Protein AF-A0A1F3V7M6-F1 (afdb_monomer)

Structure (mmCIF, N/CA/C/O backbone):
data_AF-A0A1F3V7M6-F1
#
_entry.id   AF-A0A1F3V7M6-F1
#
loop_
_atom_site.group_PDB
_atom_site.id
_atom_site.type_symbol
_atom_site.label_atom_id
_atom_site.label_alt_id
_atom_site.label_comp_id
_atom_site.label_asym_id
_atom_site.label_entity_id
_atom_site.label_seq_id
_atom_site.pdbx_PDB_ins_code
_atom_site.Cartn_x
_atom_site.Cartn_y
_atom_site.Cartn_z
_atom_site.occupancy
_atom_site.B_iso_or_equiv
_atom_site.auth_seq_id
_atom_site.auth_comp_id
_atom_site.auth_asym_id
_atom_site.auth_atom_id
_atom_site.pdbx_PDB_model_num
ATOM 1 N N . MET A 1 1 ? -20.301 -9.165 24.812 1.00 23.92 1 MET A N 1
ATOM 2 C CA . MET A 1 1 ? -19.068 -9.158 25.627 1.00 23.92 1 MET A CA 1
ATOM 3 C C . MET A 1 1 ? -19.157 -7.951 26.539 1.00 23.92 1 MET A C 1
ATOM 5 O O . MET A 1 1 ? -19.075 -6.841 26.032 1.00 23.92 1 MET A O 1
ATOM 9 N N . CYS A 1 2 ? -19.433 -8.149 27.829 1.00 24.89 2 CYS A N 1
ATOM 10 C CA . CYS A 1 2 ? -19.437 -7.060 28.806 1.00 24.89 2 CYS A CA 1
ATOM 11 C C . CYS A 1 2 ? -18.002 -6.554 28.979 1.00 24.89 2 CYS A C 1
ATOM 13 O O . CYS A 1 2 ? -17.091 -7.357 29.171 1.00 24.89 2 CYS A O 1
ATOM 15 N N . TRP A 1 3 ? -17.795 -5.250 28.833 1.00 29.83 3 TRP A N 1
ATOM 16 C CA . TRP A 1 3 ? -16.491 -4.622 29.014 1.00 29.83 3 TRP A CA 1
ATOM 17 C C . TRP A 1 3 ? -16.262 -4.332 30.503 1.00 29.83 3 TRP A C 1
ATOM 19 O O . TRP A 1 3 ? -17.069 -3.619 31.093 1.00 29.83 3 TRP A O 1
ATOM 29 N N . PRO A 1 4 ? -15.174 -4.836 31.114 1.00 28.88 4 PRO A N 1
ATOM 30 C CA . PRO A 1 4 ? -14.846 -4.610 32.523 1.00 28.88 4 PRO A CA 1
ATOM 31 C C . PRO A 1 4 ? -14.056 -3.306 32.762 1.00 28.88 4 PRO A C 1
ATOM 33 O O . PRO A 1 4 ? -13.426 -3.151 33.804 1.00 28.88 4 PRO A O 1
ATOM 36 N N . ILE A 1 5 ? -14.059 -2.360 31.811 1.00 32.72 5 ILE A N 1
ATOM 37 C CA . ILE A 1 5 ? -13.134 -1.207 31.816 1.00 32.72 5 ILE A CA 1
ATOM 38 C C . ILE A 1 5 ? -13.325 -0.292 33.036 1.00 32.72 5 ILE A C 1
ATOM 40 O O . ILE A 1 5 ? -12.364 0.310 33.501 1.00 32.72 5 ILE A O 1
ATOM 44 N N . ILE A 1 6 ? -14.522 -0.231 33.623 1.00 37.91 6 ILE A N 1
ATOM 45 C CA . ILE A 1 6 ? -14.782 0.702 34.731 1.00 37.91 6 ILE A CA 1
ATOM 46 C C . ILE A 1 6 ? -14.280 0.167 36.080 1.00 37.91 6 ILE A C 1
ATOM 48 O O . ILE A 1 6 ? -13.902 0.962 36.930 1.00 37.91 6 ILE A O 1
ATOM 52 N N . ALA A 1 7 ? -14.173 -1.154 36.262 1.00 31.36 7 ALA A N 1
ATOM 53 C CA . ALA A 1 7 ? -13.610 -1.710 37.498 1.00 31.36 7 ALA A CA 1
ATOM 54 C C . ALA A 1 7 ? -12.075 -1.572 37.555 1.00 31.36 7 ALA A C 1
ATOM 56 O O . ALA A 1 7 ? -11.499 -1.431 38.625 1.00 31.36 7 ALA A O 1
ATOM 57 N N . SER A 1 8 ? -11.404 -1.561 36.398 1.00 29.91 8 SER A N 1
ATOM 58 C CA . SER A 1 8 ? -9.937 -1.598 36.318 1.00 29.91 8 SER A CA 1
ATOM 59 C C . SER A 1 8 ? -9.251 -0.237 36.483 1.00 29.91 8 SER A C 1
ATOM 61 O O . SER A 1 8 ? -8.070 -0.207 36.826 1.00 29.91 8 SER A O 1
ATOM 63 N N . ALA A 1 9 ? -9.930 0.880 36.204 1.00 28.17 9 ALA A N 1
ATOM 64 C CA . ALA A 1 9 ? -9.290 2.199 36.209 1.00 28.17 9 ALA A CA 1
ATOM 65 C C . ALA A 1 9 ? -9.123 2.794 37.622 1.00 28.17 9 ALA A C 1
ATOM 67 O O . ALA A 1 9 ? -8.217 3.595 37.834 1.00 28.17 9 ALA A O 1
ATOM 68 N N . GLU A 1 10 ? -9.940 2.382 38.600 1.00 33.69 10 GLU A N 1
ATOM 69 C CA . GLU A 1 10 ? -9.783 2.803 40.006 1.00 33.69 10 GLU A CA 1
ATOM 70 C C . GLU A 1 10 ? -8.783 1.918 40.793 1.00 33.69 10 GLU A C 1
ATOM 72 O O . GLU A 1 10 ? -8.326 2.324 41.859 1.00 33.69 10 GLU A O 1
ATOM 77 N N . GLU A 1 11 ? -8.374 0.748 40.273 1.00 33.41 11 GLU A N 1
ATOM 78 C CA . GLU A 1 11 ? -7.523 -0.225 40.995 1.00 33.41 11 GLU A CA 1
ATOM 79 C C . GLU A 1 11 ? -6.035 -0.239 40.583 1.00 33.41 11 GLU A C 1
ATOM 81 O O . GLU A 1 11 ? -5.213 -0.892 41.232 1.00 33.41 11 GLU A O 1
ATOM 86 N N . ALA A 1 12 ? -5.635 0.507 39.547 1.00 24.70 12 ALA A N 1
ATOM 87 C CA . ALA A 1 12 ? -4.259 0.516 39.034 1.00 24.70 12 ALA A CA 1
ATOM 88 C C . ALA A 1 12 ? -3.304 1.407 39.856 1.00 24.70 12 ALA A C 1
ATOM 90 O O . ALA A 1 12 ? -2.667 2.322 39.346 1.00 24.70 12 ALA A O 1
ATOM 91 N N . SER A 1 13 ? -3.198 1.139 41.154 1.00 28.48 13 SER A N 1
ATOM 92 C CA . SER A 1 13 ? -2.139 1.655 42.021 1.00 28.48 13 SER A CA 1
ATOM 93 C C . SER A 1 13 ? -2.143 0.855 43.323 1.00 28.48 13 SER A C 1
ATOM 95 O O . SER A 1 13 ? -2.719 1.292 44.314 1.00 28.48 13 SER A O 1
ATOM 97 N N . THR A 1 14 ? -1.541 -0.336 43.309 1.00 27.02 14 THR A N 1
ATOM 98 C CA . THR A 1 14 ? -0.605 -0.818 44.347 1.00 27.02 14 THR A CA 1
ATOM 99 C C . THR A 1 14 ? -0.256 -2.281 44.085 1.00 27.02 14 THR A C 1
ATOM 101 O O . THR A 1 14 ? -1.107 -3.162 44.162 1.00 27.02 14 THR A O 1
ATOM 104 N N . THR A 1 15 ? 1.015 -2.528 43.785 1.00 25.67 15 THR A N 1
ATOM 105 C CA . THR A 1 15 ? 1.654 -3.845 43.707 1.00 25.67 15 THR A CA 1
ATOM 106 C C . THR A 1 15 ? 1.495 -4.615 45.020 1.00 25.67 15 THR A C 1
ATOM 108 O O . THR A 1 15 ? 1.863 -4.110 46.080 1.00 25.67 15 THR A O 1
ATOM 111 N N . ALA A 1 16 ? 0.977 -5.841 44.944 1.00 25.69 16 ALA A N 1
ATOM 112 C CA . ALA A 1 16 ? 0.935 -6.778 46.058 1.00 25.69 16 ALA A CA 1
ATOM 113 C C . ALA A 1 16 ? 2.326 -7.390 46.282 1.00 25.69 16 ALA A C 1
ATOM 115 O O . ALA A 1 16 ? 2.833 -8.118 45.429 1.00 25.69 16 ALA A O 1
ATOM 116 N N . THR A 1 17 ? 2.925 -7.120 47.441 1.00 26.12 17 THR A N 1
ATOM 117 C CA . THR A 1 17 ? 4.079 -7.873 47.942 1.00 26.12 17 THR A CA 1
ATOM 118 C C . THR A 1 17 ? 3.566 -8.877 48.964 1.00 26.12 17 THR A C 1
ATOM 120 O O . THR A 1 17 ? 3.040 -8.507 50.010 1.00 26.12 17 THR A O 1
ATOM 123 N N . THR A 1 18 ? 3.691 -10.161 48.643 1.00 27.91 18 THR A N 1
ATOM 124 C CA . THR A 1 18 ? 3.408 -11.281 49.541 1.00 27.91 18 THR A CA 1
ATOM 125 C C . THR A 1 18 ? 4.401 -11.293 50.701 1.00 27.91 18 THR A C 1
ATOM 127 O O . THR A 1 18 ? 5.598 -11.466 50.472 1.00 27.91 18 THR A O 1
ATOM 130 N N . ALA A 1 19 ? 3.912 -11.168 51.935 1.00 27.25 19 ALA A N 1
ATOM 131 C CA . ALA A 1 19 ? 4.664 -11.506 53.139 1.00 27.25 19 ALA A CA 1
ATOM 132 C C . ALA A 1 19 ? 3.955 -12.658 53.864 1.00 27.25 19 ALA A C 1
ATOM 134 O O . ALA A 1 19 ? 2.772 -12.596 54.188 1.00 27.25 19 ALA A O 1
ATOM 135 N N . THR A 1 20 ? 4.707 -13.736 54.040 1.00 26.14 20 THR A N 1
ATOM 136 C CA . THR A 1 20 ? 4.365 -14.988 54.712 1.00 26.14 20 THR A CA 1
ATOM 137 C C . THR A 1 20 ? 4.025 -14.782 56.187 1.00 26.14 20 THR A C 1
ATOM 139 O O . THR A 1 20 ? 4.769 -14.123 56.911 1.00 26.14 20 THR A O 1
ATOM 142 N N . ALA A 1 21 ? 2.938 -15.413 56.633 1.00 27.19 21 ALA A N 1
ATOM 143 C CA . ALA A 1 21 ? 2.538 -15.499 58.030 1.00 27.19 21 ALA A CA 1
ATOM 144 C C . ALA A 1 21 ? 3.471 -16.417 58.839 1.00 27.19 21 ALA A C 1
ATOM 146 O O . ALA A 1 21 ? 3.821 -17.511 58.393 1.00 27.19 21 ALA A O 1
ATOM 147 N N . SER A 1 22 ? 3.803 -15.995 60.060 1.00 24.23 22 SER A N 1
ATOM 148 C CA . SER A 1 22 ? 4.305 -16.861 61.125 1.00 24.23 22 SER A CA 1
ATOM 149 C C . SER A 1 22 ? 3.869 -16.340 62.495 1.00 24.23 22 SER A C 1
ATOM 151 O O . SER A 1 22 ? 3.937 -15.146 62.768 1.00 24.23 22 SER A O 1
ATOM 153 N N . SER A 1 23 ? 3.531 -17.319 63.335 1.00 26.53 23 SER A N 1
ATOM 154 C CA . SER A 1 23 ? 3.417 -17.345 64.797 1.00 26.53 23 SER A CA 1
ATOM 155 C C . SER A 1 23 ? 2.235 -16.657 65.482 1.00 26.53 23 SER A C 1
ATOM 157 O O . SER A 1 23 ? 2.073 -15.443 65.493 1.00 26.53 23 SER A O 1
ATOM 159 N N . ALA A 1 24 ? 1.475 -17.541 66.128 1.00 33.41 24 ALA A N 1
ATOM 160 C CA . ALA A 1 24 ? 0.506 -17.330 67.184 1.00 33.41 24 ALA A CA 1
ATOM 161 C C . ALA A 1 24 ? 1.081 -16.651 68.440 1.00 33.41 24 ALA A C 1
ATOM 163 O O . ALA A 1 24 ? 2.288 -16.690 68.648 1.00 33.41 24 ALA A O 1
ATOM 164 N N . THR A 1 25 ? 0.130 -16.188 69.268 1.00 28.44 25 THR A N 1
ATOM 165 C CA . THR A 1 25 ? 0.127 -15.543 70.607 1.00 28.44 25 THR A CA 1
ATOM 166 C C . THR A 1 25 ? -0.427 -14.126 70.446 1.00 28.44 25 THR A C 1
ATOM 168 O O . THR A 1 25 ? 0.062 -13.387 69.611 1.00 28.44 25 THR A O 1
ATOM 171 N N . ASP A 1 26 ? -1.477 -13.676 71.124 1.00 26.58 26 ASP A N 1
ATOM 172 C CA . ASP A 1 26 ? -1.832 -13.913 72.515 1.00 26.58 26 ASP A CA 1
ATOM 173 C C . ASP A 1 26 ? -3.302 -13.487 72.724 1.00 26.58 26 ASP A C 1
ATOM 175 O O . ASP A 1 26 ? -3.728 -12.440 72.236 1.00 26.58 26 ASP A O 1
ATOM 179 N N . LYS A 1 27 ? -4.100 -14.310 73.414 1.00 37.84 27 LYS A N 1
ATOM 180 C CA . LYS A 1 27 ? -5.454 -13.939 73.853 1.00 37.84 27 LYS A CA 1
ATOM 181 C C . LYS A 1 27 ? -5.319 -13.264 75.211 1.00 37.84 27 LYS A C 1
ATOM 183 O O . LYS A 1 27 ? -5.429 -13.926 76.238 1.00 37.84 27 LYS A O 1
ATOM 188 N N . THR A 1 28 ? -5.131 -11.952 75.222 1.00 29.22 28 THR A N 1
ATOM 189 C CA . THR A 1 28 ? -5.197 -11.155 76.449 1.00 29.22 28 THR A CA 1
ATOM 190 C C . THR A 1 28 ? -6.066 -9.919 76.231 1.00 29.22 28 THR A C 1
ATOM 192 O O . THR A 1 28 ? -5.768 -9.007 75.471 1.00 29.22 28 THR A O 1
ATOM 195 N N . VAL A 1 29 ? -7.214 -9.958 76.906 1.00 42.84 29 VAL A N 1
ATOM 196 C CA . VAL A 1 29 ? -8.176 -8.875 77.108 1.00 42.84 29 VAL A CA 1
ATOM 197 C C . VAL A 1 29 ? -7.460 -7.619 77.602 1.00 42.84 29 VAL A C 1
ATOM 199 O O . VAL A 1 29 ? -6.792 -7.708 78.625 1.00 42.84 29 VAL A O 1
ATOM 202 N N . LEU A 1 30 ? -7.680 -6.463 76.958 1.00 30.84 30 LEU A N 1
ATOM 203 C CA . LEU A 1 30 ? -7.611 -5.134 77.582 1.00 30.84 30 LEU A CA 1
ATOM 204 C C . LEU A 1 30 ? -8.345 -4.068 76.734 1.00 30.84 30 LEU A C 1
ATOM 206 O O . LEU A 1 30 ? -8.168 -3.988 75.525 1.00 30.84 30 LEU A O 1
ATOM 210 N N . ALA A 1 31 ? -9.121 -3.238 77.444 1.00 35.22 31 ALA A N 1
ATOM 211 C CA . ALA A 1 31 ? -9.848 -2.020 77.053 1.00 35.22 31 ALA A CA 1
ATOM 212 C C . ALA A 1 31 ? -11.230 -2.173 76.374 1.00 35.22 31 ALA A C 1
ATOM 214 O O . ALA A 1 31 ? -11.389 -2.221 75.157 1.00 35.22 31 ALA A O 1
ATOM 215 N N . VAL A 1 32 ? -12.277 -2.123 77.209 1.00 41.59 32 VAL A N 1
ATOM 216 C CA . VAL A 1 32 ? -13.634 -1.713 76.817 1.00 41.59 32 VAL A CA 1
ATOM 217 C C . VAL A 1 32 ? -13.573 -0.244 76.387 1.00 41.59 32 VAL A C 1
ATOM 219 O O . VAL A 1 32 ? -13.770 0.655 77.198 1.00 41.59 32 VAL A O 1
ATOM 222 N N . GLY A 1 33 ? -13.245 -0.008 75.119 1.00 55.59 33 GLY A N 1
ATOM 223 C CA . GLY A 1 33 ? -13.520 1.267 74.470 1.00 55.59 33 GLY A CA 1
ATOM 224 C C . GLY A 1 33 ? -15.022 1.423 74.223 1.00 55.59 33 GLY A C 1
ATOM 225 O O . GLY A 1 33 ? -15.730 0.432 74.010 1.00 55.59 33 GLY A O 1
ATOM 226 N N . SER A 1 34 ? -15.517 2.656 74.267 1.00 74.94 34 SER A N 1
ATOM 227 C CA . SER A 1 34 ? -16.895 3.004 73.907 1.00 74.94 34 SER A CA 1
ATOM 228 C C . SER A 1 34 ? -17.239 2.513 72.489 1.00 74.94 34 SER A C 1
ATOM 230 O O . SER A 1 34 ? -16.355 2.331 71.650 1.00 74.94 34 SER A O 1
ATOM 232 N N . ALA A 1 35 ? -18.529 2.320 72.180 1.00 80.62 35 ALA A N 1
ATOM 233 C CA . ALA A 1 35 ? -18.977 1.907 70.839 1.00 80.62 35 ALA A CA 1
ATOM 234 C C . ALA A 1 35 ? -18.392 2.789 69.714 1.00 80.62 35 ALA A C 1
ATOM 236 O O . ALA A 1 35 ? -18.106 2.303 68.622 1.00 80.62 35 ALA A O 1
ATOM 237 N N . LYS A 1 36 ? -18.154 4.070 70.018 1.00 83.75 36 LYS A N 1
ATOM 238 C CA . LYS A 1 36 ? -17.518 5.039 69.129 1.00 83.75 36 LYS A CA 1
ATOM 239 C C . LYS A 1 36 ? -16.042 4.725 68.854 1.00 83.75 36 LYS A C 1
ATOM 241 O O . LYS A 1 36 ? -15.643 4.715 67.699 1.00 83.75 36 LYS A O 1
ATOM 246 N N . GLU A 1 37 ? -15.242 4.423 69.875 1.00 85.12 37 GLU A N 1
ATOM 247 C CA . GLU A 1 37 ? -13.809 4.113 69.705 1.00 85.12 37 GLU A CA 1
ATOM 248 C C . GLU A 1 37 ? -13.596 2.833 68.889 1.00 85.12 37 GLU A C 1
ATOM 250 O O . GLU A 1 37 ? -12.697 2.764 68.052 1.00 85.12 37 GLU A O 1
ATOM 255 N N . ARG A 1 38 ? -14.463 1.830 69.080 1.00 86.38 38 ARG A N 1
ATOM 256 C CA . ARG A 1 38 ? -14.444 0.604 68.267 1.00 86.38 38 ARG A CA 1
ATOM 257 C C . ARG A 1 38 ? -14.795 0.877 66.808 1.00 86.38 38 A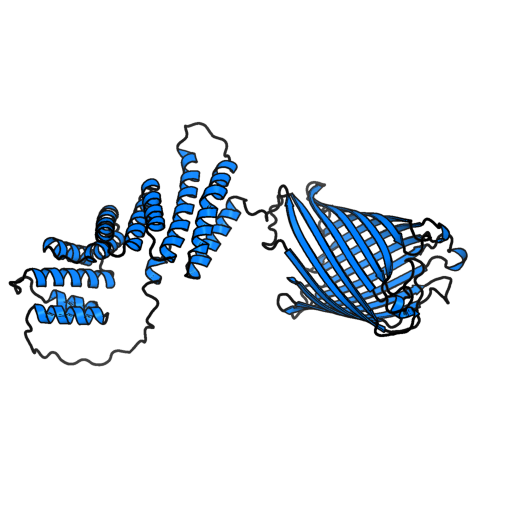RG A C 1
ATOM 259 O O . ARG A 1 38 ? -14.170 0.306 65.919 1.00 86.38 38 ARG A O 1
ATOM 266 N N . LEU A 1 39 ? -15.771 1.752 66.562 1.00 88.94 39 LEU A N 1
ATOM 267 C CA . LEU A 1 39 ? -16.136 2.164 65.210 1.00 88.94 39 LEU A CA 1
ATOM 268 C C . LEU A 1 39 ? -14.990 2.926 64.530 1.00 88.94 39 LEU A C 1
ATOM 270 O O . LEU A 1 39 ? -14.671 2.633 63.382 1.00 88.94 39 LEU A O 1
ATOM 274 N N . GLU A 1 40 ? -14.331 3.841 65.244 1.00 91.19 40 GLU A N 1
ATOM 275 C CA . GLU A 1 40 ? -13.163 4.571 64.734 1.00 91.19 40 GLU A CA 1
ATOM 276 C C . GLU A 1 40 ? -12.001 3.628 64.387 1.00 91.19 40 GLU A C 1
ATOM 278 O O . GLU A 1 40 ? -11.324 3.822 63.376 1.00 91.19 40 GLU A O 1
ATOM 283 N N . GLU A 1 41 ? -11.762 2.583 65.182 1.00 92.00 41 GLU A N 1
ATOM 284 C CA . GLU A 1 41 ? -10.743 1.581 64.856 1.00 92.00 41 GLU A CA 1
ATOM 285 C C . GLU A 1 41 ? -11.159 0.708 63.662 1.00 92.00 41 GLU A C 1
ATOM 287 O O . GLU A 1 41 ? -10.348 0.469 62.768 1.00 92.00 41 GLU A O 1
ATOM 292 N N . ALA A 1 42 ? -12.432 0.314 63.559 1.00 92.81 42 ALA A N 1
ATOM 293 C CA . ALA A 1 42 ? -12.938 -0.406 62.388 1.00 92.81 42 ALA A CA 1
ATOM 294 C C . ALA A 1 42 ? -12.790 0.427 61.098 1.00 92.81 42 ALA A C 1
ATOM 296 O O . ALA A 1 42 ? -12.422 -0.104 60.049 1.00 92.81 42 ALA A O 1
ATOM 297 N N . GLN A 1 43 ? -12.998 1.745 61.172 1.00 93.69 43 GLN A N 1
ATOM 298 C CA . GLN A 1 43 ? -12.742 2.667 60.061 1.00 93.69 43 GLN A CA 1
ATOM 299 C C . GLN A 1 43 ? -11.255 2.728 59.694 1.00 93.69 43 GLN A C 1
ATOM 301 O O . GLN A 1 43 ? -10.916 2.724 58.509 1.00 93.69 43 GLN A O 1
ATOM 306 N N . ARG A 1 44 ? -10.351 2.736 60.684 1.00 95.06 44 ARG A N 1
ATOM 307 C CA . ARG A 1 44 ? -8.899 2.678 60.438 1.00 95.06 44 ARG A CA 1
ATOM 308 C C . ARG A 1 44 ? -8.488 1.372 59.766 1.00 95.06 44 ARG A C 1
ATOM 310 O O . ARG A 1 44 ? -7.683 1.406 58.836 1.00 95.06 44 ARG A O 1
ATOM 317 N N . LEU A 1 45 ? -9.042 0.241 60.198 1.00 94.69 45 LEU A N 1
ATOM 318 C CA . LEU A 1 45 ? -8.816 -1.062 59.565 1.00 94.69 45 LEU A CA 1
ATOM 319 C C . LEU A 1 45 ? -9.320 -1.066 58.118 1.00 94.69 45 LEU A C 1
ATOM 321 O O . LEU A 1 45 ? -8.587 -1.464 57.211 1.00 94.69 45 LEU A O 1
ATOM 325 N N . PHE A 1 46 ? -10.516 -0.526 57.873 1.00 95.19 46 PHE A N 1
ATOM 326 C CA . PHE A 1 46 ? -11.053 -0.367 56.522 1.00 95.19 46 PHE A CA 1
ATOM 327 C C . PHE A 1 46 ? -10.148 0.511 55.643 1.00 95.19 46 PHE A C 1
ATOM 329 O O . PHE A 1 46 ? -9.832 0.134 54.514 1.00 95.19 46 PHE A O 1
ATOM 336 N N . ALA A 1 47 ? -9.660 1.640 56.168 1.00 94.81 47 ALA A N 1
ATOM 337 C CA . ALA A 1 47 ? -8.728 2.524 55.466 1.00 94.81 47 ALA A CA 1
ATOM 338 C C . ALA A 1 47 ? -7.384 1.838 55.146 1.00 94.81 47 ALA A C 1
ATOM 340 O O . ALA A 1 47 ? -6.785 2.105 54.106 1.00 94.81 47 ALA A O 1
ATOM 341 N N . LYS A 1 48 ? -6.938 0.899 55.993 1.00 95.81 48 LYS A N 1
ATOM 342 C CA . LYS A 1 48 ? -5.773 0.026 55.753 1.00 95.81 48 LYS A CA 1
ATOM 343 C C . LYS A 1 48 ? -6.061 -1.148 54.805 1.00 95.81 48 LYS A C 1
ATOM 345 O O . LYS A 1 48 ? -5.176 -1.970 54.586 1.00 95.81 48 LYS A O 1
ATOM 350 N N . LYS A 1 49 ? -7.268 -1.232 54.232 1.00 93.88 49 LYS A N 1
ATOM 351 C CA . LYS A 1 49 ? -7.758 -2.345 53.396 1.00 93.88 49 LYS A CA 1
ATOM 352 C C . LYS A 1 49 ? -7.883 -3.690 54.137 1.00 93.88 49 LYS A C 1
ATOM 354 O O . LYS A 1 49 ? -8.063 -4.726 53.502 1.00 93.88 49 LYS A O 1
ATOM 359 N N . ALA A 1 50 ? -7.845 -3.689 55.471 1.00 95.50 50 ALA A N 1
ATOM 360 C CA . ALA A 1 50 ? -8.078 -4.867 56.308 1.00 95.50 50 ALA A CA 1
ATOM 361 C C . ALA A 1 50 ? -9.591 -5.104 56.482 1.00 95.50 50 ALA A C 1
ATOM 363 O O . ALA A 1 50 ? -10.157 -4.952 57.562 1.00 95.50 50 ALA A O 1
ATOM 364 N N . TYR A 1 51 ? -10.280 -5.414 55.378 1.00 95.81 51 TYR A N 1
ATOM 365 C CA . TYR A 1 51 ? -11.748 -5.415 55.330 1.00 95.81 51 TYR A CA 1
ATOM 366 C C . TYR A 1 51 ? -12.395 -6.474 56.224 1.00 95.81 51 TYR A C 1
ATOM 368 O O . TYR A 1 51 ? -13.439 -6.209 56.808 1.00 95.81 51 TYR A O 1
ATOM 376 N N . VAL A 1 52 ? -11.790 -7.658 56.345 1.00 95.06 52 VAL A N 1
ATOM 377 C CA . VAL A 1 52 ? -12.329 -8.746 57.180 1.00 95.06 52 VAL A CA 1
ATOM 378 C C . VAL A 1 52 ? -12.257 -8.374 58.661 1.00 95.06 52 VAL A C 1
ATOM 380 O O . VAL A 1 52 ? -13.263 -8.461 59.354 1.00 95.06 52 VAL A O 1
ATOM 383 N N . GLU A 1 53 ? -11.114 -7.860 59.116 1.00 92.75 53 GLU A N 1
ATOM 384 C CA . GLU A 1 53 ? -10.924 -7.389 60.495 1.00 92.75 53 GLU A CA 1
ATOM 385 C C . GLU A 1 53 ? -11.858 -6.210 60.814 1.00 92.75 53 GLU A C 1
ATOM 387 O O . GLU A 1 53 ? -12.462 -6.155 61.885 1.00 92.75 53 GLU A O 1
ATOM 392 N N . ALA A 1 54 ? -12.054 -5.296 59.854 1.00 92.75 54 ALA A N 1
ATOM 393 C CA . ALA A 1 54 ? -13.023 -4.210 59.981 1.00 92.75 54 ALA A CA 1
ATOM 394 C C . ALA A 1 54 ? -14.468 -4.729 60.116 1.00 92.75 54 ALA A C 1
ATOM 396 O O . ALA A 1 54 ? -15.235 -4.189 60.912 1.00 92.75 54 ALA A O 1
ATOM 397 N N . ILE A 1 55 ? -14.842 -5.777 59.369 1.00 95.06 55 ILE A N 1
ATOM 398 C CA . ILE A 1 55 ? -16.159 -6.426 59.468 1.00 95.06 55 ILE A CA 1
ATOM 399 C C . ILE A 1 55 ? -16.343 -7.072 60.839 1.00 95.06 55 ILE A C 1
ATOM 401 O O . ILE A 1 55 ? -17.387 -6.870 61.460 1.00 95.06 55 ILE A O 1
ATOM 405 N N . GLU A 1 56 ? -15.360 -7.847 61.301 1.00 92.62 56 GLU A N 1
ATOM 406 C CA . GLU A 1 56 ? -15.406 -8.525 62.601 1.00 92.62 56 GLU A CA 1
ATOM 407 C C . GLU A 1 56 ? -15.610 -7.503 63.721 1.00 92.62 56 GLU A C 1
ATOM 409 O O . GLU A 1 56 ? -16.610 -7.562 64.442 1.00 92.62 56 GLU A O 1
ATOM 414 N N . LEU A 1 57 ? -14.747 -6.485 63.774 1.00 90.12 57 LEU A N 1
ATOM 415 C CA . LEU A 1 57 ? -14.797 -5.453 64.803 1.00 90.12 57 LEU A CA 1
ATOM 416 C C . LEU A 1 57 ? -16.089 -4.622 64.746 1.00 90.12 57 LEU A C 1
ATOM 418 O O . LEU A 1 57 ? -16.687 -4.338 65.784 1.00 90.12 57 LEU A O 1
ATOM 422 N N . ALA A 1 58 ? -16.563 -4.256 63.549 1.00 90.31 58 ALA A N 1
ATOM 423 C CA . ALA A 1 58 ? -17.817 -3.520 63.397 1.00 90.31 58 ALA A CA 1
ATOM 424 C C . ALA A 1 58 ? -19.047 -4.367 63.775 1.00 90.31 58 ALA A C 1
ATOM 426 O O . ALA A 1 58 ? -20.036 -3.823 64.266 1.00 90.31 58 ALA A O 1
ATOM 427 N N . THR A 1 59 ? -18.998 -5.691 63.589 1.00 90.56 59 THR A N 1
ATOM 428 C CA . THR A 1 59 ? -20.092 -6.609 63.956 1.00 90.56 59 THR A CA 1
ATOM 429 C C . THR A 1 59 ? -20.195 -6.800 65.473 1.00 90.56 59 THR A C 1
ATOM 431 O O . THR A 1 59 ? -21.305 -6.931 65.989 1.00 90.56 59 THR A O 1
ATOM 434 N N . GLU A 1 60 ? -19.076 -6.741 66.204 1.00 86.00 60 GLU A N 1
ATOM 435 C CA . GLU A 1 60 ? -19.042 -6.830 67.676 1.00 86.00 60 GLU A CA 1
ATOM 436 C C . GLU A 1 60 ? -19.690 -5.639 68.400 1.00 86.00 60 GLU A C 1
ATOM 438 O O . GLU A 1 60 ? -20.015 -5.724 69.588 1.00 86.00 60 GLU A O 1
ATOM 443 N N . ILE A 1 61 ? -19.878 -4.510 67.714 1.00 83.12 61 ILE A N 1
ATOM 444 C CA . ILE A 1 61 ? -20.552 -3.339 68.278 1.00 83.12 61 ILE A CA 1
ATOM 445 C C . ILE A 1 61 ? -22.040 -3.679 68.432 1.00 83.12 61 ILE A C 1
ATOM 447 O O . ILE A 1 61 ? -22.791 -3.645 67.457 1.00 83.12 61 ILE A O 1
ATOM 451 N N . ALA A 1 62 ? -22.480 -4.028 69.645 1.00 73.56 62 ALA A N 1
ATOM 452 C CA . ALA A 1 62 ? -23.877 -4.383 69.888 1.00 73.56 62 ALA A CA 1
ATOM 453 C C . ALA A 1 62 ? -24.807 -3.187 69.637 1.00 73.56 62 ALA A C 1
ATOM 455 O O . ALA A 1 62 ? -24.565 -2.084 70.132 1.00 73.56 62 ALA A O 1
ATOM 456 N N . ASP A 1 63 ? -25.921 -3.426 68.943 1.00 67.75 63 ASP A N 1
ATOM 457 C CA . ASP A 1 63 ? -26.918 -2.392 68.633 1.00 67.75 63 ASP A CA 1
ATOM 458 C C . ASP A 1 63 ? -27.535 -1.772 69.908 1.00 67.75 63 ASP A C 1
ATOM 460 O O . ASP A 1 63 ? -28.016 -0.643 69.884 1.00 67.75 63 ASP A O 1
ATOM 464 N N . SER A 1 64 ? -27.463 -2.480 71.044 1.00 59.59 64 SER A N 1
ATOM 465 C CA . SER A 1 64 ? -27.931 -2.045 72.368 1.00 59.59 64 SER A CA 1
ATOM 466 C C . SER A 1 64 ? -26.939 -1.174 73.160 1.00 59.59 64 SER A C 1
ATOM 468 O O . SER A 1 64 ? -27.302 -0.683 74.225 1.00 59.59 64 SER A O 1
ATOM 470 N N . LEU A 1 65 ? -25.690 -1.003 72.700 1.00 53.44 65 LEU A N 1
ATOM 471 C CA . LEU A 1 65 ? -24.614 -0.293 73.423 1.00 53.44 65 LEU A CA 1
ATOM 472 C C . LEU A 1 65 ? -24.475 1.196 73.050 1.00 53.44 65 LEU A C 1
ATOM 474 O O . LEU A 1 65 ? -23.569 1.865 73.544 1.00 53.44 65 LEU A O 1
ATOM 478 N N . SER A 1 66 ? -25.359 1.736 72.208 1.00 51.72 66 SER A N 1
ATOM 479 C CA . SER A 1 66 ? -25.308 3.136 71.782 1.00 51.72 66 SER A CA 1
ATOM 480 C C . SER A 1 66 ? -26.626 3.859 72.058 1.00 51.72 66 SER A C 1
ATOM 482 O O . SER A 1 66 ? -27.635 3.587 71.416 1.00 51.72 66 SER A O 1
ATOM 484 N N . ALA A 1 67 ? -26.610 4.833 72.973 1.00 55.28 67 ALA A N 1
ATOM 485 C CA . ALA A 1 67 ? -27.701 5.804 73.132 1.00 55.28 67 ALA A CA 1
ATOM 486 C C . ALA A 1 67 ? -27.777 6.808 71.957 1.00 55.28 67 ALA A C 1
ATOM 488 O O . ALA A 1 67 ? -28.722 7.590 71.871 1.00 55.28 67 ALA A O 1
ATOM 489 N N . ASP A 1 68 ? -26.792 6.783 71.052 1.00 66.25 68 ASP A N 1
ATOM 490 C CA . ASP A 1 68 ? -26.701 7.635 69.871 1.00 66.25 68 ASP A CA 1
ATOM 491 C C . ASP A 1 68 ? -26.981 6.818 68.597 1.00 66.25 68 ASP A C 1
ATOM 493 O O . ASP A 1 68 ? -26.176 5.985 68.164 1.00 66.25 68 ASP A O 1
ATOM 497 N N . GLY A 1 69 ? -28.137 7.061 67.973 1.00 74.94 69 GLY A N 1
ATOM 498 C CA . GLY A 1 69 ? -28.533 6.401 66.725 1.00 74.94 69 GLY A CA 1
ATOM 499 C C . GLY A 1 69 ? -27.562 6.649 65.565 1.00 74.94 69 GLY A C 1
ATOM 500 O O . GLY A 1 69 ? -27.520 5.847 64.634 1.00 74.94 69 GLY A O 1
ATOM 501 N N . LYS A 1 70 ? -26.736 7.704 65.633 1.00 81.69 70 LYS A N 1
ATOM 502 C CA . LYS A 1 70 ? -25.755 8.042 64.596 1.00 81.69 70 LYS A CA 1
ATOM 503 C C . LYS A 1 70 ? -24.620 7.019 64.505 1.00 81.69 70 LYS A C 1
ATOM 505 O O . LYS A 1 70 ? -24.273 6.615 63.400 1.00 81.69 70 LYS A O 1
ATOM 510 N N . VAL A 1 71 ? -24.092 6.558 65.643 1.00 84.38 71 VAL A N 1
ATOM 511 C CA . VAL A 1 71 ? -22.993 5.570 65.697 1.00 84.38 71 VAL A CA 1
ATOM 512 C C . VAL A 1 71 ? -23.439 4.232 65.106 1.00 84.38 71 VAL A C 1
ATOM 514 O O . VAL A 1 71 ? -22.707 3.603 64.347 1.00 84.38 71 VAL A O 1
ATOM 517 N N . VAL A 1 72 ? -24.672 3.813 65.402 1.00 86.44 72 VAL A N 1
ATOM 518 C CA . VAL A 1 72 ? -25.245 2.576 64.851 1.00 86.44 72 VAL A CA 1
ATOM 519 C C . VAL A 1 72 ? -25.450 2.707 63.338 1.00 86.44 72 VAL A C 1
ATOM 521 O O . VAL A 1 72 ? -25.124 1.792 62.586 1.00 86.44 72 VAL A O 1
ATOM 524 N N . ALA A 1 73 ? -25.930 3.861 62.872 1.00 89.56 73 ALA A N 1
ATOM 525 C CA . ALA A 1 73 ? -26.118 4.128 61.449 1.00 89.56 73 ALA A CA 1
ATOM 526 C C . ALA A 1 73 ? -24.784 4.114 60.670 1.00 89.56 73 ALA A C 1
ATOM 528 O O . ALA A 1 73 ? -24.692 3.515 59.599 1.00 89.56 73 ALA A O 1
ATOM 529 N N . GLU A 1 74 ? -23.737 4.708 61.246 1.00 90.94 74 GLU A N 1
ATOM 530 C CA . GLU A 1 74 ? -22.384 4.756 60.682 1.00 90.94 74 GLU A CA 1
ATOM 531 C C . GLU A 1 74 ? -21.694 3.381 60.678 1.00 90.94 74 GLU A C 1
ATOM 533 O O . GLU A 1 74 ? -21.061 3.016 59.687 1.00 90.94 74 GLU A O 1
ATOM 538 N N . LYS A 1 75 ? -21.894 2.563 61.723 1.00 91.88 75 LYS A N 1
ATOM 539 C CA . LYS A 1 75 ? -21.499 1.142 61.740 1.00 91.88 75 LYS A CA 1
ATOM 540 C C . LYS A 1 75 ? -22.087 0.393 60.547 1.00 91.88 75 LYS A C 1
ATOM 542 O O . LYS A 1 75 ? -21.361 -0.295 59.833 1.00 91.88 75 LYS A O 1
ATOM 547 N N . TYR A 1 76 ? -23.400 0.493 60.338 1.00 94.38 76 TYR A N 1
ATOM 548 C CA . TYR A 1 76 ? -24.069 -0.215 59.246 1.00 94.38 76 TYR A CA 1
ATOM 549 C C . TYR A 1 76 ? -23.588 0.261 57.869 1.00 94.38 76 TYR A C 1
ATOM 551 O O . TYR A 1 76 ? -23.414 -0.559 56.969 1.00 94.38 76 TYR A O 1
ATOM 559 N N . TYR A 1 77 ? -23.288 1.552 57.717 1.00 95.69 77 TYR A N 1
ATOM 560 C CA . TYR A 1 77 ? -22.668 2.075 56.501 1.00 95.69 77 TYR A CA 1
ATOM 561 C C . TYR A 1 77 ? -21.271 1.477 56.261 1.00 95.69 77 TYR A C 1
ATOM 563 O O . TYR A 1 77 ? -20.995 0.981 55.167 1.00 95.69 77 TYR A O 1
ATOM 571 N N . LEU A 1 78 ? -20.419 1.440 57.293 1.00 95.19 78 LEU A N 1
ATOM 572 C CA . LEU A 1 78 ? -19.085 0.838 57.216 1.00 95.19 78 LEU A CA 1
ATOM 573 C C . LEU A 1 78 ? -19.144 -0.660 56.881 1.00 95.19 78 LEU A C 1
ATOM 575 O O . LEU A 1 78 ? -18.388 -1.127 56.031 1.00 95.19 78 LEU A O 1
ATOM 579 N N . LEU A 1 79 ? -20.063 -1.405 57.506 1.00 96.06 79 LEU A N 1
ATOM 580 C CA . LEU A 1 79 ? -20.313 -2.811 57.178 1.00 96.06 79 LEU A CA 1
ATOM 581 C C . LEU A 1 79 ? -20.746 -2.971 55.718 1.00 96.06 79 LEU A C 1
ATOM 583 O O . LEU A 1 79 ? -20.245 -3.863 55.040 1.00 96.06 79 LEU A O 1
ATOM 587 N N . GLY A 1 80 ? -21.620 -2.096 55.211 1.00 96.31 80 GLY A N 1
ATOM 588 C CA . GLY A 1 80 ? -22.024 -2.080 53.803 1.00 96.31 80 GLY A CA 1
ATOM 589 C C . GLY A 1 80 ? -20.833 -1.937 52.855 1.00 96.31 80 GLY A C 1
ATOM 590 O O . GLY A 1 80 ? -20.658 -2.750 51.943 1.00 96.31 80 GLY A O 1
ATOM 591 N N . LEU A 1 81 ? -19.959 -0.962 53.118 1.00 96.81 81 LEU A N 1
ATOM 592 C CA . LEU A 1 81 ? -18.729 -0.763 52.349 1.00 96.81 81 LEU A CA 1
ATOM 593 C C . LEU A 1 81 ? -17.801 -1.982 52.432 1.00 96.81 81 LEU A C 1
ATOM 595 O O . LEU A 1 81 ? -17.336 -2.479 51.408 1.00 96.81 81 LEU A O 1
ATOM 599 N N . ALA A 1 82 ? -17.541 -2.497 53.634 1.00 96.50 82 ALA A N 1
ATOM 600 C CA . ALA A 1 82 ? -16.610 -3.605 53.842 1.00 96.50 82 ALA A CA 1
ATOM 601 C C . ALA A 1 82 ? -17.115 -4.925 53.239 1.00 96.50 82 ALA A C 1
ATOM 603 O O . ALA A 1 82 ? -16.352 -5.649 52.591 1.00 96.50 82 ALA A O 1
ATOM 604 N N . TYR A 1 83 ? -18.411 -5.216 53.359 1.00 97.50 83 TYR A N 1
ATOM 605 C CA . TYR A 1 83 ? -19.027 -6.349 52.673 1.00 97.50 83 TYR A CA 1
ATOM 606 C C . TYR A 1 83 ? -18.975 -6.189 51.149 1.00 97.50 83 TYR A C 1
ATOM 608 O O . TYR A 1 83 ? -18.673 -7.159 50.457 1.00 97.50 83 TYR A O 1
ATOM 616 N N . SER A 1 84 ? -19.176 -4.975 50.623 1.00 96.19 84 SER A N 1
ATOM 617 C CA . SER A 1 84 ? -19.034 -4.684 49.188 1.00 96.19 84 SER A CA 1
ATOM 618 C C . SER A 1 84 ? -17.611 -4.967 48.689 1.00 96.19 84 SER A C 1
ATOM 620 O O . SER A 1 84 ? -17.434 -5.702 47.719 1.00 96.19 84 SER A O 1
ATOM 622 N N . ARG A 1 85 ? -16.578 -4.487 49.403 1.00 95.94 85 ARG A N 1
ATOM 623 C CA . ARG A 1 85 ? -15.162 -4.723 49.048 1.00 95.94 85 ARG A CA 1
ATOM 624 C C . ARG A 1 85 ? -14.707 -6.179 49.221 1.00 95.94 85 ARG A C 1
ATOM 626 O O . ARG A 1 85 ? -13.688 -6.565 48.660 1.00 95.94 85 ARG A O 1
ATOM 633 N N . THR A 1 86 ? -15.462 -6.999 49.955 1.00 95.75 86 THR A N 1
ATOM 634 C CA . THR A 1 86 ? -15.232 -8.452 50.087 1.00 95.75 86 THR A CA 1
ATOM 635 C C . THR A 1 86 ? -16.180 -9.294 49.223 1.00 95.75 86 THR A C 1
ATOM 637 O O . THR A 1 86 ? -16.267 -10.506 49.411 1.00 95.75 86 THR A O 1
ATOM 640 N N . ASN A 1 87 ? -16.879 -8.672 48.263 1.00 95.38 87 ASN A N 1
ATOM 641 C CA . ASN A 1 87 ? -17.826 -9.304 47.332 1.00 95.38 87 ASN A CA 1
ATOM 642 C C . ASN A 1 87 ? -19.018 -10.020 48.003 1.00 95.38 87 ASN A C 1
ATOM 644 O O . ASN A 1 87 ? -19.679 -10.857 47.390 1.00 95.38 87 ASN A O 1
ATOM 648 N N . GLN A 1 88 ? -19.331 -9.686 49.258 1.00 96.81 88 GLN A N 1
ATOM 649 C CA . GLN A 1 88 ? -20.496 -10.191 49.991 1.00 96.81 88 GLN A CA 1
ATOM 650 C C . GLN A 1 88 ? -21.707 -9.276 49.757 1.00 96.81 88 GLN A C 1
ATOM 652 O O . GLN A 1 88 ? -22.220 -8.644 50.682 1.00 96.81 88 GLN A O 1
ATOM 657 N N . TYR A 1 89 ? -22.151 -9.175 48.504 1.00 96.38 89 TYR A N 1
ATOM 658 C CA . TYR A 1 89 ? -23.092 -8.134 48.079 1.00 96.38 89 TYR A CA 1
ATOM 659 C C . TYR A 1 89 ? -24.475 -8.208 48.747 1.00 96.38 89 TYR A C 1
ATOM 661 O O . TYR A 1 89 ? -25.040 -7.163 49.056 1.00 96.38 89 TYR A O 1
ATOM 669 N N . ASP A 1 90 ? -24.998 -9.398 49.057 1.00 96.31 90 ASP A N 1
ATOM 670 C CA . ASP A 1 90 ? -26.285 -9.524 49.763 1.00 96.31 90 ASP A CA 1
ATOM 671 C C . ASP A 1 90 ? -26.222 -8.922 51.177 1.00 96.31 90 ASP A C 1
ATOM 673 O O . ASP A 1 90 ? -27.072 -8.118 51.560 1.00 96.31 90 ASP A O 1
ATOM 677 N N . LYS A 1 91 ? -25.152 -9.221 51.929 1.00 96.62 91 LYS A N 1
ATOM 678 C CA . LYS A 1 91 ? -24.926 -8.637 53.263 1.00 96.62 91 LYS A CA 1
ATOM 679 C C . LYS A 1 91 ? -24.662 -7.137 53.187 1.00 96.62 91 LYS A C 1
ATOM 681 O O . LYS A 1 91 ? -25.098 -6.390 54.061 1.00 96.62 91 LYS A O 1
ATOM 686 N N . ALA A 1 92 ? -23.953 -6.695 52.147 1.00 97.38 92 ALA A N 1
ATOM 687 C CA . ALA A 1 92 ? -23.717 -5.279 51.905 1.00 97.38 92 ALA A CA 1
ATOM 688 C C . ALA A 1 92 ? -25.037 -4.530 51.678 1.00 97.38 92 ALA A C 1
ATOM 690 O O . ALA A 1 92 ? -25.241 -3.464 52.256 1.00 97.38 92 ALA A O 1
ATOM 691 N N . ALA A 1 93 ? -25.951 -5.109 50.890 1.00 96.81 93 ALA A N 1
ATOM 692 C CA . ALA A 1 93 ? -27.261 -4.527 50.622 1.00 96.81 93 ALA A CA 1
ATOM 693 C C . ALA A 1 93 ? -28.085 -4.382 51.908 1.00 96.81 93 ALA A C 1
ATOM 695 O O . ALA A 1 93 ? -28.644 -3.313 52.158 1.00 96.81 93 ALA A O 1
ATOM 696 N N . ASP A 1 94 ? -28.107 -5.419 52.749 1.00 96.25 94 ASP A N 1
ATOM 697 C CA . ASP A 1 94 ? -28.799 -5.377 54.039 1.00 96.25 94 ASP A CA 1
ATOM 698 C C . ASP A 1 94 ? -28.205 -4.310 54.966 1.00 96.25 94 ASP A C 1
ATOM 700 O O . ASP A 1 94 ? -28.946 -3.523 55.558 1.00 96.25 94 ASP A O 1
ATOM 704 N N . ALA A 1 95 ? -26.875 -4.233 55.063 1.00 95.69 95 ALA A N 1
ATOM 705 C CA . ALA A 1 95 ? -26.193 -3.251 55.899 1.00 95.69 95 ALA A CA 1
ATOM 706 C C . ALA A 1 95 ? -26.455 -1.806 55.430 1.00 95.69 95 ALA A C 1
ATOM 708 O O . ALA A 1 95 ? -26.822 -0.955 56.243 1.00 95.69 95 ALA A O 1
ATOM 709 N N . PHE A 1 96 ? -26.386 -1.531 54.123 1.00 96.88 96 PHE A N 1
ATOM 710 C CA . PHE A 1 96 ? -26.754 -0.220 53.578 1.00 96.88 96 PHE A CA 1
ATOM 711 C C . PHE A 1 96 ? -28.225 0.125 53.826 1.00 96.88 96 PHE A C 1
ATOM 713 O O . PHE A 1 96 ? -28.537 1.256 54.207 1.00 96.88 96 PHE A O 1
ATOM 720 N N . LEU A 1 97 ? -29.135 -0.843 53.688 1.00 95.06 97 LEU A N 1
ATOM 721 C CA . LEU A 1 97 ? -30.551 -0.636 53.979 1.00 95.06 97 LEU A CA 1
ATOM 722 C C . LEU A 1 97 ? -30.788 -0.285 55.458 1.00 95.06 97 LEU A C 1
ATOM 724 O O . LEU A 1 97 ? -31.611 0.584 55.750 1.00 95.06 97 LEU A O 1
ATOM 728 N N . GLN A 1 98 ? -30.072 -0.918 56.395 1.00 93.44 98 GLN A N 1
ATOM 729 C CA . GLN A 1 98 ? -30.147 -0.562 57.818 1.00 93.44 98 GLN A CA 1
ATOM 730 C C . GLN A 1 98 ? -29.606 0.846 58.083 1.00 93.44 98 GLN A C 1
ATOM 732 O O . GLN A 1 98 ? -30.264 1.628 58.771 1.00 93.44 98 GLN A O 1
ATOM 737 N N . ALA A 1 99 ? -28.471 1.216 57.481 1.00 92.75 99 ALA A N 1
ATOM 738 C CA . ALA A 1 99 ? -27.928 2.572 57.588 1.00 92.75 99 ALA A CA 1
ATOM 739 C C . ALA A 1 99 ? -28.935 3.630 57.092 1.00 92.75 99 ALA A C 1
ATOM 741 O O . ALA A 1 99 ? -29.178 4.633 57.766 1.00 92.75 99 ALA A O 1
ATOM 742 N N . LEU A 1 100 ? -29.597 3.372 55.958 1.00 92.06 100 LEU A N 1
ATOM 743 C CA . LEU A 1 100 ? -30.640 4.245 55.409 1.00 92.06 100 LEU A CA 1
ATOM 744 C C . LEU A 1 100 ? -31.887 4.318 56.308 1.00 92.06 100 LEU A C 1
ATOM 746 O O . LEU A 1 100 ? -32.425 5.409 56.508 1.00 92.06 100 LEU A O 1
ATOM 750 N N . LYS A 1 101 ? -32.336 3.198 56.899 1.00 91.44 101 LYS A N 1
ATOM 751 C CA . LYS A 1 101 ? -33.454 3.173 57.871 1.00 91.44 101 LYS A CA 1
ATOM 752 C C . LYS A 1 101 ? -33.158 4.007 59.114 1.00 91.44 101 LYS A C 1
ATOM 754 O O . LYS A 1 101 ? -34.047 4.688 59.623 1.00 91.44 101 LYS A O 1
ATOM 759 N N . LEU A 1 102 ? -31.904 3.998 59.558 1.00 89.31 102 LEU A N 1
ATOM 760 C CA . LEU A 1 102 ? -31.403 4.822 60.658 1.00 89.31 102 LEU A CA 1
ATOM 761 C C . LEU A 1 102 ? -31.131 6.279 60.244 1.00 89.31 102 LEU A C 1
ATOM 763 O O . LEU A 1 102 ? -30.593 7.053 61.032 1.00 89.31 102 LEU A O 1
ATOM 767 N N . LYS A 1 103 ? -31.541 6.676 59.030 1.00 87.19 103 LYS A N 1
ATOM 768 C CA . LYS A 1 103 ? -31.373 8.020 58.465 1.00 87.19 103 LYS A CA 1
ATOM 769 C C . LYS A 1 103 ? -29.910 8.469 58.428 1.00 87.19 103 LYS A C 1
ATOM 771 O O . LYS A 1 103 ? -29.640 9.656 58.604 1.00 87.19 103 LYS A O 1
ATOM 776 N N . TYR A 1 104 ? -28.974 7.551 58.177 1.00 89.38 104 TYR A N 1
ATOM 777 C CA . TYR A 1 104 ? -27.595 7.937 57.897 1.00 89.38 104 TYR A CA 1
ATOM 778 C C . TYR A 1 104 ? -27.560 8.829 56.652 1.00 89.38 104 TYR A C 1
ATOM 780 O O . TYR A 1 104 ? -28.047 8.452 55.584 1.00 89.38 104 TYR A O 1
ATOM 788 N N . GLN A 1 105 ? -27.024 10.036 56.807 1.00 82.25 105 GLN A N 1
ATOM 789 C CA . GLN A 1 105 ? -26.956 11.035 55.749 1.00 82.25 105 GLN A CA 1
ATOM 790 C C . GLN A 1 105 ? -25.502 11.238 55.354 1.00 82.25 105 GLN A C 1
ATOM 792 O O . GLN A 1 105 ? -24.769 11.967 56.014 1.00 82.25 105 GLN A O 1
ATOM 797 N N . THR A 1 106 ? -25.112 10.591 54.264 1.00 87.94 106 THR A N 1
ATOM 798 C CA . THR A 1 106 ? -23.867 10.871 53.556 1.00 87.94 106 THR A CA 1
ATOM 799 C C . THR A 1 106 ? -24.172 10.919 52.061 1.00 87.94 106 THR A C 1
ATOM 801 O O . THR A 1 106 ? -25.177 10.359 51.604 1.00 87.94 106 THR A O 1
ATOM 804 N N . GLU A 1 107 ? -23.386 11.664 51.297 1.00 84.88 107 GLU A N 1
ATOM 805 C CA . GLU A 1 107 ? -23.643 11.881 49.869 1.00 84.88 107 GLU A CA 1
ATOM 806 C C . GLU A 1 107 ? -23.318 10.644 49.018 1.00 84.88 107 GLU A C 1
ATOM 808 O O . GLU A 1 107 ? -23.949 10.407 47.987 1.00 84.88 107 GLU A O 1
ATOM 813 N N . GLU A 1 108 ? -22.427 9.793 49.522 1.00 92.12 108 GLU A N 1
ATOM 814 C CA . GLU A 1 108 ? -21.869 8.622 48.852 1.00 92.12 108 GLU A CA 1
ATOM 815 C C . GLU A 1 108 ? -22.758 7.379 48.952 1.00 92.12 108 GLU A C 1
ATOM 817 O O . GLU A 1 108 ? -22.712 6.519 48.071 1.00 92.12 108 GLU A O 1
ATOM 822 N N . ILE A 1 109 ? -23.600 7.277 49.991 1.00 94.19 109 ILE A N 1
ATOM 823 C CA . ILE A 1 109 ? -24.350 6.043 50.291 1.00 94.19 109 ILE A CA 1
ATOM 824 C C . ILE A 1 109 ? -25.253 5.609 49.140 1.00 94.19 109 ILE A C 1
ATOM 826 O O . ILE A 1 109 ? -25.379 4.417 48.889 1.00 94.19 109 ILE A O 1
ATOM 830 N N . ALA A 1 110 ? -25.841 6.560 48.411 1.00 95.06 110 ALA A N 1
ATOM 831 C CA . ALA A 1 110 ? -26.687 6.253 47.263 1.00 95.06 110 ALA A CA 1
ATOM 832 C C . ALA A 1 110 ? -25.871 5.630 46.114 1.00 95.06 110 ALA A C 1
ATOM 834 O O . ALA A 1 110 ? -26.312 4.683 45.472 1.00 95.06 110 ALA A O 1
ATOM 835 N N . TYR A 1 111 ? -24.646 6.102 45.879 1.00 96.62 111 TYR A N 1
ATOM 836 C CA . TYR A 1 111 ? -23.780 5.531 44.848 1.00 96.62 111 TYR A CA 1
ATOM 837 C C . TYR A 1 111 ? -23.298 4.128 45.229 1.00 96.62 111 TYR A C 1
ATOM 839 O O . TYR A 1 111 ? -23.453 3.190 44.450 1.00 96.62 111 TYR A O 1
ATOM 847 N N . GLU A 1 112 ? -22.767 3.970 46.443 1.00 96.00 112 GLU A N 1
ATOM 848 C CA . GLU A 1 112 ? -22.221 2.693 46.925 1.00 96.00 112 GLU A CA 1
ATOM 849 C C . GLU A 1 112 ? -23.318 1.625 47.053 1.00 96.00 112 GLU A C 1
ATOM 851 O O . GLU A 1 112 ? -23.130 0.478 46.641 1.00 96.00 112 GLU A O 1
ATOM 856 N N . TYR A 1 113 ? -24.509 2.001 47.533 1.00 97.00 113 TYR A N 1
ATOM 857 C CA . TYR A 1 113 ? -25.655 1.094 47.563 1.00 97.00 113 TYR A CA 1
ATOM 858 C C . TYR A 1 113 ? -26.143 0.751 46.149 1.00 97.00 113 TYR A C 1
ATOM 860 O O . TYR A 1 113 ? -26.414 -0.415 45.868 1.00 97.00 113 TYR A O 1
ATOM 868 N N . GLY A 1 114 ? -26.170 1.722 45.227 1.00 96.94 114 GLY A N 1
ATOM 869 C CA . GLY A 1 114 ? -26.473 1.492 43.812 1.00 96.94 114 GLY A CA 1
ATOM 870 C C . GLY A 1 114 ? -25.533 0.475 43.153 1.00 96.94 114 GLY A C 1
ATOM 871 O O . GLY A 1 114 ? -25.998 -0.414 42.438 1.00 96.94 114 GLY A O 1
ATOM 872 N N . GLN A 1 115 ? -24.227 0.537 43.439 1.00 96.94 115 GLN A N 1
ATOM 873 C CA . GLN A 1 115 ? -23.247 -0.444 42.949 1.00 96.94 115 GLN A CA 1
ATOM 874 C C . GLN A 1 115 ? -23.523 -1.852 43.483 1.00 96.94 115 GLN A C 1
ATOM 876 O O . GLN A 1 115 ? -23.477 -2.820 42.722 1.00 96.94 115 GLN A O 1
ATOM 881 N N . VAL A 1 116 ? -23.853 -1.972 44.771 1.00 97.69 116 VAL A N 1
ATOM 882 C CA . VAL A 1 116 ? -24.215 -3.259 45.376 1.00 97.69 116 VAL A CA 1
ATOM 883 C C . VAL A 1 116 ? -25.502 -3.815 44.768 1.00 97.69 116 VAL A C 1
ATOM 885 O O . VAL A 1 116 ? -25.538 -4.985 44.392 1.00 97.69 116 VAL A O 1
ATOM 888 N N . LEU A 1 117 ? -26.537 -2.985 44.610 1.00 97.62 117 LEU A N 1
ATOM 889 C CA . LEU A 1 117 ? -27.803 -3.370 43.979 1.00 97.62 117 LEU A CA 1
ATOM 890 C C . LEU A 1 117 ? -27.600 -3.835 42.533 1.00 97.62 117 LEU A C 1
ATOM 892 O O . LEU A 1 117 ? -28.197 -4.826 42.109 1.00 97.62 117 LEU A O 1
ATOM 896 N N . TYR A 1 118 ? -26.724 -3.157 41.791 1.00 97.06 118 TYR A N 1
ATOM 897 C CA . TYR A 1 118 ? -26.324 -3.565 40.449 1.00 97.06 118 TYR A CA 1
ATOM 898 C C . TYR A 1 118 ? -25.638 -4.939 40.452 1.00 97.06 118 TYR A C 1
ATOM 900 O O . TYR A 1 118 ? -26.007 -5.803 39.654 1.00 97.06 118 TYR A O 1
ATOM 908 N N . ALA A 1 119 ? -24.704 -5.177 41.380 1.00 95.44 119 ALA A N 1
ATOM 909 C CA . ALA A 1 119 ? -23.981 -6.444 41.496 1.00 95.44 119 ALA A CA 1
ATOM 910 C C . ALA A 1 119 ? -24.901 -7.643 41.800 1.00 95.44 119 ALA A C 1
ATOM 912 O O . ALA A 1 119 ? -24.674 -8.733 41.278 1.00 95.44 119 ALA A O 1
ATOM 913 N N . ILE A 1 120 ? -25.977 -7.441 42.571 1.00 96.50 120 ILE A N 1
ATOM 914 C CA . ILE A 1 120 ? -27.003 -8.471 42.843 1.00 96.50 120 ILE A CA 1
ATOM 915 C C . ILE A 1 120 ? -28.161 -8.472 41.831 1.00 96.50 120 ILE A C 1
ATOM 917 O O . ILE A 1 120 ? -29.204 -9.079 42.075 1.00 96.50 120 ILE A O 1
ATOM 921 N N . ASN A 1 121 ? -28.002 -7.796 40.688 1.00 95.69 121 ASN A N 1
ATOM 922 C CA . ASN A 1 121 ? -28.978 -7.734 39.595 1.00 95.69 121 ASN A CA 1
ATOM 923 C C . ASN A 1 121 ? -30.350 -7.124 39.979 1.00 95.69 121 ASN A C 1
ATOM 925 O O . ASN A 1 121 ? -31.353 -7.345 39.296 1.00 95.69 121 ASN A O 1
ATOM 929 N N . LYS A 1 122 ? -30.413 -6.299 41.034 1.00 97.19 122 LYS A N 1
ATOM 930 C CA . LYS A 1 122 ? -31.582 -5.461 41.371 1.00 97.19 122 LYS A CA 1
ATOM 931 C C . LYS A 1 122 ? -31.537 -4.152 40.580 1.00 97.19 122 LYS A C 1
ATOM 933 O O . LYS A 1 122 ? -31.345 -3.063 41.113 1.00 97.19 122 LYS A O 1
ATOM 938 N N . LEU A 1 123 ? -31.687 -4.286 39.264 1.00 96.88 123 LEU A N 1
ATOM 939 C CA . LEU A 1 123 ? -31.402 -3.231 38.287 1.00 96.88 123 LEU A CA 1
ATOM 940 C C . LEU A 1 123 ? -32.265 -1.965 38.444 1.00 96.88 123 LEU A C 1
ATOM 942 O O . LEU A 1 123 ? -31.740 -0.859 38.347 1.00 96.88 123 LEU A O 1
ATOM 946 N N . ASN A 1 124 ? -33.569 -2.104 38.704 1.00 97.38 124 ASN A N 1
ATOM 947 C CA . ASN A 1 124 ? -34.455 -0.942 38.872 1.00 97.38 124 ASN A CA 1
ATOM 948 C C . ASN A 1 124 ? -34.122 -0.149 40.144 1.00 97.38 124 ASN A C 1
ATOM 950 O O . ASN A 1 124 ? -34.025 1.075 40.083 1.00 97.38 124 ASN A O 1
ATOM 954 N N . ASP A 1 125 ? -33.864 -0.840 41.255 1.00 96.62 125 ASP A N 1
ATOM 955 C CA . ASP A 1 125 ? -33.479 -0.203 42.519 1.00 96.62 125 ASP A CA 1
ATOM 956 C C . ASP A 1 125 ? -32.120 0.503 42.372 1.00 96.62 125 ASP A C 1
ATOM 958 O O . ASP A 1 125 ? -31.945 1.639 42.810 1.00 96.62 125 ASP A O 1
ATOM 962 N N . ALA A 1 126 ? -31.168 -0.128 41.671 1.00 97.69 126 ALA A N 1
ATOM 963 C CA . ALA A 1 126 ? -29.876 0.479 41.364 1.00 97.69 126 ALA A CA 1
ATOM 964 C C . ALA A 1 126 ? -30.029 1.778 40.551 1.00 97.69 126 ALA A C 1
ATOM 966 O O . ALA A 1 126 ? -29.364 2.770 40.849 1.00 97.69 126 ALA A O 1
ATOM 967 N N . ILE A 1 127 ? -30.931 1.809 39.558 1.00 98.00 127 ILE A N 1
ATOM 968 C CA . ILE A 1 127 ? -31.234 3.031 38.794 1.00 98.00 127 ILE A CA 1
ATOM 969 C C . ILE A 1 127 ? -31.697 4.160 39.725 1.00 98.00 127 ILE A C 1
ATOM 971 O O . ILE A 1 127 ? -31.270 5.302 39.544 1.00 98.00 127 ILE A O 1
ATOM 975 N N . GLU A 1 128 ? -32.580 3.878 40.685 1.00 97.31 128 GLU A N 1
ATOM 976 C CA . GLU A 1 128 ? -33.078 4.895 41.617 1.00 97.31 128 GLU A CA 1
ATOM 977 C C . GLU A 1 128 ? -31.962 5.460 42.497 1.00 97.31 128 GLU A C 1
ATOM 979 O O . GLU A 1 128 ? -31.847 6.679 42.635 1.00 97.31 128 GLU A O 1
ATOM 984 N N . GLU A 1 129 ? -31.105 4.598 43.040 1.00 96.44 129 GLU A N 1
ATOM 985 C CA . GLU A 1 129 ? -30.002 5.018 43.905 1.00 96.44 129 GLU A CA 1
ATOM 986 C C . GLU A 1 129 ? -28.918 5.794 43.138 1.00 96.44 129 GLU A C 1
ATOM 988 O O . GLU A 1 129 ? -28.483 6.860 43.585 1.00 96.44 129 GLU A O 1
ATOM 993 N N . PHE A 1 130 ? -28.569 5.382 41.915 1.00 98.06 130 PHE A N 1
ATOM 994 C CA . PHE A 1 130 ? -27.665 6.170 41.071 1.00 98.06 130 PHE A CA 1
ATOM 995 C C . PHE A 1 130 ? -28.263 7.526 40.667 1.00 98.06 130 PHE A C 1
ATOM 997 O O . PHE A 1 130 ? -27.546 8.529 40.638 1.00 98.06 130 PHE A O 1
ATOM 1004 N N . LYS A 1 131 ? -29.576 7.614 40.404 1.00 97.31 131 LYS A N 1
ATOM 1005 C CA . LYS A 1 131 ? -30.240 8.910 40.165 1.00 97.31 131 LYS A CA 1
ATOM 1006 C C . LYS A 1 131 ? -30.148 9.820 41.390 1.00 97.31 131 LYS A C 1
ATOM 1008 O O . LYS A 1 131 ? -29.757 10.974 41.230 1.00 97.31 131 LYS A O 1
ATOM 1013 N N . LYS A 1 132 ? -30.423 9.301 42.595 1.00 95.50 132 LYS A N 1
ATOM 1014 C CA . LYS A 1 132 ? -30.279 10.055 43.857 1.00 95.50 132 LYS A CA 1
ATOM 1015 C C . LYS A 1 132 ? -28.844 10.538 44.065 1.00 95.50 132 LYS A C 1
ATOM 1017 O O . LYS A 1 132 ? -28.639 11.680 44.464 1.00 95.50 132 LYS A O 1
ATOM 1022 N N . SER A 1 133 ? -27.851 9.698 43.767 1.00 95.94 133 SER A N 1
ATOM 1023 C CA . SER A 1 133 ? -26.436 10.083 43.816 1.00 95.94 133 SER A CA 1
ATOM 1024 C C . SER A 1 133 ? -26.131 11.244 42.862 1.00 95.94 133 SER A C 1
ATOM 1026 O O . SER A 1 133 ? -25.537 12.236 43.286 1.00 95.94 133 SER A O 1
ATOM 1028 N N . ALA A 1 134 ? -26.591 11.173 41.609 1.00 94.88 134 ALA A N 1
ATOM 1029 C CA . ALA A 1 134 ? -26.398 12.250 40.639 1.00 94.88 134 ALA A CA 1
ATOM 1030 C C . ALA A 1 134 ? -27.127 13.549 41.039 1.00 94.88 134 ALA A C 1
ATOM 1032 O O . ALA A 1 134 ? -26.581 14.633 40.859 1.00 94.88 134 ALA A O 1
ATOM 1033 N N . GLU A 1 135 ? -28.337 13.458 41.601 1.00 94.31 135 GLU A N 1
ATOM 1034 C CA . GLU A 1 135 ? -29.103 14.607 42.116 1.00 94.31 135 GLU A CA 1
ATOM 1035 C C . GLU A 1 135 ? -28.413 15.292 43.302 1.00 94.31 135 GLU A C 1
ATOM 1037 O O . GLU A 1 135 ? -28.530 16.505 43.468 1.00 94.31 135 GLU A O 1
ATOM 1042 N N . ARG A 1 136 ? -27.654 14.530 44.096 1.00 93.12 136 ARG A N 1
ATOM 1043 C CA . ARG A 1 136 ? -26.822 15.033 45.199 1.00 93.12 136 ARG A CA 1
ATOM 1044 C C . ARG A 1 136 ? -25.433 15.504 44.758 1.00 93.12 136 ARG A C 1
ATOM 1046 O O . ARG A 1 136 ? -24.618 15.828 45.607 1.00 93.12 136 ARG A O 1
ATOM 1053 N N . ASN A 1 137 ? -25.166 15.571 43.453 1.00 92.69 137 ASN A N 1
ATOM 1054 C CA . ASN A 1 137 ? -23.871 15.939 42.871 1.00 92.69 137 ASN A CA 1
ATOM 1055 C C . ASN A 1 137 ? -22.694 15.016 43.244 1.00 92.69 137 ASN A C 1
ATOM 1057 O O . ASN A 1 137 ? -21.540 15.391 43.046 1.00 92.69 137 ASN A O 1
ATOM 1061 N N . PHE A 1 138 ? -22.954 13.793 43.713 1.00 94.19 138 PHE A N 1
ATOM 1062 C CA . PHE A 1 138 ? -21.899 12.824 44.008 1.00 94.19 138 PHE A CA 1
ATOM 1063 C C . PHE A 1 138 ? -21.648 11.914 42.801 1.00 94.19 138 PHE A C 1
ATOM 1065 O O . PHE A 1 138 ? -22.595 11.319 42.286 1.00 94.19 138 PHE A O 1
ATOM 1072 N N . LYS A 1 139 ? -20.388 11.815 42.342 1.00 94.88 139 LYS A N 1
ATOM 1073 C CA . LYS A 1 139 ? -19.958 11.010 41.173 1.00 94.88 139 LYS A CA 1
ATOM 1074 C C . LYS A 1 139 ? -20.947 11.076 39.991 1.00 94.88 139 LYS A C 1
ATOM 1076 O O . LYS A 1 139 ? -21.336 10.056 39.426 1.00 94.88 139 LYS A O 1
ATOM 1081 N N . VAL A 1 140 ? -21.382 12.292 39.636 1.00 94.94 140 VAL A N 1
ATOM 1082 C CA . VAL A 1 140 ? -22.464 12.542 38.659 1.00 94.94 140 VAL A CA 1
ATOM 1083 C C . VAL A 1 140 ? -22.241 11.795 37.347 1.00 94.94 140 VAL A C 1
ATOM 1085 O O . VAL A 1 140 ? -23.177 11.215 36.800 1.00 94.94 140 VAL A O 1
ATOM 1088 N N . ASP A 1 141 ? -21.011 11.793 36.846 1.00 94.69 141 ASP A N 1
ATOM 1089 C CA . ASP A 1 141 ? -20.654 11.158 35.587 1.00 94.69 141 ASP A CA 1
ATOM 1090 C C . ASP A 1 141 ? -20.807 9.631 35.626 1.00 94.69 141 ASP A C 1
ATOM 1092 O O . ASP A 1 141 ? -21.489 9.047 34.781 1.00 94.69 141 ASP A O 1
ATOM 1096 N N . SER A 1 142 ? -20.255 8.998 36.658 1.00 95.56 142 SER A N 1
ATOM 1097 C CA . SER A 1 142 ? -20.345 7.558 36.901 1.00 95.56 142 SER A CA 1
ATOM 1098 C C . SER A 1 142 ? -21.793 7.131 37.140 1.00 95.56 142 SER A C 1
ATOM 1100 O O . SER A 1 142 ? -22.260 6.157 36.553 1.00 95.56 142 SER A O 1
ATOM 1102 N N . SER A 1 143 ? -22.545 7.899 37.929 1.00 96.50 143 SER A N 1
ATOM 1103 C CA . SER A 1 143 ? -23.965 7.654 38.192 1.00 96.50 143 SER A CA 1
ATOM 1104 C C . SER A 1 143 ? -24.813 7.728 36.922 1.00 96.50 143 SER A C 1
ATOM 1106 O O . SER A 1 143 ? -25.615 6.831 36.659 1.00 96.50 143 SER A O 1
ATOM 1108 N N . LEU A 1 144 ? -24.616 8.751 36.080 1.00 97.38 144 LEU A N 1
ATOM 1109 C CA . LEU A 1 144 ? -25.306 8.848 34.789 1.00 97.38 144 LEU A CA 1
ATOM 1110 C C . LEU A 1 144 ? -24.924 7.697 33.849 1.00 97.38 144 LEU A C 1
ATOM 1112 O O . LEU A 1 144 ? -25.799 7.178 33.150 1.00 97.38 144 LEU A O 1
ATOM 1116 N N . TYR A 1 145 ? -23.654 7.275 33.857 1.00 97.19 145 TYR A N 1
ATOM 1117 C CA . TYR A 1 145 ? -23.191 6.126 33.084 1.00 97.19 145 TYR A CA 1
ATOM 1118 C C . TYR A 1 145 ? -23.888 4.832 33.517 1.00 97.19 145 TYR A C 1
ATOM 1120 O O . TYR A 1 145 ? -24.443 4.134 32.668 1.00 97.19 145 TYR A O 1
ATOM 1128 N N . TYR A 1 146 ? -23.900 4.516 34.818 1.00 97.31 146 TYR A N 1
ATOM 1129 C CA . TYR A 1 146 ? -24.548 3.304 35.326 1.00 97.31 146 TYR A CA 1
ATOM 1130 C C . TYR A 1 146 ? -26.043 3.298 35.017 1.00 97.31 146 TYR A C 1
ATOM 1132 O O . TYR A 1 146 ? -26.554 2.286 34.544 1.00 97.31 146 TYR A O 1
ATOM 1140 N N . VAL A 1 147 ? -26.741 4.427 35.180 1.00 97.75 147 VAL A N 1
ATOM 1141 C CA . VAL A 1 147 ? -28.161 4.529 34.805 1.00 97.75 147 VAL A CA 1
ATOM 1142 C C . VAL A 1 147 ? -28.361 4.212 33.320 1.00 97.75 147 VAL A C 1
ATOM 1144 O O . VAL A 1 147 ? -29.225 3.405 32.977 1.00 97.75 147 VAL A O 1
ATOM 1147 N N . ALA A 1 148 ? -27.556 4.804 32.434 1.00 96.69 148 ALA A N 1
ATOM 1148 C CA . ALA A 1 148 ? -27.633 4.537 30.999 1.00 96.69 148 ALA A CA 1
ATOM 1149 C C . ALA A 1 148 ? -27.354 3.062 30.669 1.00 96.69 148 ALA A C 1
ATOM 1151 O O . ALA A 1 148 ? -28.101 2.439 29.910 1.00 96.69 148 ALA A O 1
ATOM 1152 N N . HIS A 1 149 ? -26.312 2.496 31.281 1.00 95.62 149 HIS A N 1
ATOM 1153 C CA . HIS A 1 149 ? -25.899 1.116 31.070 1.00 95.62 149 HIS A CA 1
ATOM 1154 C C . HIS A 1 149 ? -26.960 0.119 31.544 1.00 95.62 149 HIS A C 1
ATOM 1156 O O . HIS A 1 149 ? -27.273 -0.837 30.837 1.00 95.62 149 HIS A O 1
ATOM 1162 N N . ILE A 1 150 ? -27.579 0.363 32.700 1.00 97.06 150 ILE A N 1
ATOM 1163 C CA . ILE A 1 150 ? -28.647 -0.496 33.211 1.00 97.06 150 ILE A CA 1
ATOM 1164 C C . ILE A 1 150 ? -29.873 -0.439 32.293 1.00 97.06 150 ILE A C 1
ATOM 1166 O O . ILE A 1 150 ? -30.418 -1.489 31.955 1.00 97.06 150 ILE A O 1
ATOM 1170 N N . TYR A 1 151 ? -30.279 0.741 31.807 1.00 96.31 151 TYR A N 1
ATOM 1171 C CA . TYR A 1 151 ? -31.355 0.817 30.808 1.00 96.31 151 TYR A CA 1
ATOM 1172 C C . TYR A 1 151 ? -31.017 0.041 29.532 1.00 96.31 151 TYR A C 1
ATOM 1174 O O . TYR A 1 151 ? -31.894 -0.604 28.959 1.00 96.31 151 TYR A O 1
ATOM 1182 N N . GLN A 1 152 ? -29.752 0.048 29.103 1.00 92.44 152 GLN A N 1
ATOM 1183 C CA . GLN A 1 152 ? -29.298 -0.750 27.964 1.00 92.44 152 GLN A CA 1
ATOM 1184 C C . GLN A 1 152 ? -29.412 -2.259 28.241 1.00 92.44 152 GLN A C 1
ATOM 1186 O O . GLN A 1 152 ? -29.884 -2.986 27.367 1.00 92.44 152 GLN A O 1
ATOM 1191 N N . LEU A 1 153 ? -29.063 -2.733 29.446 1.00 92.31 153 LEU A N 1
ATOM 1192 C CA . LEU A 1 153 ? -29.270 -4.131 29.867 1.00 92.31 153 LEU A CA 1
ATOM 1193 C C . LEU A 1 153 ? -30.757 -4.517 29.899 1.00 92.31 153 LEU A C 1
ATOM 1195 O O . LEU A 1 153 ? -31.119 -5.630 29.523 1.00 92.31 153 LEU A O 1
ATOM 1199 N N . LEU A 1 154 ? -31.623 -3.578 30.288 1.00 93.81 154 LEU A N 1
ATOM 1200 C CA . LEU A 1 154 ? -33.081 -3.725 30.261 1.00 93.81 154 LEU A CA 1
ATOM 1201 C C . LEU A 1 154 ? -33.683 -3.578 28.849 1.00 93.81 154 LEU A C 1
ATOM 1203 O O . LEU A 1 154 ? -34.898 -3.678 28.689 1.00 93.81 154 LEU A O 1
ATOM 1207 N N . ASN A 1 155 ? -32.854 -3.374 27.818 1.00 90.06 155 ASN A N 1
ATOM 1208 C CA . ASN A 1 155 ? -33.249 -3.117 26.429 1.00 90.06 155 ASN A CA 1
ATOM 1209 C C . ASN A 1 155 ? -34.118 -1.856 26.228 1.00 90.06 155 ASN A C 1
ATOM 1211 O O . ASN A 1 155 ? -34.783 -1.711 25.201 1.00 90.06 155 ASN A O 1
ATOM 1215 N N . ASP A 1 156 ? -34.084 -0.909 27.168 1.00 91.38 156 ASP A N 1
ATOM 1216 C CA . ASP A 1 156 ? -34.695 0.414 27.028 1.00 91.38 156 ASP A CA 1
ATOM 1217 C C . ASP A 1 156 ? -33.692 1.394 26.402 1.00 91.38 156 ASP A C 1
ATOM 1219 O O . ASP A 1 156 ? -33.099 2.263 27.049 1.00 91.38 156 ASP A O 1
ATOM 1223 N N . TYR A 1 157 ? -33.480 1.241 25.094 1.00 89.25 157 TYR A N 1
ATOM 1224 C CA . TYR A 1 157 ? -32.489 2.027 24.349 1.00 89.25 157 TYR A CA 1
ATOM 1225 C C . TYR A 1 157 ? -32.800 3.526 24.319 1.00 89.25 157 TYR A C 1
ATOM 1227 O O . TYR A 1 157 ? -31.890 4.343 24.169 1.00 89.25 157 TYR A O 1
ATOM 1235 N N . LYS A 1 158 ? -34.078 3.905 24.466 1.00 89.31 158 LYS A N 1
ATOM 1236 C CA . LYS A 1 158 ? -34.495 5.310 24.480 1.00 89.31 158 LYS A CA 1
ATOM 1237 C C . LYS A 1 158 ? -33.978 5.996 25.740 1.00 89.31 158 LYS A C 1
ATOM 1239 O O . LYS A 1 158 ? -33.349 7.052 25.642 1.00 89.31 158 LYS A O 1
ATOM 1244 N N . ASN A 1 159 ? -34.217 5.392 26.903 1.00 93.44 159 ASN A N 1
ATOM 1245 C CA . ASN A 1 159 ? -33.712 5.931 28.158 1.00 93.44 159 ASN A CA 1
ATOM 1246 C C . ASN A 1 159 ? -32.185 5.812 28.235 1.00 93.44 159 ASN A C 1
ATOM 1248 O O . ASN A 1 159 ? -31.536 6.799 28.581 1.00 93.44 159 ASN A O 1
ATOM 1252 N N . ALA A 1 160 ? -31.594 4.692 27.802 1.00 95.12 160 ALA A N 1
ATOM 1253 C CA . ALA A 1 160 ? -30.138 4.539 27.738 1.00 95.12 160 ALA A CA 1
ATOM 1254 C C . ALA A 1 160 ? -29.470 5.682 26.951 1.00 95.12 160 ALA A C 1
ATOM 1256 O O . ALA A 1 160 ? -28.592 6.375 27.468 1.00 95.12 160 ALA A O 1
ATOM 1257 N N . GLY A 1 161 ? -29.954 5.957 25.733 1.00 92.94 161 GLY A N 1
ATOM 1258 C CA . GLY A 1 161 ? -29.441 7.045 24.900 1.00 92.94 161 GLY A CA 1
ATOM 1259 C C . GLY A 1 161 ? -29.605 8.420 25.549 1.00 92.94 161 GLY A C 1
ATOM 1260 O O . GLY A 1 161 ? -28.682 9.232 25.509 1.00 92.94 161 GLY A O 1
ATOM 1261 N N . SER A 1 162 ? -30.742 8.676 26.204 1.00 95.38 162 SER A N 1
ATOM 1262 C CA . SER A 1 162 ? -30.974 9.938 26.916 1.00 95.38 162 SER A CA 1
ATOM 1263 C C . SER A 1 162 ? -29.968 10.168 28.047 1.00 95.38 162 SER A C 1
ATOM 1265 O O . SER A 1 162 ? -29.504 11.295 28.219 1.00 95.38 162 SER A O 1
ATOM 1267 N N . TYR A 1 163 ? -29.630 9.135 28.824 1.00 97.00 163 TYR A N 1
ATOM 1268 C CA . TYR A 1 163 ? -28.692 9.264 29.944 1.00 97.00 163 TYR A CA 1
ATOM 1269 C C . TYR A 1 163 ? -27.231 9.339 29.484 1.00 97.00 163 TYR A C 1
ATOM 1271 O O . TYR A 1 163 ? -26.495 10.170 30.016 1.00 97.00 163 TYR A O 1
ATOM 1279 N N . TYR A 1 164 ? -26.828 8.604 28.438 1.00 97.12 164 TYR A N 1
ATOM 1280 C CA . TYR A 1 164 ? -25.502 8.789 27.830 1.00 97.12 164 TYR A CA 1
ATOM 1281 C C . TYR A 1 164 ? -25.320 10.200 27.260 1.00 97.12 164 TYR A C 1
ATOM 1283 O O . TYR A 1 164 ? -24.294 10.834 27.494 1.00 97.12 164 TYR A O 1
ATOM 1291 N N . LEU A 1 165 ? -26.325 10.740 26.562 1.00 95.44 165 LEU A N 1
ATOM 1292 C CA . LEU A 1 165 ? -26.278 12.119 26.061 1.00 95.44 165 LEU A CA 1
ATOM 1293 C C . LEU A 1 165 ? -26.263 13.149 27.197 1.00 95.44 165 LEU A C 1
ATOM 1295 O O . LEU A 1 165 ? -25.612 14.186 27.072 1.00 95.44 165 LEU A O 1
ATOM 1299 N N . LYS A 1 166 ? -26.949 12.873 28.313 1.00 96.25 166 LYS A N 1
ATOM 1300 C CA . LYS A 1 166 ? -26.904 13.725 29.508 1.00 96.25 166 LYS A CA 1
ATOM 1301 C C . LYS A 1 166 ? -25.508 13.736 30.137 1.00 96.25 166 LYS A C 1
ATOM 1303 O O . LYS A 1 166 ? -25.039 14.810 30.490 1.00 96.25 166 LYS A O 1
ATOM 1308 N N . LEU A 1 167 ? -24.840 12.584 30.218 1.00 95.56 167 LEU A N 1
ATOM 1309 C CA . LEU A 1 167 ? -23.441 12.479 30.647 1.00 95.56 167 LEU A CA 1
ATOM 1310 C C . LEU A 1 167 ? -22.515 13.283 29.724 1.00 95.56 167 LEU A C 1
ATOM 1312 O O . LEU A 1 167 ? -21.794 14.153 30.199 1.00 95.56 167 LEU A O 1
ATOM 1316 N N . ILE A 1 168 ? -22.610 13.077 28.407 1.00 95.56 168 ILE A N 1
ATOM 1317 C CA . ILE A 1 168 ? -21.811 13.825 27.420 1.00 95.56 168 ILE A CA 1
ATOM 1318 C C . ILE A 1 168 ? -22.009 15.341 27.580 1.00 95.56 168 ILE A C 1
ATOM 1320 O O . ILE A 1 168 ? -21.047 16.100 27.524 1.00 95.56 168 ILE A O 1
ATOM 1324 N N . LYS A 1 169 ? -23.249 15.792 27.809 1.00 95.94 169 LYS A N 1
ATOM 1325 C CA . LYS A 1 169 ? -23.569 17.213 27.993 1.00 95.94 169 LYS A CA 1
ATOM 1326 C C . LYS A 1 169 ? -23.045 17.781 29.314 1.00 95.94 169 LYS A C 1
ATOM 1328 O O . LYS A 1 169 ? -22.603 18.925 29.339 1.00 95.94 169 LYS A O 1
ATOM 1333 N N . ASN A 1 170 ? -23.165 17.026 30.404 1.00 92.56 170 ASN A N 1
ATOM 1334 C CA . ASN A 1 170 ? -22.767 17.484 31.733 1.00 92.56 170 ASN A CA 1
ATOM 1335 C C . ASN A 1 170 ? -21.241 17.520 31.907 1.00 92.56 170 ASN A C 1
ATOM 1337 O O . ASN A 1 170 ? -20.753 18.285 32.735 1.00 92.56 170 ASN A O 1
ATOM 1341 N N . GLY A 1 171 ? -20.503 16.722 31.133 1.00 90.31 171 GLY A N 1
ATOM 1342 C CA . GLY A 1 171 ? -19.063 16.564 31.302 1.00 90.31 171 GLY A CA 1
ATOM 1343 C C . GLY A 1 171 ? -18.712 15.658 32.488 1.00 90.31 171 GLY A C 1
ATOM 1344 O O . GLY A 1 171 ? -19.583 15.025 33.086 1.00 90.31 171 GLY A O 1
ATOM 1345 N N . GLY A 1 172 ? -17.420 15.569 32.805 1.00 89.88 172 GLY A N 1
ATOM 1346 C CA . GLY A 1 172 ? -16.875 14.657 33.814 1.00 89.88 172 GLY A CA 1
ATOM 1347 C C . GLY A 1 172 ? -15.608 13.968 33.316 1.00 89.88 172 GLY A C 1
ATOM 1348 O O . GLY A 1 172 ? -14.846 14.544 32.539 1.00 89.88 172 GLY A O 1
ATOM 1349 N N . ASN A 1 173 ? -15.389 12.728 33.746 1.00 93.56 173 ASN A N 1
ATOM 1350 C CA . ASN A 1 173 ? -14.265 11.909 33.315 1.00 93.56 173 ASN A CA 1
ATOM 1351 C C . ASN A 1 173 ? -14.246 11.732 31.783 1.00 93.56 173 ASN A C 1
ATOM 1353 O O . ASN A 1 173 ? -15.190 11.203 31.188 1.00 93.56 173 ASN A O 1
ATOM 1357 N N . ALA A 1 174 ? -13.140 12.134 31.149 1.00 92.56 174 ALA A N 1
ATOM 1358 C CA . ALA A 1 174 ? -12.978 12.104 29.696 1.00 92.56 174 ALA A CA 1
ATOM 1359 C C . ALA A 1 174 ? -13.185 10.699 29.103 1.00 92.56 174 ALA A C 1
ATOM 1361 O O . ALA A 1 174 ? -13.854 10.541 28.081 1.00 92.56 174 ALA A O 1
ATOM 1362 N N . ASN A 1 175 ? -12.707 9.653 29.781 1.00 92.81 175 ASN A N 1
ATOM 1363 C CA . ASN A 1 175 ? -12.874 8.278 29.319 1.00 92.81 175 ASN A CA 1
ATOM 1364 C C . ASN A 1 175 ? -14.330 7.807 29.426 1.00 92.81 175 ASN A C 1
ATOM 1366 O O . ASN A 1 175 ? -14.813 7.139 28.515 1.00 92.81 175 ASN A O 1
ATOM 1370 N N . LEU A 1 176 ? -15.072 8.195 30.471 1.00 93.38 176 LEU A N 1
ATOM 1371 C CA . LEU A 1 176 ? -16.511 7.901 30.556 1.00 93.38 176 LEU A CA 1
ATOM 1372 C C . LEU A 1 176 ? -17.303 8.611 29.453 1.00 93.38 176 LEU A C 1
ATOM 1374 O O . LEU A 1 176 ? -18.210 8.012 28.869 1.00 93.38 176 LEU A O 1
ATOM 1378 N N . ILE A 1 177 ? -16.946 9.853 29.117 1.00 95.12 177 ILE A N 1
ATOM 1379 C CA . ILE A 1 177 ? -17.543 10.580 27.988 1.00 95.12 177 ILE A CA 1
ATOM 1380 C C . ILE A 1 177 ? -17.219 9.865 26.668 1.00 95.12 177 ILE A C 1
ATOM 1382 O O . ILE A 1 177 ? -18.121 9.611 25.867 1.00 95.12 177 ILE A O 1
ATOM 1386 N N . ALA A 1 178 ? -15.963 9.465 26.461 1.00 94.69 178 ALA A N 1
ATOM 1387 C CA . ALA A 1 178 ? -15.531 8.740 25.269 1.00 94.69 178 ALA A CA 1
ATOM 1388 C C . ALA A 1 178 ? -16.248 7.388 25.105 1.00 94.69 178 ALA A C 1
ATOM 1390 O O . ALA A 1 178 ? -16.749 7.066 24.024 1.00 94.69 178 ALA A O 1
ATOM 1391 N N . VAL A 1 179 ? -16.371 6.614 26.186 1.00 94.00 179 VAL A N 1
ATOM 1392 C CA . VAL A 1 179 ? -17.136 5.359 26.190 1.00 94.00 179 VAL A CA 1
ATOM 1393 C C . VAL A 1 179 ? -18.625 5.635 25.965 1.00 94.00 179 VAL A C 1
ATOM 1395 O O . VAL A 1 179 ? -19.281 4.867 25.268 1.00 94.00 179 VAL A O 1
ATOM 1398 N N . SER A 1 180 ? -19.175 6.739 26.472 1.00 95.12 180 SER A N 1
ATOM 1399 C CA . SER A 1 180 ? -20.575 7.114 26.216 1.00 95.12 180 SER A CA 1
ATOM 1400 C C . SER A 1 180 ? -20.829 7.412 24.742 1.00 95.12 180 SER A C 1
ATOM 1402 O O . SER A 1 180 ? -21.841 6.982 24.196 1.00 95.12 180 SER A O 1
ATOM 1404 N N . HIS A 1 181 ? -19.892 8.076 24.066 1.00 95.94 181 HIS A N 1
ATOM 1405 C CA . HIS A 1 181 ? -19.927 8.269 22.618 1.00 95.94 181 HIS A CA 1
ATOM 1406 C C . HIS A 1 181 ? -19.935 6.936 21.850 1.00 95.94 181 HIS A C 1
ATOM 1408 O O . HIS A 1 181 ? -20.748 6.756 20.938 1.00 95.94 181 HIS A O 1
ATOM 1414 N N . LEU A 1 182 ? -19.095 5.977 22.256 1.00 94.81 182 LEU A N 1
ATOM 1415 C CA . LEU A 1 182 ? -19.109 4.612 21.719 1.00 94.81 182 LEU A CA 1
ATOM 1416 C C . LEU A 1 182 ? -20.480 3.946 21.922 1.00 94.81 182 LEU A C 1
ATOM 1418 O O . LEU A 1 182 ? -21.060 3.456 20.954 1.00 94.81 182 LEU A O 1
ATOM 1422 N N . GLN A 1 183 ? -21.024 3.964 23.145 1.00 95.00 183 GLN A N 1
ATOM 1423 C CA . GLN A 1 183 ? -22.318 3.339 23.449 1.00 95.00 183 GLN A CA 1
ATOM 1424 C C . GLN A 1 183 ? -23.474 3.999 22.691 1.00 95.00 183 GLN A C 1
ATOM 1426 O O . GLN A 1 183 ? -24.340 3.305 22.172 1.00 95.00 183 GLN A O 1
ATOM 1431 N N . VAL A 1 184 ? -23.473 5.325 22.532 1.00 94.12 184 VAL A N 1
ATOM 1432 C CA . VAL A 1 184 ? -24.449 6.026 21.681 1.00 94.12 184 VAL A CA 1
ATOM 1433 C C . VAL A 1 184 ? -24.352 5.552 20.227 1.00 94.12 184 VAL A C 1
ATOM 1435 O O . VAL A 1 184 ? -25.381 5.328 19.586 1.00 94.12 184 VAL A O 1
ATOM 1438 N N . GLY A 1 185 ? -23.136 5.348 19.711 1.00 92.88 185 GLY A N 1
ATOM 1439 C CA . GLY A 1 185 ? -22.915 4.731 18.403 1.00 92.88 185 GLY A CA 1
ATOM 1440 C C . GLY A 1 185 ? -23.535 3.332 18.297 1.00 92.88 185 GLY A C 1
ATOM 1441 O O . GLY A 1 185 ? -24.262 3.059 17.341 1.00 92.88 185 GLY A O 1
ATOM 1442 N N . GLU A 1 186 ? -23.318 2.471 19.295 1.00 91.69 186 GLU A N 1
ATOM 1443 C CA . GLU A 1 186 ? -23.924 1.130 19.361 1.00 91.69 186 GLU A CA 1
ATOM 1444 C C . GLU A 1 186 ? -25.455 1.180 19.435 1.00 91.69 186 GLU A C 1
ATOM 1446 O O . GLU A 1 186 ? -26.133 0.427 18.738 1.00 91.69 186 GLU A O 1
ATOM 1451 N N . LEU A 1 187 ? -26.024 2.106 20.209 1.00 91.31 187 LEU A N 1
ATOM 1452 C CA . LEU A 1 187 ? -27.474 2.284 20.294 1.00 91.31 187 LEU A CA 1
ATOM 1453 C C . LEU A 1 187 ? -28.067 2.697 18.941 1.00 91.31 187 LEU A C 1
ATOM 1455 O O . LEU A 1 187 ? -29.103 2.165 18.541 1.00 91.31 187 LEU A O 1
ATOM 1459 N N . TYR A 1 188 ? -27.412 3.593 18.194 1.00 89.19 188 TYR A N 1
ATOM 1460 C CA . TYR A 1 188 ? -27.848 3.938 16.836 1.00 89.19 188 TYR A CA 1
ATOM 1461 C C . TYR A 1 188 ? -27.776 2.747 15.875 1.00 89.19 188 TYR A C 1
ATOM 1463 O O . TYR A 1 188 ? -28.686 2.582 15.057 1.00 89.19 188 TYR A O 1
ATOM 1471 N N . LEU A 1 189 ? -26.732 1.914 15.974 1.00 86.25 189 LEU A N 1
ATOM 1472 C CA . LEU A 1 189 ? -26.646 0.665 15.210 1.00 86.25 189 LEU A CA 1
ATOM 1473 C C . LEU A 1 189 ? -27.820 -0.253 15.540 1.00 86.25 189 LEU A C 1
ATOM 1475 O O . LEU A 1 189 ? -28.539 -0.677 14.639 1.00 86.25 189 LEU A O 1
ATOM 1479 N N . GLN A 1 190 ? -28.052 -0.502 16.826 1.00 84.12 190 GLN A N 1
ATOM 1480 C CA . GLN A 1 190 ? -29.081 -1.416 17.298 1.00 84.12 190 GLN A CA 1
ATOM 1481 C C . GLN A 1 190 ? -30.491 -0.938 16.937 1.00 84.12 190 GLN A C 1
ATOM 1483 O O . GLN A 1 190 ? -31.307 -1.735 16.481 1.00 84.12 190 GLN A O 1
ATOM 1488 N N . LEU A 1 191 ? -30.779 0.361 17.057 1.00 78.62 191 LEU A N 1
ATOM 1489 C CA . LEU A 1 191 ? -32.054 0.942 16.625 1.00 78.62 191 LEU A CA 1
ATOM 1490 C C . LEU A 1 191 ? -32.238 0.839 15.105 1.00 78.62 191 LEU A C 1
ATOM 1492 O O . LEU A 1 191 ? -33.310 0.441 14.643 1.00 78.62 191 LEU A O 1
ATOM 1496 N N . GLY A 1 192 ? -31.188 1.120 14.325 1.00 76.31 192 GLY A N 1
ATOM 1497 C CA . GLY A 1 192 ? -31.198 0.916 12.874 1.00 76.31 192 GLY A CA 1
ATOM 1498 C C . GLY A 1 192 ? -31.446 -0.547 12.486 1.00 76.31 192 GLY A C 1
ATOM 1499 O O . GLY A 1 192 ? -32.168 -0.825 11.527 1.00 76.31 192 GLY A O 1
ATOM 1500 N N . GLU A 1 193 ? -30.905 -1.487 13.264 1.00 71.00 193 GLU A N 1
ATOM 1501 C CA . GLU A 1 193 ? -31.123 -2.927 13.114 1.00 71.00 193 GLU A CA 1
ATOM 1502 C C . GLU A 1 193 ? -32.483 -3.413 13.646 1.00 71.00 193 GLU A C 1
ATOM 1504 O O . GLU A 1 193 ? -32.947 -4.459 13.197 1.00 71.00 193 GLU A O 1
ATOM 1509 N N . GLN A 1 194 ? -33.138 -2.703 14.573 1.00 67.75 194 GLN A N 1
ATOM 1510 C CA . GLN A 1 194 ? -34.437 -3.070 15.165 1.00 67.75 194 GLN A CA 1
ATOM 1511 C C . GLN A 1 194 ? -35.642 -2.490 14.424 1.00 67.75 194 GLN A C 1
ATOM 1513 O O . GLN A 1 194 ? -36.672 -3.165 14.337 1.00 67.75 194 GLN A O 1
ATOM 1518 N N . GLU A 1 195 ? -35.529 -1.311 13.797 1.00 60.00 195 GLU A N 1
ATOM 1519 C CA . GLU A 1 195 ? -36.555 -0.809 12.862 1.00 60.00 195 GLU A CA 1
ATOM 1520 C C . GLU A 1 195 ? -36.832 -1.799 11.705 1.00 60.00 195 GLU A C 1
ATOM 1522 O O . GLU A 1 195 ? -37.892 -1.754 11.076 1.00 60.00 195 GLU A O 1
ATOM 1527 N N . ARG A 1 196 ? -35.924 -2.767 11.502 1.00 57.59 196 ARG A N 1
ATOM 1528 C CA . ARG A 1 196 ? -36.071 -4.014 10.730 1.00 57.59 196 ARG A CA 1
ATOM 1529 C C . ARG A 1 196 ? -37.303 -4.854 11.086 1.00 57.59 196 ARG A C 1
ATOM 1531 O O . ARG A 1 196 ? -37.859 -5.486 10.194 1.00 57.59 196 ARG A O 1
ATOM 1538 N N . ILE A 1 197 ? -37.675 -4.937 12.369 1.00 49.53 197 ILE A N 1
ATOM 1539 C CA . ILE A 1 197 ? -38.634 -5.930 12.898 1.00 49.53 197 ILE A CA 1
ATOM 1540 C C . ILE A 1 197 ? -40.052 -5.345 13.016 1.00 49.53 197 ILE A C 1
ATOM 1542 O O . ILE A 1 197 ? -41.035 -6.054 12.821 1.00 49.53 197 ILE A O 1
ATOM 1546 N N . SER A 1 198 ? -40.177 -4.042 13.285 1.00 47.12 198 SER A N 1
ATOM 1547 C CA . SER A 1 198 ? -41.455 -3.412 13.662 1.00 47.12 198 SER A CA 1
ATOM 1548 C C . SER A 1 198 ? -42.319 -2.948 12.473 1.00 47.12 198 SER A C 1
ATOM 1550 O O . SER A 1 198 ? -43.551 -2.926 12.555 1.00 47.12 198 SER A O 1
ATOM 1552 N N . LYS A 1 199 ? -41.730 -2.628 11.310 1.00 45.09 199 LYS A N 1
ATOM 1553 C CA . LYS A 1 199 ? -42.508 -2.146 10.151 1.00 45.09 199 LYS A CA 1
ATOM 1554 C C . LYS A 1 199 ? -43.161 -3.290 9.356 1.00 45.09 199 LYS A C 1
ATOM 1556 O O . LYS A 1 199 ? -42.677 -3.697 8.308 1.00 45.09 199 LYS A O 1
ATOM 1561 N N . LYS A 1 200 ? -44.340 -3.707 9.840 1.00 43.88 200 LYS A N 1
ATOM 1562 C CA . LYS A 1 200 ? -45.475 -4.290 9.091 1.00 43.88 200 LYS A CA 1
ATOM 1563 C C . LYS A 1 200 ? -45.153 -5.462 8.156 1.00 43.88 200 LYS A C 1
ATOM 1565 O O . LYS A 1 200 ? -45.057 -5.229 6.958 1.00 43.88 200 LYS A O 1
ATOM 1570 N N . GLY A 1 201 ? -45.143 -6.699 8.672 1.00 47.75 201 GLY A N 1
ATOM 1571 C CA . GLY A 1 201 ? -45.738 -7.922 8.071 1.00 47.75 201 GLY A CA 1
ATOM 1572 C C . GLY A 1 201 ? -45.621 -8.215 6.559 1.00 47.75 201 GLY A C 1
ATOM 1573 O O . GLY A 1 201 ? -46.326 -9.075 6.044 1.00 47.75 201 GLY A O 1
ATOM 1574 N N . LYS A 1 202 ? -44.763 -7.521 5.822 1.00 41.06 202 LYS A N 1
ATOM 1575 C CA . LYS A 1 202 ? -44.515 -7.625 4.390 1.00 41.06 202 LYS A CA 1
ATOM 1576 C C . LYS A 1 202 ? -43.007 -7.576 4.247 1.00 41.06 202 LYS A C 1
ATOM 1578 O O . LYS A 1 202 ? -42.366 -6.690 4.801 1.00 41.06 202 LYS A O 1
ATOM 1583 N N . ARG A 1 203 ? -42.441 -8.552 3.534 1.00 37.91 203 ARG A N 1
ATOM 1584 C CA . ARG A 1 203 ? -41.005 -8.663 3.250 1.00 37.91 203 ARG A CA 1
ATOM 1585 C C . ARG A 1 203 ? -40.494 -7.362 2.619 1.00 37.91 203 ARG A C 1
ATOM 1587 O O . ARG A 1 203 ? -40.551 -7.197 1.403 1.00 37.91 203 ARG A O 1
ATOM 1594 N N . VAL A 1 204 ? -39.999 -6.434 3.434 1.00 45.22 204 VAL A N 1
ATOM 1595 C CA . VAL A 1 204 ? -39.244 -5.284 2.945 1.00 45.22 204 VAL A CA 1
ATOM 1596 C C . VAL A 1 204 ? -37.880 -5.823 2.557 1.00 45.22 204 VAL A C 1
ATOM 1598 O O . VAL A 1 204 ? -37.116 -6.309 3.390 1.00 45.22 204 VAL A O 1
ATOM 1601 N N . ARG A 1 205 ? -37.610 -5.789 1.253 1.00 42.59 205 ARG A N 1
ATOM 1602 C CA . ARG A 1 205 ? -36.305 -6.101 0.685 1.00 42.59 205 ARG A CA 1
ATOM 1603 C C . ARG A 1 205 ? -35.274 -5.220 1.390 1.00 42.59 205 ARG A C 1
ATOM 1605 O O . ARG A 1 205 ? -35.336 -3.997 1.297 1.00 42.59 205 ARG A O 1
ATOM 1612 N N . TYR A 1 206 ? -34.390 -5.878 2.132 1.00 53.34 206 TYR A N 1
ATOM 1613 C CA . TYR A 1 206 ? -33.163 -5.356 2.720 1.00 53.34 206 TYR A CA 1
ATOM 1614 C C . TYR A 1 206 ? -32.606 -4.166 1.928 1.00 53.34 206 TYR A C 1
ATOM 1616 O O . TYR A 1 206 ? -32.229 -4.320 0.768 1.00 53.34 206 TYR A O 1
ATOM 1624 N N . LYS A 1 207 ? -32.530 -2.987 2.549 1.00 57.88 207 LYS A N 1
ATOM 1625 C CA . LYS A 1 207 ? -31.708 -1.892 2.032 1.00 57.88 207 LYS A CA 1
ATOM 1626 C C . LYS A 1 207 ? -30.515 -1.726 2.958 1.00 57.88 207 LYS A C 1
ATOM 1628 O O . LYS A 1 207 ? -30.578 -0.943 3.902 1.00 57.88 207 LYS A O 1
ATOM 1633 N N . LYS A 1 208 ? -29.432 -2.461 2.671 1.00 63.72 208 LYS A N 1
ATOM 1634 C CA . LYS A 1 208 ? -28.076 -2.243 3.226 1.00 63.72 208 LYS A CA 1
ATOM 1635 C C . LYS A 1 208 ? -27.765 -0.747 3.368 1.00 63.72 208 LYS A C 1
ATOM 1637 O O . LYS A 1 208 ? -27.249 -0.306 4.385 1.00 63.72 208 LYS A O 1
ATOM 1642 N N . GLU A 1 209 ? -28.198 0.013 2.367 1.00 68.12 209 GLU A N 1
ATOM 1643 C CA . GLU A 1 209 ? -28.105 1.464 2.223 1.00 68.12 209 GLU A CA 1
ATOM 1644 C C . GLU A 1 209 ? -28.665 2.263 3.414 1.00 68.12 209 GLU A C 1
ATOM 1646 O O . GLU A 1 209 ? -28.089 3.283 3.782 1.00 68.12 209 GLU A O 1
ATOM 1651 N N . PHE A 1 210 ? -29.764 1.828 4.047 1.00 77.25 210 PHE A N 1
ATOM 1652 C CA . PHE A 1 210 ? -30.370 2.569 5.162 1.00 77.25 210 PHE A CA 1
ATOM 1653 C C . PHE A 1 210 ? -29.512 2.491 6.428 1.00 77.25 210 PHE A C 1
ATOM 1655 O O . PHE A 1 210 ? -29.175 3.522 7.010 1.00 77.25 210 PHE A O 1
ATOM 1662 N N . VAL A 1 211 ? -29.102 1.281 6.822 1.00 77.38 211 VAL A N 1
ATOM 1663 C CA . VAL A 1 211 ? -28.229 1.098 7.992 1.00 77.38 211 VAL A CA 1
ATOM 1664 C C . VAL A 1 211 ? -26.843 1.674 7.706 1.00 77.38 211 VAL A C 1
ATOM 1666 O O . VAL A 1 211 ? -26.297 2.362 8.557 1.00 77.38 211 VAL A O 1
ATOM 1669 N N . GLN A 1 212 ? -26.318 1.525 6.482 1.00 78.56 212 GLN A N 1
ATOM 1670 C CA . GLN A 1 212 ? -25.094 2.213 6.050 1.00 78.56 212 GLN A CA 1
ATOM 1671 C C . GLN A 1 212 ? -25.189 3.733 6.228 1.00 78.56 212 GLN A C 1
ATOM 1673 O O . GLN A 1 212 ? -24.240 4.345 6.712 1.00 78.56 212 GLN A O 1
ATOM 1678 N N . LYS A 1 213 ? -26.332 4.347 5.893 1.00 82.50 213 LYS A N 1
ATOM 1679 C CA . LYS A 1 213 ? -26.549 5.783 6.104 1.00 82.50 213 LYS A CA 1
ATOM 1680 C C . LYS A 1 213 ? -26.530 6.147 7.589 1.00 82.50 213 LYS A C 1
ATOM 1682 O O . LYS A 1 213 ? -25.897 7.136 7.947 1.00 82.50 213 LYS A O 1
ATOM 1687 N N . ILE A 1 214 ? -27.168 5.362 8.460 1.00 85.88 214 ILE A N 1
ATOM 1688 C CA . ILE A 1 214 ? -27.102 5.574 9.920 1.00 85.88 214 ILE A CA 1
ATOM 1689 C C . ILE A 1 214 ? -25.657 5.436 10.410 1.00 85.88 214 ILE A C 1
ATOM 1691 O O . ILE A 1 214 ? -25.170 6.297 11.142 1.00 85.88 214 ILE A O 1
ATOM 1695 N N . VAL A 1 215 ? -24.944 4.407 9.949 1.00 86.94 215 VAL A N 1
ATOM 1696 C CA . VAL A 1 215 ? -23.546 4.167 10.312 1.00 86.94 215 VAL A CA 1
ATOM 1697 C C . VAL A 1 215 ? -22.678 5.374 9.951 1.00 86.94 215 VAL A C 1
ATOM 1699 O O . VAL A 1 215 ? -21.946 5.881 10.795 1.00 86.94 215 VAL A O 1
ATOM 1702 N N . GLN A 1 216 ? -22.802 5.878 8.724 1.00 84.69 216 GLN A N 1
ATOM 1703 C CA . GLN A 1 216 ? -22.034 7.028 8.243 1.00 84.69 216 GLN A CA 1
ATOM 1704 C C . GLN A 1 216 ? -22.409 8.344 8.936 1.00 84.69 216 GLN A C 1
ATOM 1706 O O . GLN A 1 216 ? -21.535 9.161 9.193 1.00 84.69 216 GLN A O 1
ATOM 1711 N N . THR A 1 217 ? -23.696 8.577 9.214 1.00 87.44 217 THR A N 1
ATOM 1712 C CA . THR A 1 217 ? -24.183 9.889 9.686 1.00 87.44 217 THR A CA 1
ATOM 1713 C C . THR A 1 217 ? -24.279 10.017 11.203 1.00 87.44 217 THR A C 1
ATOM 1715 O O . THR A 1 217 ? -24.365 11.136 11.706 1.00 87.44 217 THR A O 1
ATOM 1718 N N . LYS A 1 218 ? -24.305 8.898 11.938 1.00 91.50 218 LYS A N 1
ATOM 1719 C CA . LYS A 1 218 ? -24.510 8.876 13.395 1.00 91.50 218 LYS A CA 1
ATOM 1720 C C . LYS A 1 218 ? -23.457 8.054 14.131 1.00 91.50 218 LYS A C 1
ATOM 1722 O O . LYS A 1 218 ? -22.885 8.550 15.092 1.00 91.50 218 LYS A O 1
ATOM 1727 N N . VAL A 1 219 ? -23.183 6.830 13.679 1.00 92.56 219 VAL A N 1
ATOM 1728 C CA . VAL A 1 219 ? -22.341 5.872 14.421 1.00 92.56 219 VAL A CA 1
ATOM 1729 C C . VAL A 1 219 ? -20.865 6.243 14.338 1.00 92.56 219 VAL A C 1
ATOM 1731 O O . VAL A 1 219 ? -20.246 6.505 15.362 1.00 92.56 219 VAL A O 1
ATOM 1734 N N . LEU A 1 220 ? -20.297 6.304 13.129 1.00 91.62 220 LEU A N 1
ATOM 1735 C CA . LEU A 1 220 ? -18.880 6.626 12.943 1.00 91.62 220 LEU A CA 1
ATOM 1736 C C . LEU A 1 220 ? -18.518 8.013 13.500 1.00 91.62 220 LEU A C 1
ATOM 1738 O O . LEU A 1 220 ? -17.511 8.081 14.201 1.00 91.62 220 LEU A O 1
ATOM 1742 N N . PRO A 1 221 ? -19.335 9.072 13.309 1.00 94.50 221 PRO A N 1
ATOM 1743 C CA . PRO A 1 221 ? -19.085 10.360 13.952 1.00 94.50 221 PRO A CA 1
ATOM 1744 C C . PRO A 1 221 ? -19.078 10.283 15.481 1.00 94.50 221 PRO A C 1
ATOM 1746 O O . PRO A 1 221 ? -18.228 10.896 16.115 1.00 94.50 221 PRO A O 1
ATOM 1749 N N . ALA A 1 222 ? -19.980 9.504 16.093 1.00 94.12 222 ALA A N 1
ATOM 1750 C CA . ALA A 1 222 ? -19.972 9.332 17.543 1.00 94.12 222 ALA A CA 1
ATOM 1751 C C . ALA A 1 222 ? -18.666 8.675 18.017 1.00 94.12 222 ALA A C 1
ATOM 1753 O O . ALA A 1 222 ? -18.045 9.170 18.950 1.00 94.12 222 AL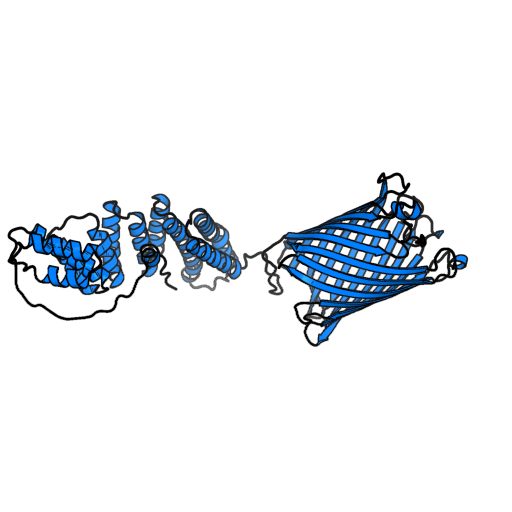A A O 1
ATOM 1754 N N . LEU A 1 223 ? -18.203 7.619 17.340 1.00 94.75 223 LEU A N 1
ATOM 1755 C CA . LEU A 1 223 ? -16.936 6.958 17.669 1.00 94.75 223 LEU A CA 1
ATOM 1756 C C . LEU A 1 223 ? -15.720 7.877 17.444 1.00 94.75 223 LEU A C 1
ATOM 1758 O O . LEU A 1 223 ? -14.781 7.839 18.232 1.00 94.75 223 LEU A O 1
ATOM 1762 N N . GLU A 1 224 ? -15.734 8.713 16.403 1.00 94.44 224 GLU A N 1
ATOM 1763 C CA . GLU A 1 224 ? -14.682 9.706 16.138 1.00 94.44 224 GLU A CA 1
ATOM 1764 C C . GLU A 1 224 ? -14.593 10.760 17.243 1.00 94.44 224 GLU A C 1
ATOM 1766 O O . GLU A 1 224 ? -13.492 11.056 17.703 1.00 94.44 224 GLU A O 1
ATOM 1771 N N . GLU A 1 225 ? -15.727 11.281 17.718 1.00 95.19 225 GLU A N 1
ATOM 1772 C CA . GLU A 1 225 ? -15.746 12.178 18.881 1.00 95.19 225 GLU A CA 1
ATOM 1773 C C . GLU A 1 225 ? -15.226 11.471 20.140 1.00 95.19 225 GLU A C 1
ATOM 1775 O O . GLU A 1 225 ? -14.395 12.025 20.859 1.00 95.19 225 GLU A O 1
ATOM 1780 N N . GLY A 1 226 ? -15.602 10.206 20.356 1.00 93.94 226 GLY A N 1
ATOM 1781 C CA . GLY A 1 226 ? -15.053 9.404 21.450 1.00 93.94 226 GLY A CA 1
ATOM 1782 C C . GLY A 1 226 ? -13.525 9.266 21.391 1.00 93.94 226 GLY A C 1
ATOM 1783 O O . GLY A 1 226 ? -12.855 9.416 22.409 1.00 93.94 226 GLY A O 1
ATOM 1784 N N . LEU A 1 227 ? -12.950 9.051 20.202 1.00 94.69 227 LEU A N 1
ATOM 1785 C CA . LEU A 1 227 ? -11.494 8.961 20.013 1.00 94.69 227 LEU A CA 1
ATOM 1786 C C . LEU A 1 227 ? -10.760 10.277 20.282 1.00 94.69 227 LEU A C 1
ATOM 1788 O O . LEU A 1 227 ? -9.619 10.239 20.746 1.00 94.69 227 LEU A O 1
ATOM 1792 N N . LYS A 1 228 ? -11.389 11.419 19.982 1.00 95.38 228 LYS A N 1
ATOM 1793 C CA . LYS A 1 228 ? -10.819 12.747 20.260 1.00 95.38 228 LYS A CA 1
ATOM 1794 C C . LYS A 1 228 ? -10.765 13.042 21.757 1.00 95.38 228 LYS A C 1
ATOM 1796 O O . LYS A 1 228 ? -9.825 13.694 22.194 1.00 95.38 228 LYS A O 1
ATOM 1801 N N . ILE A 1 229 ? -11.771 12.586 22.506 1.00 93.56 229 ILE A N 1
ATOM 1802 C CA . ILE A 1 229 ? -11.935 12.882 23.936 1.00 93.56 229 ILE A CA 1
ATOM 1803 C C . ILE A 1 229 ? -11.161 11.899 24.819 1.00 93.56 229 ILE A C 1
ATOM 1805 O O . ILE A 1 229 ? -10.715 12.283 25.892 1.00 93.56 229 ILE A O 1
ATOM 1809 N N . ALA A 1 230 ? -11.020 10.635 24.408 1.00 92.69 230 ALA A N 1
ATOM 1810 C CA . ALA A 1 230 ? -10.360 9.623 25.229 1.00 92.69 230 ALA A CA 1
ATOM 1811 C C . ALA A 1 230 ? -8.926 10.039 25.606 1.00 92.69 230 ALA A C 1
ATOM 1813 O O . ALA A 1 230 ? -8.150 10.459 24.746 1.00 92.69 230 ALA A O 1
ATOM 1814 N N . ASP A 1 231 ? -8.550 9.818 26.863 1.00 92.56 231 ASP A N 1
ATOM 1815 C CA . ASP A 1 231 ? -7.180 10.020 27.350 1.00 92.56 231 ASP A CA 1
ATOM 1816 C C . ASP A 1 231 ? -6.462 8.679 27.533 1.00 92.56 231 ASP A C 1
ATOM 1818 O O . ASP A 1 231 ? -5.280 8.553 27.211 1.00 92.56 231 ASP A O 1
ATOM 1822 N N . ASP A 1 232 ? -7.198 7.650 27.963 1.00 91.75 232 ASP A N 1
ATOM 1823 C CA . ASP A 1 232 ? -6.673 6.306 28.193 1.00 91.75 232 ASP A CA 1
ATOM 1824 C C . ASP A 1 232 ? -6.347 5.588 26.862 1.00 91.75 232 ASP A C 1
ATOM 1826 O O . ASP A 1 232 ? -7.227 5.432 25.998 1.00 91.75 232 ASP A O 1
ATOM 1830 N N . PRO A 1 233 ? -5.097 5.115 26.671 1.00 92.56 233 PRO A N 1
ATOM 1831 C CA . PRO A 1 233 ? -4.703 4.335 25.502 1.00 92.56 233 PRO A CA 1
ATOM 1832 C C . PRO A 1 233 ? -5.571 3.099 25.255 1.00 92.56 233 PRO A C 1
ATOM 1834 O O . PRO A 1 233 ? -5.865 2.788 24.099 1.00 92.56 233 PRO A O 1
ATOM 1837 N N . GLN A 1 234 ? -6.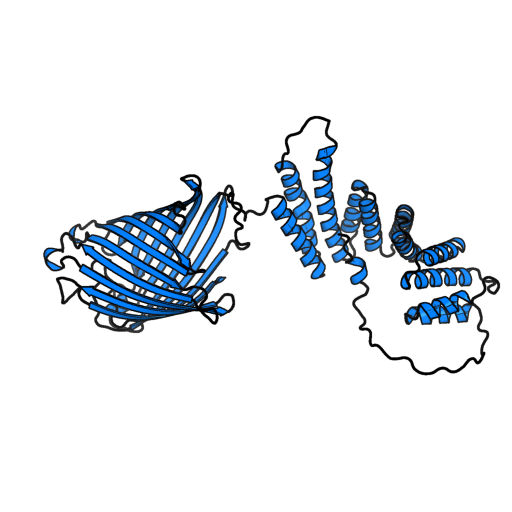003 2.405 26.310 1.00 91.69 234 GLN A N 1
ATOM 1838 C CA . GLN A 1 234 ? -6.827 1.209 26.190 1.00 91.69 234 GLN A CA 1
ATOM 1839 C C . GLN A 1 234 ? -8.191 1.561 25.598 1.00 91.69 234 GLN A C 1
ATOM 1841 O O . GLN A 1 234 ? -8.595 0.953 24.610 1.00 91.69 234 GLN A O 1
ATOM 1846 N N . VAL A 1 235 ? -8.837 2.621 26.095 1.00 89.75 235 VAL A N 1
ATOM 1847 C CA . VAL A 1 235 ? -10.112 3.126 25.555 1.00 89.75 235 VAL A CA 1
ATOM 1848 C C . VAL A 1 235 ? -9.967 3.531 24.083 1.00 89.75 235 VAL A C 1
ATOM 1850 O O . VAL A 1 235 ? -10.832 3.210 23.264 1.00 89.75 235 VAL A O 1
ATOM 1853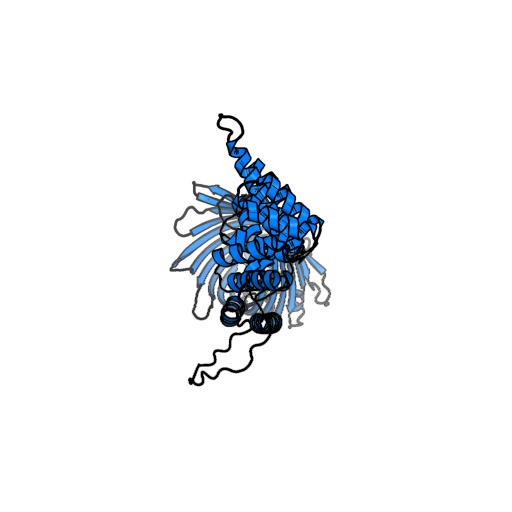 N N . LYS A 1 236 ? -8.852 4.170 23.701 1.00 92.06 236 LYS A N 1
ATOM 1854 C CA . LYS A 1 236 ? -8.570 4.500 22.290 1.00 92.06 236 LYS A CA 1
ATOM 1855 C C . LYS A 1 236 ? -8.459 3.261 21.411 1.00 92.06 236 LYS A C 1
ATOM 1857 O O . LYS A 1 236 ? -9.042 3.242 20.323 1.00 92.06 236 LYS A O 1
ATOM 1862 N N . ILE A 1 237 ? -7.717 2.243 21.850 1.00 91.81 237 ILE A N 1
ATOM 1863 C CA . ILE A 1 237 ? -7.558 0.969 21.126 1.00 91.81 237 ILE A CA 1
ATOM 1864 C C . ILE A 1 237 ? -8.924 0.331 20.893 1.00 91.81 237 ILE A C 1
ATOM 1866 O O . ILE A 1 237 ? -9.254 -0.088 19.784 1.00 91.81 237 ILE A O 1
ATOM 1870 N N . ASP A 1 238 ? -9.727 0.322 21.938 1.00 89.69 238 ASP A N 1
ATOM 1871 C CA . ASP A 1 238 ? -11.030 -0.300 22.015 1.00 89.69 238 ASP A CA 1
ATOM 1872 C C . ASP A 1 238 ? -12.069 0.373 21.097 1.00 89.69 238 ASP A C 1
ATOM 1874 O O . ASP A 1 238 ? -12.705 -0.299 20.273 1.00 89.69 238 ASP A O 1
ATOM 1878 N N . ILE A 1 239 ? -12.167 1.708 21.124 1.00 92.25 239 ILE A N 1
ATOM 1879 C CA . ILE A 1 239 ? -13.014 2.465 20.186 1.00 92.25 239 ILE A CA 1
ATOM 1880 C C . ILE A 1 239 ? -12.493 2.313 18.749 1.00 92.25 239 ILE A C 1
ATOM 1882 O O . ILE A 1 239 ? -13.282 2.107 17.825 1.00 92.25 239 ILE A O 1
ATOM 1886 N N . THR A 1 240 ? -11.172 2.352 18.538 1.00 91.25 240 THR A N 1
ATOM 1887 C CA . THR A 1 240 ? -10.561 2.197 17.204 1.00 91.25 240 THR A CA 1
ATOM 1888 C C . THR A 1 240 ? -10.864 0.827 16.607 1.00 91.25 240 THR A C 1
ATOM 1890 O O . THR A 1 240 ? -11.233 0.723 15.434 1.00 91.25 240 THR A O 1
ATOM 1893 N N . LYS A 1 241 ? -10.737 -0.238 17.406 1.00 90.12 241 LYS A N 1
ATOM 1894 C CA . LYS A 1 241 ? -11.063 -1.605 16.997 1.00 90.12 241 LYS A CA 1
ATOM 1895 C C . LYS A 1 241 ? -12.517 -1.683 16.552 1.00 90.12 241 LYS A C 1
ATOM 1897 O O . LYS A 1 241 ? -12.791 -2.140 15.440 1.00 90.12 241 LYS A O 1
ATOM 1902 N N . ARG A 1 242 ? -13.437 -1.157 17.364 1.00 91.56 242 ARG A N 1
ATOM 1903 C CA . ARG A 1 242 ? -14.864 -1.178 17.043 1.00 91.56 242 ARG A CA 1
ATOM 1904 C C . ARG A 1 242 ? -15.205 -0.337 15.810 1.00 91.56 242 ARG A C 1
ATOM 1906 O O . ARG A 1 242 ? -15.952 -0.791 14.945 1.00 91.56 242 ARG A O 1
ATOM 1913 N N . TYR A 1 243 ? -14.592 0.836 15.663 1.00 89.44 243 TYR A N 1
ATOM 1914 C CA . TYR A 1 243 ? -14.716 1.690 14.478 1.00 89.44 243 TYR A CA 1
ATOM 1915 C C . TYR A 1 243 ? -14.327 0.945 13.192 1.00 89.44 243 TYR A C 1
ATOM 1917 O O . TYR A 1 243 ? -15.060 0.979 12.197 1.00 89.44 243 TYR A O 1
ATOM 1925 N N . LYS A 1 244 ? -13.196 0.224 13.216 1.00 84.06 244 LYS A N 1
ATOM 1926 C CA . LYS A 1 244 ? -12.726 -0.593 12.085 1.00 84.06 244 LYS A CA 1
ATOM 1927 C C . LYS A 1 244 ? -13.671 -1.758 11.783 1.00 84.06 244 LYS A C 1
ATOM 1929 O O . LYS A 1 244 ? -14.006 -1.968 10.616 1.00 84.06 244 LYS A O 1
ATOM 1934 N N . GLU A 1 245 ? -14.138 -2.476 12.806 1.00 85.19 245 GLU A N 1
ATOM 1935 C CA . GLU A 1 245 ? -15.114 -3.566 12.661 1.00 85.19 245 GLU A CA 1
ATOM 1936 C C . GLU A 1 245 ? -16.406 -3.086 11.985 1.00 85.19 245 GLU A C 1
ATOM 1938 O O . GLU A 1 245 ? -16.846 -3.690 11.007 1.00 85.19 245 GLU A O 1
ATOM 1943 N N . ILE A 1 246 ? -16.974 -1.966 12.448 1.00 84.62 246 ILE A N 1
ATOM 1944 C CA . ILE A 1 246 ? -18.201 -1.377 11.892 1.00 84.62 246 ILE A CA 1
ATOM 1945 C C . ILE A 1 246 ? -17.977 -0.953 10.436 1.00 84.62 246 ILE A C 1
ATOM 1947 O O . ILE A 1 246 ? -18.767 -1.310 9.558 1.00 84.62 246 ILE A O 1
ATOM 1951 N N . LYS A 1 247 ? -16.880 -0.242 10.136 1.00 81.56 247 LYS A N 1
ATOM 1952 C CA . LYS A 1 247 ? -16.549 0.146 8.755 1.00 81.56 247 LYS A CA 1
ATOM 1953 C C . LYS A 1 247 ? -16.427 -1.059 7.823 1.00 81.56 247 LYS A C 1
ATOM 1955 O O . LYS A 1 247 ? -16.900 -0.994 6.686 1.00 81.56 247 LYS A O 1
ATOM 1960 N N . LYS A 1 248 ? -15.802 -2.143 8.291 1.00 74.56 248 LYS A N 1
ATOM 1961 C CA . LYS A 1 248 ? -15.634 -3.385 7.530 1.00 74.56 248 LYS A CA 1
ATOM 1962 C C . LYS A 1 248 ? -16.971 -4.092 7.309 1.00 74.56 248 LYS A C 1
ATOM 1964 O O . LYS A 1 248 ? -17.320 -4.374 6.168 1.00 74.56 248 LYS A O 1
ATOM 1969 N N . PHE A 1 249 ? -17.738 -4.326 8.374 1.00 76.75 249 PHE A N 1
ATOM 1970 C CA . PHE A 1 249 ? -19.011 -5.052 8.325 1.00 76.75 249 PHE A CA 1
ATOM 1971 C C . PHE A 1 249 ? -20.031 -4.373 7.406 1.00 76.75 249 PHE A C 1
ATOM 1973 O O . PHE A 1 249 ? -20.671 -5.019 6.575 1.00 76.75 249 PHE A O 1
ATOM 1980 N N . TYR A 1 250 ? -20.135 -3.046 7.500 1.00 75.12 250 TYR A N 1
ATOM 1981 C CA . TYR A 1 250 ? -21.043 -2.261 6.670 1.00 75.12 250 TYR A CA 1
ATOM 1982 C C . TYR A 1 250 ? -20.474 -1.917 5.296 1.00 75.12 250 TYR A C 1
ATOM 1984 O O . TYR A 1 250 ? -21.122 -1.191 4.540 1.00 75.12 250 TYR A O 1
ATOM 1992 N N . ASP A 1 251 ? -19.315 -2.476 4.932 1.00 66.19 251 ASP A N 1
ATOM 1993 C CA . ASP A 1 251 ? -18.733 -2.351 3.597 1.00 66.19 251 ASP A CA 1
ATOM 1994 C C . ASP A 1 251 ? -18.476 -0.874 3.209 1.00 66.19 251 ASP A C 1
ATOM 1996 O O . ASP A 1 251 ? -18.585 -0.464 2.049 1.00 66.19 251 ASP A O 1
ATOM 2000 N N . LEU A 1 252 ? -18.175 -0.078 4.244 1.00 66.00 252 LEU A N 1
ATOM 2001 C CA . LEU A 1 252 ? -17.819 1.343 4.221 1.00 66.00 252 LEU A CA 1
ATOM 2002 C C . LEU A 1 252 ? -16.306 1.551 4.147 1.00 66.00 252 LEU A C 1
ATOM 2004 O O . LEU A 1 252 ? -15.827 2.649 3.861 1.00 66.00 252 LEU A O 1
ATOM 2008 N N . ALA A 1 253 ? -15.538 0.499 4.422 1.00 59.72 253 ALA A N 1
ATOM 2009 C CA . ALA A 1 253 ? -14.130 0.462 4.096 1.00 59.72 253 ALA A CA 1
ATOM 2010 C C . ALA A 1 253 ? -13.992 0.483 2.563 1.00 59.72 253 ALA A C 1
ATOM 2012 O O . ALA A 1 253 ? -14.132 -0.543 1.903 1.00 59.72 253 ALA A O 1
ATOM 2013 N N . ASN A 1 254 ? -13.675 1.649 1.988 1.00 64.31 254 ASN A N 1
ATOM 2014 C CA . ASN A 1 254 ? -13.290 1.822 0.575 1.00 64.31 254 ASN A CA 1
ATOM 2015 C C . ASN A 1 254 ? -11.928 1.163 0.245 1.00 64.31 254 ASN A C 1
ATOM 2017 O O . ASN A 1 254 ? -11.132 1.712 -0.518 1.00 64.31 254 ASN A O 1
ATOM 2021 N N . ASN A 1 255 ? -11.647 0.018 0.865 1.00 74.62 255 ASN A N 1
ATOM 2022 C CA . ASN A 1 255 ? -10.443 -0.789 0.743 1.00 74.62 255 ASN A CA 1
ATOM 2023 C C . ASN A 1 255 ? -10.795 -2.267 0.486 1.00 74.62 255 ASN A C 1
ATOM 2025 O O . ASN A 1 255 ? -9.951 -3.125 0.684 1.00 74.62 255 ASN A O 1
ATOM 2029 N N . ILE A 1 256 ? -12.021 -2.591 0.070 1.00 78.75 256 ILE A N 1
ATOM 2030 C CA . ILE A 1 256 ? -12.385 -3.949 -0.352 1.00 78.75 256 ILE A CA 1
ATOM 2031 C C . ILE A 1 256 ? -12.844 -3.885 -1.804 1.00 78.75 256 ILE A C 1
ATOM 2033 O O . ILE A 1 256 ? -13.703 -3.074 -2.162 1.00 78.75 256 ILE A O 1
ATOM 2037 N N . LEU A 1 257 ? -12.230 -4.719 -2.638 1.00 85.00 257 LEU A N 1
ATOM 2038 C CA . LEU A 1 257 ? -12.581 -4.872 -4.042 1.00 85.00 257 LEU A CA 1
ATOM 2039 C C . LEU A 1 257 ? -13.802 -5.787 -4.214 1.00 85.00 257 LEU A C 1
ATOM 2041 O O . LEU A 1 257 ? -14.156 -6.552 -3.320 1.00 85.00 257 LEU A O 1
ATOM 2045 N N . ALA A 1 258 ? -14.451 -5.737 -5.375 1.00 84.12 258 ALA A N 1
ATOM 2046 C CA . ALA A 1 258 ? -15.601 -6.579 -5.695 1.00 84.12 258 ALA A CA 1
ATOM 2047 C C . ALA A 1 258 ? -15.233 -8.070 -5.726 1.00 84.12 258 ALA A C 1
ATOM 2049 O O . ALA A 1 258 ? -16.091 -8.910 -5.467 1.00 84.12 258 ALA A O 1
ATOM 2050 N N . SER A 1 259 ? -13.962 -8.390 -5.986 1.00 82.06 259 SER A N 1
ATOM 2051 C CA . SER A 1 259 ? -13.387 -9.727 -5.813 1.00 82.06 259 SER A CA 1
ATOM 2052 C C . SER A 1 259 ? -13.327 -10.213 -4.355 1.00 82.06 259 SER A C 1
ATOM 2054 O O . SER A 1 259 ? -13.030 -11.380 -4.114 1.00 82.06 259 SER A O 1
ATOM 2056 N N . GLY A 1 260 ? -13.582 -9.338 -3.374 1.00 81.06 260 GLY A N 1
ATOM 2057 C CA . GLY A 1 260 ? -13.394 -9.597 -1.944 1.00 81.06 260 GLY A CA 1
ATOM 2058 C C . GLY A 1 260 ? -11.961 -9.357 -1.460 1.00 81.06 260 GLY A C 1
ATOM 2059 O O . GLY A 1 260 ? -11.690 -9.489 -0.268 1.00 81.06 260 GLY A O 1
ATOM 2060 N N . ARG A 1 261 ? -11.039 -8.981 -2.356 1.00 83.62 261 ARG A N 1
ATOM 2061 C CA . ARG A 1 261 ? -9.651 -8.679 -2.002 1.00 83.62 261 ARG A CA 1
ATOM 2062 C C . ARG A 1 261 ? -9.575 -7.420 -1.137 1.00 83.62 261 ARG A C 1
ATOM 2064 O O . ARG A 1 261 ? -10.038 -6.351 -1.540 1.00 83.62 261 ARG A O 1
ATOM 2071 N N . GLU A 1 262 ? -8.950 -7.549 0.030 1.00 84.25 262 GLU A N 1
ATOM 2072 C CA . GLU A 1 262 ? -8.634 -6.417 0.899 1.00 84.25 262 GLU A CA 1
ATOM 2073 C C . GLU A 1 262 ? -7.420 -5.651 0.352 1.00 84.25 262 GLU A C 1
ATOM 2075 O O . GLU A 1 262 ? -6.411 -6.229 -0.056 1.00 84.25 262 GLU A O 1
ATOM 2080 N N . LEU A 1 263 ? -7.542 -4.330 0.324 1.00 87.06 263 LEU A N 1
ATOM 2081 C CA . LEU A 1 263 ? -6.500 -3.381 -0.034 1.00 87.06 263 LEU A CA 1
ATOM 2082 C C . LEU A 1 263 ? -5.826 -2.867 1.244 1.00 87.06 263 LEU A C 1
ATOM 2084 O O . LEU A 1 263 ? -6.502 -2.741 2.270 1.00 87.06 263 LEU A O 1
ATOM 2088 N N . PRO A 1 264 ? -4.530 -2.508 1.185 1.00 85.38 264 PRO A N 1
ATOM 2089 C CA . PRO A 1 264 ? -3.827 -1.912 2.318 1.00 85.38 264 PRO A CA 1
ATOM 2090 C C . PRO A 1 264 ? -4.584 -0.720 2.919 1.00 85.38 264 PRO A C 1
ATOM 2092 O O . PRO A 1 264 ? -5.264 0.018 2.202 1.00 85.38 264 PRO A O 1
ATOM 2095 N N . GLU A 1 265 ? -4.458 -0.494 4.231 1.00 79.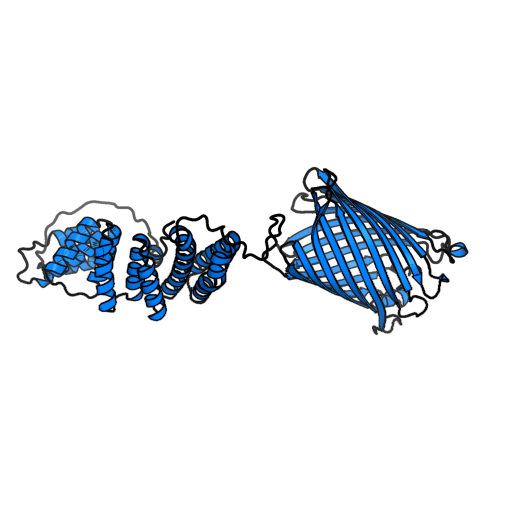56 265 GLU A N 1
ATOM 2096 C CA . GLU A 1 265 ? -5.088 0.672 4.867 1.00 79.56 265 GLU A CA 1
ATOM 2097 C C . GLU A 1 265 ? -4.523 1.987 4.310 1.00 79.56 265 GLU A C 1
ATOM 2099 O O . GLU A 1 265 ? -5.298 2.899 4.004 1.00 79.56 265 GLU A O 1
ATOM 2104 N N . SER A 1 266 ? -3.200 2.051 4.105 1.00 85.31 266 SER A N 1
ATOM 2105 C CA . SER A 1 266 ? -2.552 3.194 3.458 1.00 85.31 266 SER A CA 1
ATOM 2106 C C . SER A 1 266 ? -2.992 3.326 1.999 1.00 85.31 266 SER A C 1
ATOM 2108 O O . SER A 1 266 ? -3.121 2.346 1.255 1.00 85.31 266 SER A O 1
ATOM 2110 N N . ARG A 1 267 ? -3.231 4.572 1.588 1.00 90.50 267 ARG A N 1
ATOM 2111 C CA . ARG A 1 267 ? -3.460 4.946 0.186 1.00 90.50 267 ARG A CA 1
ATOM 2112 C C . ARG A 1 267 ? -2.201 5.472 -0.485 1.00 90.50 267 ARG A C 1
ATOM 2114 O O . ARG A 1 267 ? -2.152 5.468 -1.707 1.00 90.50 267 ARG A O 1
ATOM 2121 N N . TRP A 1 268 ? -1.237 5.927 0.305 1.00 93.62 268 TRP A N 1
ATOM 2122 C CA . TRP A 1 268 ? 0.049 6.396 -0.177 1.00 93.62 268 TRP A CA 1
ATOM 2123 C C . TRP A 1 268 ? 1.021 5.230 -0.245 1.00 93.62 268 TRP A C 1
ATOM 2125 O O . TRP A 1 268 ? 1.076 4.413 0.676 1.00 93.62 268 TRP A O 1
ATOM 2135 N N . GLU A 1 269 ? 1.784 5.199 -1.324 1.00 95.75 269 GLU A N 1
ATOM 2136 C CA . GLU A 1 269 ? 2.990 4.397 -1.456 1.00 95.75 269 GLU A CA 1
ATOM 2137 C C . GLU A 1 269 ? 4.090 5.365 -1.885 1.00 95.75 269 GLU A C 1
ATOM 2139 O O . GLU A 1 269 ? 4.017 5.943 -2.973 1.00 95.75 269 GLU A O 1
ATOM 2144 N N . LEU A 1 270 ? 5.056 5.597 -0.996 1.00 97.06 270 LEU A N 1
ATOM 2145 C CA . LEU A 1 270 ? 6.187 6.489 -1.242 1.00 97.06 270 LEU A CA 1
ATOM 2146 C C . LEU A 1 270 ? 7.481 5.686 -1.192 1.00 97.06 270 LEU A C 1
ATOM 2148 O O . LEU A 1 270 ? 7.625 4.800 -0.350 1.00 97.06 270 LEU A O 1
ATOM 2152 N N . SER A 1 271 ? 8.445 6.023 -2.038 1.00 97.25 271 SER A N 1
ATOM 2153 C CA . SER A 1 271 ? 9.777 5.440 -1.981 1.00 97.25 271 SER A CA 1
ATOM 2154 C C . SER A 1 271 ? 10.869 6.462 -2.242 1.00 97.25 271 SER A C 1
ATOM 2156 O O . SER A 1 271 ? 10.728 7.317 -3.112 1.00 97.25 271 SER A O 1
ATOM 2158 N N . LEU A 1 272 ? 11.971 6.317 -1.515 1.00 98.25 272 LEU A N 1
ATOM 2159 C CA . LEU A 1 272 ? 13.230 7.020 -1.724 1.00 98.25 272 LEU A CA 1
ATOM 2160 C C . LEU A 1 272 ? 14.310 5.980 -2.005 1.00 98.25 272 LEU A C 1
ATOM 2162 O O . LEU A 1 272 ? 14.421 5.001 -1.266 1.00 98.25 272 LEU A O 1
ATOM 2166 N N . GLY A 1 273 ? 15.087 6.176 -3.060 1.00 98.00 273 GLY A N 1
ATOM 2167 C CA . GLY A 1 273 ? 16.127 5.252 -3.482 1.00 98.00 273 GLY A CA 1
ATOM 2168 C C . GLY A 1 273 ? 17.444 5.961 -3.759 1.00 98.00 273 GLY A C 1
ATOM 2169 O O . GLY A 1 273 ? 17.456 7.035 -4.350 1.00 98.00 273 GLY A O 1
ATOM 2170 N N . GLN A 1 274 ? 18.548 5.328 -3.380 1.00 98.44 274 GLN A N 1
ATOM 2171 C CA . GLN A 1 274 ? 19.884 5.662 -3.858 1.00 98.44 274 GLN A CA 1
ATOM 2172 C C . GLN A 1 274 ? 20.486 4.410 -4.486 1.00 98.44 274 GLN A C 1
ATOM 2174 O O . GLN A 1 274 ? 20.649 3.401 -3.802 1.00 98.44 274 GLN A O 1
ATOM 2179 N N . LEU A 1 275 ? 20.825 4.474 -5.768 1.00 98.44 275 LEU A N 1
ATOM 2180 C CA . LEU A 1 275 ? 21.604 3.457 -6.465 1.00 98.44 275 LEU A CA 1
ATOM 2181 C C . LEU A 1 275 ? 22.998 4.022 -6.739 1.00 98.44 275 LEU A C 1
ATOM 2183 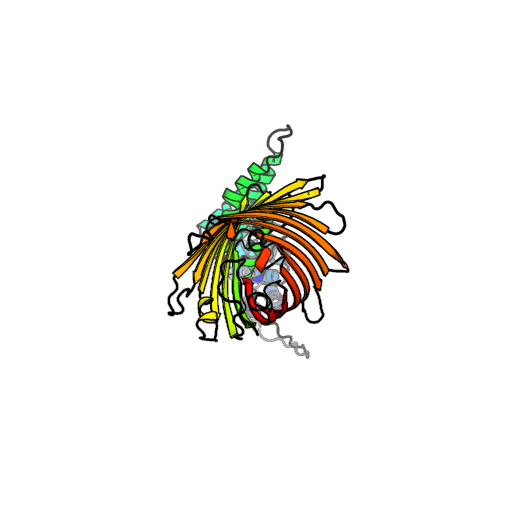O O . LEU A 1 275 ? 23.139 5.143 -7.219 1.00 98.44 275 LEU A O 1
ATOM 2187 N N . ILE A 1 276 ? 24.022 3.252 -6.386 1.00 98.62 276 ILE A N 1
ATOM 2188 C CA . ILE A 1 276 ? 25.419 3.519 -6.725 1.00 98.62 276 ILE A CA 1
ATOM 2189 C C . ILE A 1 276 ? 25.858 2.366 -7.613 1.00 98.62 276 ILE A C 1
ATOM 2191 O O . ILE A 1 276 ? 25.835 1.216 -7.169 1.00 98.62 276 ILE A O 1
ATOM 2195 N N . LYS A 1 277 ? 26.224 2.646 -8.862 1.00 97.62 277 LYS A N 1
ATOM 2196 C CA . LYS A 1 277 ? 26.632 1.619 -9.826 1.00 97.62 277 LYS A CA 1
ATOM 2197 C C . LYS A 1 277 ? 27.980 1.950 -10.446 1.00 97.62 277 LYS A C 1
ATOM 2199 O O . LYS A 1 277 ? 28.254 3.103 -10.732 1.00 97.62 277 LYS A O 1
ATOM 2204 N N . TYR A 1 278 ? 28.815 0.943 -10.651 1.00 98.31 278 TYR A N 1
ATOM 2205 C CA . TYR A 1 278 ? 30.046 1.060 -11.420 1.00 98.31 278 TYR A CA 1
ATOM 2206 C C . TYR A 1 278 ? 29.816 0.446 -12.797 1.00 98.31 278 TYR A C 1
ATOM 2208 O O . TYR A 1 278 ? 29.559 -0.755 -12.885 1.00 98.31 278 TYR A O 1
ATOM 2216 N N . ASP A 1 279 ? 29.886 1.266 -13.844 1.00 97.44 279 ASP A N 1
ATOM 2217 C CA . ASP A 1 279 ? 29.828 0.831 -15.239 1.00 97.44 279 ASP A CA 1
ATOM 2218 C C . ASP A 1 279 ? 31.242 0.873 -15.831 1.00 97.44 279 ASP A C 1
ATOM 2220 O O . ASP A 1 279 ? 31.901 1.912 -15.837 1.00 97.44 279 ASP A O 1
ATOM 2224 N N . THR A 1 280 ? 31.720 -0.272 -16.317 1.00 97.19 280 THR A N 1
ATOM 2225 C CA . THR A 1 280 ? 33.043 -0.397 -16.958 1.00 97.19 280 THR A CA 1
ATOM 2226 C C . THR A 1 280 ? 33.149 0.303 -18.315 1.00 97.19 280 THR A C 1
ATOM 2228 O O . THR A 1 280 ? 34.264 0.576 -18.759 1.00 97.19 280 THR A O 1
ATOM 2231 N N . ASN A 1 281 ? 32.028 0.583 -18.981 1.00 94.06 281 ASN A N 1
ATOM 2232 C CA . ASN A 1 281 ? 32.000 1.208 -20.298 1.00 94.06 281 ASN A CA 1
ATOM 2233 C C . ASN A 1 281 ? 30.660 1.928 -20.499 1.00 94.06 281 ASN A C 1
ATOM 2235 O O . ASN A 1 281 ? 29.711 1.386 -21.075 1.00 94.06 281 ASN A O 1
ATOM 2239 N N . VAL A 1 282 ? 30.598 3.157 -19.990 1.00 92.19 282 VAL A N 1
ATOM 2240 C CA . VAL A 1 282 ? 29.414 4.012 -20.059 1.00 92.19 282 VAL A CA 1
ATOM 2241 C C . VAL A 1 282 ? 29.015 4.191 -21.520 1.00 92.19 282 VAL A C 1
ATOM 2243 O O . VAL A 1 282 ? 29.857 4.440 -22.382 1.00 92.19 282 VAL A O 1
ATOM 2246 N N . THR A 1 283 ? 27.729 4.044 -21.810 1.00 87.62 283 THR A N 1
ATOM 2247 C CA . THR A 1 283 ? 27.160 4.354 -23.125 1.00 87.62 283 THR A CA 1
ATOM 2248 C C . THR A 1 283 ? 26.917 5.855 -23.212 1.00 87.62 283 THR A C 1
ATOM 2250 O O . THR A 1 283 ? 26.439 6.451 -22.247 1.00 87.62 283 THR A O 1
ATOM 2253 N N . ALA A 1 284 ? 27.290 6.474 -24.328 1.00 78.44 284 ALA A N 1
ATOM 2254 C CA . ALA A 1 284 ? 27.084 7.900 -24.534 1.00 78.44 284 ALA A CA 1
ATOM 2255 C C . ALA A 1 284 ? 25.584 8.217 -24.521 1.00 78.44 284 ALA A C 1
ATOM 2257 O O . ALA A 1 284 ? 24.775 7.383 -24.937 1.00 78.44 284 ALA A O 1
ATOM 2258 N N . ALA A 1 285 ? 25.241 9.422 -24.067 1.00 66.44 285 ALA A N 1
ATOM 2259 C CA . ALA A 1 285 ? 23.909 9.988 -24.210 1.00 66.44 285 ALA A CA 1
ATOM 2260 C C . ALA A 1 285 ? 23.599 10.068 -25.708 1.00 66.44 285 ALA A C 1
ATOM 2262 O O . ALA A 1 285 ? 24.075 10.963 -26.399 1.00 66.44 285 ALA A O 1
ATOM 2263 N N . SER A 1 286 ? 22.883 9.081 -26.232 1.00 60.34 286 SER A N 1
ATOM 2264 C CA . SER A 1 286 ? 22.491 9.033 -27.634 1.00 60.34 286 SER A CA 1
ATOM 2265 C C . SER A 1 286 ? 20.983 9.057 -27.750 1.00 60.34 286 SER A C 1
ATOM 2267 O O . SER A 1 286 ? 20.260 8.655 -26.838 1.00 60.34 286 SER A O 1
ATOM 2269 N N . GLU A 1 287 ? 20.526 9.421 -28.932 1.00 56.94 287 GLU A N 1
ATOM 2270 C CA . GLU A 1 287 ? 19.173 9.139 -29.371 1.00 56.94 287 GLU A CA 1
ATOM 2271 C C . GLU A 1 287 ? 19.008 7.617 -29.494 1.00 56.94 287 GLU A C 1
ATOM 2273 O O . GLU A 1 287 ? 19.831 6.974 -30.136 1.00 56.94 287 GLU A O 1
ATOM 2278 N N . ASP A 1 288 ? 18.039 7.042 -28.774 1.00 59.22 288 ASP A N 1
ATOM 2279 C CA . ASP A 1 288 ? 17.840 5.620 -28.418 1.00 59.22 288 ASP A CA 1
ATOM 2280 C C . ASP A 1 288 ? 18.576 4.551 -29.267 1.00 59.22 288 ASP A C 1
ATOM 2282 O O . ASP A 1 288 ? 19.299 3.715 -28.718 1.00 59.22 288 ASP A O 1
ATOM 2286 N N . SER A 1 289 ? 18.422 4.550 -30.595 1.00 58.91 289 SER A N 1
ATOM 2287 C CA . SER A 1 289 ? 19.027 3.550 -31.488 1.00 58.91 289 SER A CA 1
ATOM 2288 C C . SER A 1 289 ? 20.510 3.751 -31.782 1.00 58.91 289 SER A C 1
ATOM 2290 O O . SER A 1 289 ? 21.135 2.824 -32.282 1.00 58.91 289 SER A O 1
ATOM 2292 N N . ASN A 1 290 ? 21.100 4.904 -31.480 1.00 68.06 290 ASN A N 1
ATOM 2293 C CA . ASN A 1 290 ? 22.475 5.271 -31.829 1.00 68.06 290 ASN A CA 1
ATOM 2294 C C . ASN A 1 290 ? 23.436 5.223 -30.625 1.00 68.06 290 ASN A C 1
ATOM 2296 O O . ASN A 1 290 ? 24.458 5.912 -30.606 1.00 68.06 290 ASN A O 1
ATOM 2300 N N . ALA A 1 291 ? 23.130 4.407 -29.613 1.00 73.62 291 ALA A N 1
ATOM 2301 C CA . ALA A 1 291 ? 23.956 4.281 -28.413 1.00 73.62 291 ALA A CA 1
ATOM 2302 C C . ALA A 1 291 ? 25.337 3.705 -28.724 1.00 73.62 291 ALA A C 1
ATOM 2304 O O . ALA A 1 291 ? 25.485 2.530 -29.061 1.00 73.62 291 ALA A O 1
ATOM 2305 N N . THR A 1 292 ? 26.361 4.541 -28.553 1.00 81.69 292 THR A N 1
ATOM 2306 C CA . THR A 1 292 ? 27.767 4.170 -28.728 1.00 81.69 292 THR A CA 1
ATOM 2307 C C . THR A 1 292 ? 28.471 4.060 -27.380 1.00 81.69 292 THR A C 1
ATOM 2309 O O . THR A 1 292 ? 28.144 4.738 -26.402 1.00 81.69 292 THR A O 1
ATOM 2312 N N . ALA A 1 293 ? 29.448 3.164 -27.302 1.00 84.25 293 ALA A N 1
ATOM 2313 C CA . ALA A 1 293 ? 30.256 2.988 -26.107 1.00 84.25 293 ALA A CA 1
ATOM 2314 C C . ALA A 1 293 ? 31.301 4.106 -25.980 1.00 84.25 293 ALA A C 1
ATOM 2316 O O . ALA A 1 293 ? 32.090 4.338 -26.894 1.00 84.25 293 ALA A O 1
ATOM 2317 N N . THR A 1 294 ? 31.370 4.757 -24.817 1.00 89.38 294 THR A N 1
ATOM 2318 C CA . THR A 1 294 ? 32.343 5.840 -24.575 1.00 89.38 294 THR A CA 1
ATOM 2319 C C . THR A 1 294 ? 33.767 5.329 -24.358 1.00 89.38 294 THR A C 1
ATOM 2321 O O . THR A 1 294 ? 34.708 6.119 -24.411 1.00 89.38 294 THR A O 1
ATOM 2324 N N . LYS A 1 295 ? 33.934 4.023 -24.090 1.00 90.75 295 LYS A N 1
ATOM 2325 C CA . LYS A 1 295 ? 35.189 3.374 -23.663 1.00 90.75 295 LYS A CA 1
ATOM 2326 C C . LYS A 1 295 ? 35.707 3.882 -22.311 1.00 90.75 295 LYS A C 1
ATOM 2328 O O . LYS A 1 295 ? 36.839 3.583 -21.932 1.00 90.75 295 LYS A O 1
ATOM 2333 N N . TYR A 1 296 ? 34.885 4.621 -21.569 1.00 94.50 296 TYR A N 1
ATOM 2334 C CA . TYR A 1 296 ? 35.204 5.124 -20.242 1.00 94.50 296 TYR A CA 1
ATOM 2335 C C . TYR A 1 296 ? 34.356 4.431 -19.181 1.00 94.50 296 TYR A C 1
ATOM 2337 O O . TYR A 1 296 ? 33.165 4.200 -19.371 1.00 94.50 296 TYR A O 1
ATOM 2345 N N . SER A 1 297 ? 34.977 4.134 -18.040 1.00 96.38 297 SER A N 1
ATOM 2346 C CA . SER A 1 297 ? 34.257 3.658 -16.858 1.00 96.38 297 SER A CA 1
ATOM 2347 C C . SER A 1 297 ? 33.825 4.822 -15.972 1.00 96.38 297 SER A C 1
ATOM 2349 O O . SER A 1 297 ? 34.469 5.874 -15.989 1.00 96.38 297 SER A O 1
ATOM 2351 N N . SER A 1 298 ? 32.758 4.646 -15.198 1.00 97.62 298 SER A N 1
ATOM 2352 C CA . SER A 1 298 ? 32.315 5.639 -14.218 1.00 97.62 298 SER A CA 1
ATOM 2353 C C . SER A 1 298 ? 31.539 5.000 -13.071 1.00 97.62 298 SER A C 1
ATOM 2355 O O . SER A 1 298 ? 30.832 4.005 -13.260 1.00 97.62 298 SER A O 1
ATOM 2357 N N . ILE A 1 299 ? 31.654 5.590 -11.881 1.00 98.06 299 ILE A N 1
ATOM 2358 C CA . ILE A 1 299 ? 30.675 5.411 -10.810 1.00 98.06 299 ILE A CA 1
ATOM 2359 C C . ILE A 1 299 ? 29.517 6.376 -11.057 1.00 98.06 299 ILE A C 1
ATOM 2361 O O . ILE A 1 299 ? 29.709 7.581 -11.195 1.00 98.06 299 ILE A O 1
ATOM 2365 N N . ILE A 1 300 ? 28.311 5.830 -11.075 1.00 97.62 300 ILE A N 1
ATOM 2366 C CA . ILE A 1 300 ? 27.071 6.528 -11.375 1.00 97.62 300 ILE A CA 1
ATOM 2367 C C . ILE A 1 300 ? 26.187 6.499 -10.132 1.00 97.62 300 ILE A C 1
ATOM 2369 O O . ILE A 1 300 ? 26.001 5.450 -9.503 1.00 97.62 300 ILE A O 1
ATOM 2373 N N . TYR A 1 301 ? 25.629 7.653 -9.798 1.00 98.44 301 TYR A N 1
ATOM 2374 C CA . TYR A 1 301 ? 24.756 7.868 -8.657 1.00 98.44 301 TYR A CA 1
ATOM 2375 C C . TYR A 1 301 ? 23.359 8.211 -9.163 1.00 98.44 301 TYR A C 1
ATOM 2377 O O . TYR A 1 301 ? 23.170 9.278 -9.737 1.00 98.44 301 TYR A O 1
ATOM 2385 N N . ASP A 1 302 ? 22.387 7.336 -8.905 1.00 98.19 302 ASP A N 1
ATOM 2386 C CA . ASP A 1 302 ? 20.975 7.598 -9.190 1.00 98.19 302 ASP A CA 1
ATOM 2387 C C . ASP A 1 302 ? 20.221 7.816 -7.873 1.00 98.19 302 ASP A C 1
ATOM 2389 O O . ASP A 1 302 ? 20.014 6.883 -7.087 1.00 98.19 302 ASP A O 1
ATOM 2393 N N . THR A 1 303 ? 19.800 9.052 -7.620 1.00 98.69 303 THR A N 1
ATOM 2394 C CA . THR A 1 303 ? 18.907 9.395 -6.509 1.00 98.69 303 THR A CA 1
ATOM 2395 C C . THR A 1 303 ? 17.478 9.450 -7.033 1.00 98.69 303 THR A C 1
ATOM 2397 O O . THR A 1 303 ? 17.186 10.186 -7.970 1.00 98.69 303 THR A O 1
ATOM 2400 N N . SER A 1 304 ? 16.570 8.687 -6.430 1.00 98.25 304 SER A N 1
ATOM 2401 C CA . SER A 1 304 ? 15.189 8.555 -6.896 1.00 98.25 304 SER A CA 1
ATOM 2402 C C . SER A 1 304 ? 14.172 8.803 -5.789 1.00 98.25 304 SER A C 1
ATOM 2404 O O . SER A 1 304 ? 14.342 8.395 -4.639 1.00 98.25 304 SER A O 1
ATOM 2406 N N . PHE A 1 305 ? 13.073 9.447 -6.159 1.00 98.56 305 PHE A N 1
ATOM 2407 C CA . PHE A 1 305 ? 11.860 9.561 -5.364 1.00 98.56 305 PHE A CA 1
ATOM 2408 C C . PHE A 1 305 ? 10.683 9.094 -6.211 1.00 98.56 305 PHE A C 1
ATOM 2410 O O . PHE A 1 305 ? 10.568 9.466 -7.373 1.00 98.56 305 PHE A O 1
ATOM 2417 N N . ALA A 1 306 ? 9.774 8.322 -5.630 1.00 98.12 306 ALA A N 1
ATOM 2418 C CA . ALA A 1 306 ? 8.507 8.008 -6.268 1.00 98.12 306 ALA A CA 1
ATOM 2419 C C . ALA A 1 306 ? 7.373 8.070 -5.253 1.00 98.12 306 ALA A C 1
ATOM 2421 O O . ALA A 1 306 ? 7.521 7.643 -4.108 1.00 98.12 306 ALA A O 1
ATOM 2422 N N . GLY A 1 307 ? 6.225 8.575 -5.683 1.00 98.06 307 GLY A N 1
ATOM 2423 C CA . GLY A 1 307 ? 5.014 8.604 -4.885 1.00 98.06 307 GLY A CA 1
ATOM 2424 C C . GLY A 1 307 ? 3.801 8.288 -5.735 1.00 98.06 307 GLY A C 1
ATOM 2425 O O . GLY A 1 307 ? 3.667 8.797 -6.843 1.00 98.06 307 GLY A O 1
ATOM 2426 N N . LYS A 1 308 ? 2.897 7.463 -5.212 1.00 97.31 308 LYS A N 1
ATOM 2427 C CA . LYS A 1 308 ? 1.594 7.209 -5.830 1.00 97.31 308 LYS A CA 1
ATOM 2428 C C . LYS A 1 308 ? 0.487 7.173 -4.788 1.00 97.31 308 LYS A C 1
ATOM 2430 O O . LYS A 1 308 ? 0.700 6.754 -3.647 1.00 97.31 308 LYS A O 1
ATOM 2435 N N . TYR A 1 309 ? -0.703 7.603 -5.194 1.00 96.50 309 TYR A N 1
ATOM 2436 C CA . TYR A 1 309 ? -1.887 7.607 -4.340 1.00 96.50 309 TYR A CA 1
ATOM 2437 C C . TYR A 1 309 ? -2.989 6.729 -4.917 1.00 96.50 309 TYR A C 1
ATOM 2439 O O . TYR A 1 309 ? -3.354 6.866 -6.075 1.00 96.50 309 TYR A O 1
ATOM 2447 N N . ARG A 1 310 ? -3.580 5.858 -4.101 1.00 95.06 310 ARG A N 1
ATOM 2448 C CA . ARG A 1 310 ? -4.617 4.918 -4.532 1.00 95.06 310 ARG A CA 1
ATOM 2449 C C . ARG A 1 310 ? -6.033 5.460 -4.326 1.00 95.06 310 ARG A C 1
ATOM 2451 O O . ARG A 1 310 ? -6.551 5.521 -3.200 1.00 95.06 310 ARG A O 1
ATOM 2458 N N . PHE A 1 311 ? -6.721 5.702 -5.434 1.00 92.88 311 PHE A N 1
ATOM 2459 C CA . PHE A 1 311 ? -8.172 5.873 -5.480 1.00 92.88 311 PHE A CA 1
ATOM 2460 C C . PHE A 1 311 ? -8.870 4.541 -5.774 1.00 92.88 311 PHE A C 1
ATOM 2462 O O . PHE A 1 311 ? -8.346 3.703 -6.505 1.00 92.88 311 PHE A O 1
ATOM 2469 N N . LEU A 1 312 ? -10.058 4.343 -5.194 1.00 90.88 312 LEU A N 1
ATOM 2470 C CA . LEU A 1 312 ? -10.918 3.189 -5.470 1.00 90.88 312 LEU A CA 1
ATOM 2471 C C . LEU A 1 312 ? -12.301 3.678 -5.900 1.00 90.88 312 LEU A C 1
ATOM 2473 O O . LEU A 1 312 ? -12.994 4.324 -5.115 1.00 90.88 312 LEU A O 1
ATOM 2477 N N . PHE A 1 313 ? -12.716 3.296 -7.104 1.00 88.69 313 PHE A N 1
ATOM 2478 C CA . PHE A 1 313 ? -14.009 3.620 -7.695 1.00 88.69 313 PHE A CA 1
ATOM 2479 C C . PHE A 1 313 ? -14.819 2.350 -7.952 1.00 88.69 313 PHE A C 1
ATOM 2481 O O . PHE A 1 313 ? -14.303 1.338 -8.435 1.00 88.69 313 PHE A O 1
ATOM 2488 N N . ALA A 1 314 ? -16.106 2.393 -7.592 1.00 86.44 314 ALA A N 1
ATOM 2489 C CA . ALA A 1 314 ? -17.068 1.303 -7.791 1.00 86.44 314 ALA A CA 1
ATOM 2490 C C . ALA A 1 314 ? -16.586 -0.090 -7.314 1.00 86.44 314 ALA A C 1
ATOM 2492 O O . ALA A 1 314 ? -17.041 -1.114 -7.817 1.00 86.44 314 ALA A O 1
ATOM 2493 N N . LYS A 1 315 ? -15.644 -0.133 -6.357 1.00 87.69 315 LYS A N 1
ATOM 2494 C CA . LYS A 1 315 ? -14.990 -1.352 -5.840 1.00 87.69 315 LYS A CA 1
ATOM 2495 C C . LYS A 1 315 ? -14.300 -2.221 -6.898 1.00 87.69 315 LYS A C 1
ATOM 2497 O O . LYS A 1 315 ? -13.960 -3.357 -6.607 1.00 87.69 315 LYS A O 1
ATOM 2502 N N . ARG A 1 316 ? -14.077 -1.717 -8.111 1.00 92.44 316 ARG A N 1
ATOM 2503 C CA . ARG A 1 316 ? -13.475 -2.484 -9.217 1.00 92.44 316 ARG A CA 1
ATOM 2504 C C . ARG A 1 316 ? -12.364 -1.736 -9.927 1.00 92.44 316 ARG A C 1
ATOM 2506 O O . ARG A 1 316 ? -11.443 -2.377 -10.413 1.00 92.44 316 ARG A O 1
ATOM 2513 N N . LEU A 1 317 ? -12.453 -0.409 -9.988 1.00 95.31 317 LEU A N 1
ATOM 2514 C CA . LEU A 1 317 ? -11.477 0.432 -10.662 1.00 95.31 317 LEU A CA 1
ATOM 2515 C C . LEU A 1 317 ? -10.565 1.088 -9.631 1.00 95.31 317 LEU A C 1
ATOM 2517 O O . LEU A 1 317 ? -11.005 1.881 -8.799 1.00 95.31 317 LEU A O 1
ATOM 2521 N N . LEU A 1 318 ? -9.286 0.764 -9.708 1.00 96.19 318 LEU A N 1
ATOM 2522 C CA . LEU A 1 318 ? -8.227 1.441 -8.987 1.00 96.19 318 LEU A CA 1
ATOM 2523 C C . LEU A 1 318 ? -7.563 2.447 -9.918 1.00 96.19 318 LEU A C 1
ATOM 2525 O O . LEU A 1 318 ? -7.294 2.128 -11.074 1.00 96.19 318 LEU A O 1
ATOM 2529 N N . VAL A 1 319 ? -7.301 3.645 -9.405 1.00 97.44 319 VAL A N 1
ATOM 2530 C CA . VAL A 1 319 ? -6.582 4.697 -10.132 1.00 97.44 319 VAL A CA 1
ATOM 2531 C C . VAL A 1 319 ? -5.442 5.186 -9.256 1.00 97.44 319 VAL A C 1
ATOM 2533 O O . VAL A 1 319 ? -5.648 5.483 -8.076 1.00 97.44 319 VAL A O 1
ATOM 2536 N N . TYR A 1 320 ? -4.255 5.253 -9.843 1.00 97.69 320 TYR A N 1
ATOM 2537 C CA . TYR A 1 320 ? -3.006 5.616 -9.197 1.00 97.69 320 TYR A CA 1
ATOM 2538 C C . TYR A 1 320 ? -2.357 6.775 -9.957 1.00 97.69 320 TYR A C 1
ATOM 2540 O O . TYR A 1 320 ? -1.534 6.526 -10.840 1.00 97.69 320 TYR A O 1
ATOM 2548 N N . PRO A 1 321 ? -2.699 8.040 -9.658 1.00 98.31 321 PRO A N 1
ATOM 2549 C CA . PRO A 1 321 ? -1.793 9.127 -9.984 1.00 98.31 321 PRO A CA 1
ATOM 2550 C C . PRO A 1 321 ? -0.464 8.897 -9.267 1.00 98.31 321 PRO A C 1
ATOM 2552 O O . PRO A 1 321 ? -0.429 8.588 -8.068 1.00 98.31 321 PRO A O 1
ATOM 2555 N N . ALA A 1 322 ? 0.610 9.028 -10.028 1.00 97.69 322 ALA A N 1
ATOM 2556 C CA . ALA A 1 322 ? 1.971 8.784 -9.606 1.00 97.69 322 ALA A CA 1
ATOM 2557 C C . ALA A 1 322 ? 2.886 9.910 -10.093 1.00 97.69 322 ALA A C 1
ATOM 2559 O O . ALA A 1 322 ? 2.628 10.542 -11.115 1.00 97.69 322 ALA A O 1
ATOM 2560 N N . LEU A 1 323 ? 3.961 10.137 -9.351 1.00 98.38 323 LEU A N 1
ATOM 2561 C CA . LEU A 1 323 ? 5.074 10.989 -9.736 1.00 98.38 323 LEU A CA 1
ATOM 2562 C C . LEU A 1 323 ? 6.365 10.267 -9.370 1.00 98.38 323 LEU A C 1
ATOM 2564 O O . LEU A 1 323 ? 6.521 9.843 -8.223 1.00 98.38 323 LEU A O 1
ATOM 2568 N N . ALA A 1 324 ? 7.283 10.158 -10.321 1.00 98.31 324 ALA A N 1
ATOM 2569 C CA . ALA A 1 324 ? 8.650 9.727 -10.077 1.00 98.31 324 ALA A CA 1
ATOM 2570 C C . ALA A 1 324 ? 9.640 10.819 -10.495 1.00 98.31 324 ALA A C 1
ATOM 2572 O O . ALA A 1 324 ? 9.439 11.500 -11.498 1.00 98.31 324 ALA A O 1
ATOM 2573 N N . LEU A 1 325 ? 10.690 10.987 -9.700 1.00 98.62 325 LEU A N 1
ATOM 2574 C CA . LEU A 1 325 ? 11.801 11.902 -9.919 1.00 98.62 325 LEU A CA 1
ATOM 2575 C C . LEU A 1 325 ? 13.090 11.091 -9.822 1.00 98.62 325 LEU A C 1
ATOM 2577 O O . LEU A 1 325 ? 13.259 10.346 -8.856 1.00 98.62 325 LEU A O 1
ATOM 2581 N N . THR A 1 326 ? 13.997 11.269 -10.773 1.00 98.44 326 THR A N 1
ATOM 2582 C CA . THR A 1 326 ? 15.333 10.659 -10.732 1.00 98.44 326 THR A CA 1
ATOM 2583 C C . THR A 1 326 ? 16.359 11.723 -11.060 1.00 98.44 326 THR A C 1
ATOM 2585 O O . THR A 1 326 ? 16.140 12.504 -11.979 1.00 98.44 326 THR A O 1
ATOM 2588 N N . TYR A 1 327 ? 17.454 11.757 -10.313 1.00 98.44 327 TYR A N 1
ATOM 2589 C CA . TYR A 1 327 ? 18.638 12.554 -10.600 1.00 98.44 327 TYR A CA 1
ATOM 2590 C C . TYR A 1 327 ? 19.824 11.610 -10.777 1.00 98.44 327 TYR A C 1
ATOM 2592 O O . TYR A 1 327 ? 20.053 10.762 -9.910 1.00 98.44 327 TYR A O 1
ATOM 2600 N N . THR A 1 328 ? 20.552 11.768 -11.877 1.00 97.44 328 THR A N 1
ATOM 2601 C CA . THR A 1 328 ? 21.684 10.922 -12.260 1.00 97.44 328 THR A CA 1
ATOM 2602 C C . THR A 1 328 ? 22.944 11.770 -12.387 1.00 97.44 328 THR A C 1
ATOM 2604 O O . THR A 1 328 ? 22.932 12.824 -13.022 1.00 97.44 328 THR A O 1
ATOM 2607 N N . ASN A 1 329 ? 24.035 11.298 -11.783 1.00 97.06 329 ASN A N 1
ATOM 2608 C CA . ASN A 1 329 ? 25.351 11.932 -11.846 1.00 97.06 329 ASN A CA 1
ATOM 2609 C C . ASN A 1 329 ? 26.454 10.885 -12.039 1.00 97.06 329 ASN A C 1
ATOM 2611 O O . ASN A 1 329 ? 26.421 9.831 -11.401 1.00 97.06 329 ASN A O 1
ATOM 2615 N N . HIS A 1 330 ? 27.442 11.197 -12.866 1.00 96.56 330 HIS A N 1
ATOM 2616 C CA . HIS A 1 330 ? 28.615 10.380 -13.146 1.00 96.56 330 HIS A CA 1
ATOM 2617 C C . HIS A 1 330 ? 29.860 10.983 -12.487 1.00 96.56 330 HIS A C 1
ATOM 2619 O O . HIS A 1 330 ? 30.106 12.186 -12.550 1.00 96.56 330 HIS A O 1
ATOM 2625 N N . ASP A 1 331 ? 30.705 10.151 -11.879 1.00 96.75 331 ASP A N 1
ATOM 2626 C CA . ASP A 1 331 ? 31.982 10.611 -11.319 1.00 96.75 331 ASP A CA 1
ATOM 2627 C C . ASP A 1 331 ? 32.992 11.040 -12.396 1.00 96.75 331 ASP A C 1
ATOM 2629 O O . ASP A 1 331 ? 33.848 11.894 -12.150 1.00 96.75 331 ASP A O 1
ATOM 2633 N N . ASN A 1 332 ? 32.889 10.465 -13.594 1.00 94.69 332 ASN A N 1
ATOM 2634 C CA . ASN A 1 332 ? 33.853 10.634 -14.659 1.00 94.69 332 ASN A CA 1
ATOM 2635 C C . ASN A 1 332 ? 33.483 11.863 -15.487 1.00 94.69 332 ASN A C 1
ATOM 2637 O O . ASN A 1 332 ? 32.478 11.892 -16.190 1.00 94.69 332 ASN A O 1
ATOM 2641 N N . ARG A 1 333 ? 34.351 12.874 -15.434 1.00 93.62 333 ARG A N 1
ATOM 2642 C CA . ARG A 1 333 ? 34.141 14.196 -16.041 1.00 93.62 333 ARG A CA 1
ATOM 2643 C C . ARG A 1 333 ? 34.592 14.293 -17.503 1.00 93.62 333 ARG A C 1
ATOM 2645 O O . ARG A 1 333 ? 34.835 15.387 -18.004 1.00 93.62 333 ARG A O 1
ATOM 2652 N N . LYS A 1 334 ? 34.754 13.167 -18.207 1.00 94.31 334 LYS A N 1
ATOM 2653 C CA . LYS A 1 334 ? 34.924 13.185 -19.669 1.00 94.31 334 LYS A CA 1
ATOM 2654 C C . LYS A 1 334 ? 33.639 13.685 -20.324 1.00 94.31 334 LYS A C 1
ATOM 2656 O O . LYS A 1 334 ? 32.555 13.268 -19.931 1.00 94.31 334 LYS A O 1
ATOM 2661 N N . SER A 1 335 ? 33.770 14.526 -21.351 1.00 91.19 335 SER A N 1
ATOM 2662 C CA . SER A 1 335 ? 32.621 15.120 -22.048 1.00 91.19 335 SER A CA 1
ATOM 2663 C C . SER A 1 335 ? 31.647 14.066 -22.578 1.00 91.19 335 SER A C 1
ATOM 2665 O O . SER A 1 335 ? 30.449 14.224 -22.434 1.00 91.19 335 SER A O 1
ATOM 2667 N N . SER A 1 336 ? 32.139 12.937 -23.095 1.00 89.81 336 SER A N 1
ATOM 2668 C CA . SER A 1 336 ? 31.293 11.834 -23.575 1.00 89.81 336 SER A CA 1
ATOM 2669 C C . SER A 1 336 ? 30.524 11.085 -22.476 1.00 89.81 336 SER A C 1
ATOM 2671 O O . SER A 1 336 ? 29.620 10.318 -22.794 1.00 89.81 336 SER A O 1
ATOM 2673 N N . VAL A 1 337 ? 30.877 11.286 -21.202 1.00 92.62 337 VAL A N 1
ATOM 2674 C CA . VAL A 1 337 ? 30.213 10.673 -20.043 1.00 92.62 337 VAL A CA 1
ATOM 2675 C C . VAL A 1 337 ? 29.291 11.672 -19.348 1.00 92.62 337 VAL A C 1
ATOM 2677 O O . VAL A 1 337 ? 28.145 11.329 -19.078 1.00 92.62 337 VAL A O 1
ATOM 2680 N N . ILE A 1 338 ? 29.763 12.899 -19.103 1.00 92.12 338 ILE A N 1
ATOM 2681 C CA . ILE A 1 338 ? 29.019 13.928 -18.357 1.00 92.12 338 ILE A CA 1
ATOM 2682 C C . ILE A 1 338 ? 27.725 14.357 -19.060 1.00 92.12 338 ILE A C 1
ATOM 2684 O O . ILE A 1 338 ? 26.782 14.754 -18.392 1.00 92.12 338 ILE A O 1
ATOM 2688 N N . VAL A 1 339 ? 27.630 14.180 -20.383 1.00 92.62 339 VAL A N 1
ATOM 2689 C CA . VAL A 1 339 ? 26.383 14.389 -21.145 1.00 92.62 339 VAL A CA 1
ATOM 2690 C C . VAL A 1 339 ? 25.214 13.519 -20.679 1.00 92.62 339 VAL A C 1
ATOM 2692 O O . VAL A 1 339 ? 24.065 13.822 -20.982 1.00 92.62 339 VAL A O 1
ATOM 2695 N N . ASN A 1 340 ? 25.486 12.446 -19.930 1.00 92.81 340 ASN A N 1
ATOM 2696 C CA . ASN A 1 340 ? 24.465 11.607 -19.307 1.00 92.81 340 ASN A CA 1
ATOM 2697 C C . ASN A 1 340 ? 23.991 12.130 -17.936 1.00 92.81 340 ASN A C 1
ATOM 2699 O O . ASN A 1 340 ? 23.064 11.553 -17.365 1.00 92.81 340 ASN A O 1
ATOM 2703 N N . ASP A 1 341 ? 24.628 13.159 -17.366 1.00 96.00 341 ASP A N 1
ATOM 2704 C CA . ASP A 1 341 ? 24.180 13.767 -16.111 1.00 96.00 341 ASP A CA 1
ATOM 2705 C C . ASP A 1 341 ? 22.880 14.527 -16.356 1.00 96.00 341 ASP A C 1
ATOM 2707 O O . ASP A 1 341 ? 22.751 15.274 -17.326 1.00 96.00 341 ASP A O 1
ATOM 2711 N N . GLY A 1 342 ? 21.908 14.364 -15.464 1.00 96.62 342 GLY A N 1
ATOM 2712 C CA . GLY A 1 342 ? 20.587 14.919 -15.703 1.00 96.62 342 GLY A CA 1
ATOM 2713 C C . GLY A 1 342 ? 19.545 14.510 -14.682 1.00 96.62 342 GLY A C 1
ATOM 2714 O O . GLY A 1 342 ? 19.840 13.941 -13.628 1.00 96.62 342 GLY A O 1
ATOM 2715 N N . TYR A 1 343 ? 18.295 14.819 -15.002 1.00 97.81 343 TYR A N 1
ATOM 2716 C CA . TYR A 1 343 ? 17.150 14.419 -14.203 1.00 97.81 343 TYR A CA 1
ATOM 2717 C C . TYR A 1 343 ? 15.932 14.099 -15.061 1.00 97.81 343 TYR A C 1
ATOM 2719 O O . TYR A 1 343 ? 15.732 14.651 -16.142 1.00 97.81 343 TYR A O 1
ATOM 2727 N N . THR A 1 344 ? 15.071 13.240 -14.521 1.00 98.00 344 THR A N 1
ATOM 2728 C CA . THR A 1 344 ? 13.788 12.880 -15.125 1.00 98.00 344 THR A CA 1
ATOM 2729 C C . THR A 1 344 ? 12.637 13.231 -14.196 1.00 98.00 344 THR A C 1
ATOM 2731 O O . THR A 1 344 ? 12.699 12.937 -12.997 1.00 98.00 344 THR A O 1
ATOM 2734 N N . ILE A 1 345 ? 11.553 13.765 -14.754 1.00 98.62 345 ILE A N 1
ATOM 2735 C CA . ILE A 1 345 ? 10.282 14.008 -14.068 1.00 98.62 345 ILE A CA 1
ATOM 2736 C C . ILE A 1 345 ? 9.209 13.189 -14.779 1.00 98.62 345 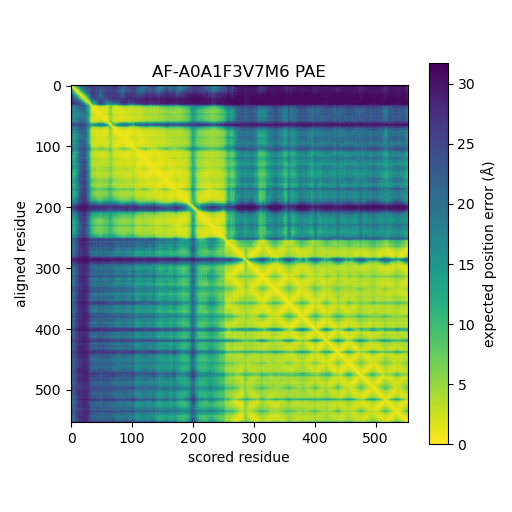ILE A C 1
ATOM 2738 O O . ILE A 1 345 ? 8.905 13.428 -15.943 1.00 98.62 345 ILE A O 1
ATOM 2742 N N . SER A 1 346 ? 8.643 12.207 -14.079 1.00 98.25 346 SER A N 1
ATOM 2743 C CA . SER A 1 346 ? 7.731 11.218 -14.658 1.00 98.25 346 SER A CA 1
ATOM 2744 C C . SER A 1 346 ? 6.383 11.175 -13.929 1.00 98.25 346 SER A C 1
ATOM 2746 O O . SER A 1 346 ? 6.186 10.331 -13.046 1.00 98.25 346 SER A O 1
ATOM 2748 N N . PRO A 1 347 ? 5.451 12.104 -14.212 1.00 98.56 347 PRO A N 1
ATOM 2749 C CA . PRO A 1 347 ? 4.074 11.985 -13.769 1.00 98.56 347 PRO A CA 1
ATOM 2750 C C . PRO A 1 347 ? 3.331 10.941 -14.610 1.00 98.56 347 PRO A C 1
ATOM 2752 O O . PRO A 1 347 ? 3.501 10.845 -15.824 1.00 98.56 347 PRO A O 1
ATOM 2755 N N . GLY A 1 348 ? 2.448 10.183 -13.972 1.00 98.00 348 GLY A N 1
ATOM 2756 C CA . GLY A 1 348 ? 1.645 9.187 -14.667 1.00 98.00 348 GLY A CA 1
ATOM 2757 C C . GLY A 1 348 ? 0.334 8.885 -13.964 1.00 98.00 348 GLY A C 1
ATOM 2758 O O . GLY A 1 348 ? 0.133 9.206 -12.791 1.00 98.00 348 GLY A O 1
ATOM 2759 N N . ILE A 1 349 ? -0.580 8.257 -14.692 1.00 98.44 349 ILE A N 1
ATOM 2760 C CA . ILE A 1 349 ? -1.833 7.725 -14.170 1.00 98.44 349 ILE A CA 1
ATOM 2761 C C . ILE A 1 349 ? -1.893 6.258 -14.559 1.00 98.44 349 ILE A C 1
ATOM 2763 O O . ILE A 1 349 ? -2.026 5.924 -15.734 1.00 98.44 349 ILE A O 1
ATOM 2767 N N . GLN A 1 350 ? -1.842 5.383 -13.559 1.00 97.25 350 GLN A N 1
ATOM 2768 C CA . GLN A 1 350 ? -2.037 3.951 -13.758 1.00 97.25 350 GLN A CA 1
ATOM 2769 C C . GLN A 1 350 ? -3.447 3.566 -13.340 1.00 97.25 350 GLN A C 1
ATOM 2771 O O . GLN A 1 350 ? -3.946 4.011 -12.301 1.00 97.25 350 GLN A O 1
ATOM 2776 N N . THR A 1 351 ? -4.094 2.711 -14.119 1.00 98.00 351 THR A N 1
ATOM 2777 C CA . THR A 1 351 ? -5.413 2.184 -13.768 1.00 98.00 351 THR A CA 1
ATOM 2778 C C . THR A 1 351 ? -5.388 0.670 -13.698 1.00 98.00 351 THR A C 1
ATOM 2780 O O . THR A 1 351 ? -4.610 0.009 -14.377 1.00 98.00 351 THR A O 1
ATOM 2783 N N . LYS A 1 352 ? -6.242 0.112 -12.843 1.00 97.38 352 LYS A N 1
ATOM 2784 C CA . LYS A 1 352 ? -6.460 -1.328 -12.745 1.00 97.38 352 LYS A CA 1
ATOM 2785 C C . LYS A 1 352 ? -7.942 -1.592 -12.552 1.00 97.38 352 LYS A C 1
ATOM 2787 O O . LYS A 1 352 ? -8.500 -1.257 -11.507 1.00 97.38 352 LYS A O 1
ATOM 2792 N N . LEU A 1 353 ? -8.569 -2.198 -13.549 1.00 97.38 353 LEU A N 1
ATOM 2793 C CA . LEU A 1 353 ? -9.972 -2.581 -13.533 1.00 97.38 353 LEU A CA 1
ATOM 2794 C C . LEU A 1 353 ? -10.103 -4.087 -13.299 1.00 97.38 353 LEU A C 1
ATOM 2796 O O . LEU A 1 353 ? -9.635 -4.889 -14.101 1.00 97.38 353 LEU A O 1
ATOM 2800 N N . GLU A 1 354 ? -10.782 -4.472 -12.219 1.00 95.81 354 GLU A N 1
ATOM 2801 C CA . GLU A 1 354 ? -11.225 -5.850 -12.017 1.00 95.81 354 GLU A CA 1
ATOM 2802 C C . GLU A 1 354 ? -12.410 -6.178 -12.921 1.00 95.81 354 GLU A C 1
ATOM 2804 O O . GLU A 1 354 ? -13.476 -5.553 -12.836 1.00 95.81 354 GLU A O 1
ATOM 2809 N N . HIS A 1 355 ? -12.251 -7.217 -13.733 1.00 95.31 355 HIS A N 1
ATOM 2810 C CA . HIS A 1 355 ? -13.323 -7.744 -14.565 1.00 95.31 355 HIS A CA 1
ATOM 2811 C C . HIS A 1 355 ? -13.246 -9.269 -14.671 1.00 95.31 355 HIS A C 1
ATOM 2813 O O . HIS A 1 355 ? -12.443 -9.917 -13.993 1.00 95.31 355 HIS A O 1
ATOM 2819 N N . SER A 1 356 ? -14.146 -9.864 -15.453 1.00 93.56 356 SER A N 1
ATOM 2820 C CA . SER A 1 356 ? -14.134 -11.303 -15.692 1.00 93.56 356 SER A CA 1
ATOM 2821 C C . SER A 1 356 ? -13.915 -11.597 -17.163 1.00 93.56 356 SER A C 1
ATOM 2823 O O . SER A 1 356 ? -14.677 -11.142 -18.011 1.00 93.56 356 SER A O 1
ATOM 2825 N N . LEU A 1 357 ? -12.918 -12.435 -17.430 1.00 94.12 357 LEU A N 1
ATOM 2826 C CA . LEU A 1 357 ? -12.601 -12.953 -18.753 1.00 94.12 357 LEU A CA 1
ATOM 2827 C C . LEU A 1 357 ? -12.454 -14.473 -18.647 1.00 94.12 357 LEU A C 1
ATOM 2829 O O . LEU A 1 357 ? -11.837 -14.968 -17.703 1.00 94.12 357 LEU A O 1
ATOM 2833 N N . PHE A 1 358 ? -13.077 -15.224 -19.561 1.00 92.25 358 PHE A N 1
ATOM 2834 C CA . PHE A 1 358 ? -13.144 -16.698 -19.518 1.00 92.25 358 PHE A CA 1
ATOM 2835 C C . PHE A 1 358 ? -13.605 -17.261 -18.157 1.00 92.25 358 PHE A C 1
ATOM 2837 O O . PHE A 1 358 ? -13.071 -18.252 -17.658 1.00 92.25 358 PHE A O 1
ATOM 2844 N N . SER A 1 359 ? -14.573 -16.590 -17.518 1.00 90.31 359 SER A N 1
ATOM 2845 C CA . SER A 1 359 ? -15.095 -16.935 -16.182 1.00 90.31 359 SER A CA 1
ATOM 2846 C C . SER A 1 359 ? -14.043 -16.937 -15.060 1.00 90.31 359 SER A C 1
ATOM 2848 O O . SER A 1 359 ? -14.268 -17.503 -13.987 1.00 90.31 359 SER A O 1
ATOM 2850 N N . LYS A 1 360 ? -12.891 -16.298 -15.281 1.00 91.50 360 LYS A N 1
ATOM 2851 C CA . LYS A 1 360 ? -11.853 -16.046 -14.278 1.00 91.50 360 LYS A CA 1
ATOM 2852 C C . LYS A 1 360 ? -11.767 -14.554 -13.990 1.00 91.50 360 LYS A C 1
ATOM 2854 O O . LYS A 1 360 ? -12.143 -13.732 -14.825 1.00 91.50 360 LYS A O 1
ATOM 2859 N N . LEU A 1 361 ? -11.319 -14.216 -12.783 1.00 92.94 361 LEU A N 1
ATOM 2860 C CA . LEU A 1 361 ? -10.987 -12.842 -12.418 1.00 92.94 361 LEU A CA 1
ATOM 2861 C C . LEU A 1 361 ? -9.753 -12.422 -13.221 1.00 92.94 361 LEU A C 1
ATOM 2863 O O . LEU A 1 361 ? -8.722 -13.083 -13.122 1.00 92.94 361 LEU A O 1
ATOM 2867 N N . SER A 1 362 ? -9.867 -11.345 -13.984 1.00 95.25 362 SER A N 1
ATOM 2868 C CA . SER A 1 362 ? -8.807 -10.801 -14.839 1.00 95.25 362 SER A CA 1
ATOM 2869 C C . SER A 1 362 ? -8.712 -9.291 -14.627 1.00 95.25 362 SER A C 1
ATOM 2871 O O . SER A 1 362 ? -9.572 -8.697 -13.959 1.00 95.25 362 SER A O 1
ATOM 2873 N N . TYR A 1 363 ? -7.640 -8.679 -15.123 1.00 96.81 363 TYR A N 1
ATOM 2874 C CA . TYR A 1 363 ? -7.371 -7.266 -14.876 1.00 96.81 363 TYR A CA 1
ATOM 2875 C C . TYR A 1 363 ? -7.018 -6.539 -16.164 1.00 96.81 363 TYR A C 1
ATOM 2877 O O . TYR A 1 363 ? -6.099 -6.947 -16.868 1.00 96.81 363 TYR A O 1
ATOM 2885 N N . LEU A 1 364 ? -7.713 -5.432 -16.404 1.00 98.12 364 LEU A N 1
ATOM 2886 C CA . LEU A 1 364 ? -7.412 -4.509 -17.489 1.00 98.12 364 LEU A CA 1
ATOM 2887 C C . LEU A 1 364 ? -6.684 -3.294 -16.916 1.00 98.12 364 LEU A C 1
ATOM 2889 O O . LEU A 1 364 ? -7.130 -2.716 -15.919 1.00 98.12 364 LEU A O 1
ATOM 2893 N N . TYR A 1 365 ? -5.594 -2.895 -17.556 1.00 98.12 365 TYR A N 1
ATOM 2894 C CA . TYR A 1 365 ? -4.808 -1.724 -17.202 1.00 98.12 365 TYR A CA 1
ATOM 2895 C C . TYR A 1 365 ? -4.797 -0.748 -18.373 1.00 98.12 365 TYR A C 1
ATOM 2897 O O . TYR A 1 365 ? -4.533 -1.132 -19.511 1.00 98.12 365 TYR A O 1
ATOM 2905 N N . LEU A 1 366 ? -5.068 0.519 -18.076 1.00 98.19 366 LEU A N 1
ATOM 2906 C CA . LEU A 1 366 ? -4.840 1.643 -18.976 1.00 98.19 366 LEU A CA 1
ATOM 2907 C C . LEU A 1 366 ? -3.898 2.614 -18.267 1.00 98.19 366 LEU A C 1
ATOM 2909 O O . LEU A 1 366 ? -4.270 3.186 -17.237 1.00 98.19 366 LEU A O 1
ATOM 2913 N N . ASN A 1 367 ? -2.692 2.768 -18.801 1.00 98.12 367 ASN A N 1
ATOM 2914 C CA . ASN A 1 367 ? -1.641 3.589 -18.212 1.00 98.12 367 ASN A CA 1
ATOM 2915 C C . ASN A 1 367 ? -1.319 4.762 -19.137 1.00 98.12 367 ASN A C 1
ATOM 2917 O O . ASN A 1 367 ? -1.195 4.580 -20.350 1.00 98.12 367 ASN A O 1
ATOM 2921 N N . LEU A 1 368 ? -1.196 5.948 -18.548 1.00 98.38 368 LEU A N 1
ATOM 2922 C CA . LEU A 1 368 ? -0.729 7.165 -19.199 1.00 98.38 368 LEU A CA 1
ATOM 2923 C C . LEU A 1 368 ? 0.522 7.628 -18.460 1.00 98.38 368 LEU A C 1
ATOM 2925 O O . LEU A 1 368 ? 0.419 8.059 -17.314 1.00 98.38 368 LEU A O 1
ATOM 2929 N N . ASP A 1 369 ? 1.676 7.534 -19.103 1.00 97.88 369 ASP A N 1
ATOM 2930 C CA . ASP A 1 369 ? 2.968 7.867 -18.513 1.00 97.88 369 ASP A CA 1
ATOM 2931 C C . ASP A 1 369 ? 3.597 9.008 -19.317 1.00 97.88 369 ASP A C 1
ATOM 2933 O O . ASP A 1 369 ? 3.829 8.864 -20.518 1.00 97.88 369 ASP A O 1
ATOM 2937 N N . TYR A 1 370 ? 3.854 10.145 -18.672 1.00 98.38 370 TYR A N 1
ATOM 2938 C CA . TYR A 1 370 ? 4.633 11.237 -19.250 1.00 98.38 370 TYR A CA 1
ATOM 2939 C C . TYR A 1 370 ? 6.033 11.226 -18.640 1.00 98.38 370 TYR A C 1
ATOM 2941 O O . TYR A 1 370 ? 6.178 10.979 -17.445 1.00 98.38 370 TYR A O 1
ATOM 2949 N N . MET A 1 371 ? 7.055 11.499 -19.442 1.00 97.75 371 MET A N 1
ATOM 2950 C CA . MET A 1 371 ? 8.438 11.622 -18.995 1.00 97.75 371 MET A CA 1
ATOM 2951 C C . MET A 1 371 ? 9.049 12.869 -19.619 1.00 97.75 371 MET A C 1
ATOM 2953 O O . MET A 1 371 ? 9.126 12.960 -20.839 1.00 97.75 371 MET A O 1
ATOM 2957 N N . TYR A 1 372 ? 9.487 13.794 -18.773 1.00 97.94 372 TYR A N 1
ATOM 2958 C CA . TYR A 1 372 ? 10.376 14.892 -19.137 1.00 97.94 372 TYR A CA 1
ATOM 2959 C C . TYR A 1 372 ? 11.791 14.536 -18.692 1.00 97.94 372 TYR A C 1
ATOM 2961 O O . TYR A 1 372 ? 11.987 14.147 -17.536 1.00 97.94 372 TYR A O 1
ATOM 2969 N N . GLU A 1 373 ? 12.758 14.685 -19.584 1.00 96.25 373 GLU A N 1
ATOM 2970 C CA . GLU A 1 373 ? 14.172 14.430 -19.343 1.00 96.25 373 GLU A CA 1
ATOM 2971 C C . GLU A 1 373 ? 14.985 15.675 -19.691 1.00 96.25 373 GLU A C 1
ATOM 2973 O O . GLU A 1 373 ? 14.814 16.266 -20.756 1.00 96.25 373 GLU A O 1
ATOM 2978 N N . ALA A 1 374 ? 15.876 16.067 -18.784 1.00 96.38 374 ALA A N 1
ATOM 2979 C CA . ALA A 1 374 ? 16.851 17.121 -19.020 1.00 96.38 374 ALA A CA 1
ATOM 2980 C C . ALA A 1 374 ? 18.252 16.607 -18.696 1.00 96.38 374 ALA A C 1
ATOM 2982 O O . ALA A 1 374 ? 18.451 15.972 -17.656 1.00 96.38 374 ALA A O 1
ATOM 2983 N N . ARG A 1 375 ? 19.215 16.905 -19.570 1.00 94.75 375 ARG A N 1
ATOM 2984 C CA . ARG A 1 375 ? 20.598 16.413 -19.500 1.00 94.75 375 ARG A CA 1
ATOM 2985 C C . ARG A 1 375 ? 21.607 17.536 -19.709 1.00 94.75 375 ARG A C 1
ATOM 2987 O O . ARG A 1 375 ? 21.263 18.601 -20.214 1.00 94.75 375 ARG A O 1
ATOM 2994 N N . ASP A 1 376 ? 22.861 17.309 -19.333 1.00 93.50 376 ASP A N 1
ATOM 2995 C CA . ASP A 1 376 ? 23.983 18.206 -19.641 1.00 93.50 376 ASP A CA 1
ATOM 2996 C C . ASP A 1 376 ? 24.491 17.983 -21.076 1.00 93.50 376 ASP A C 1
ATOM 2998 O O . ASP A 1 376 ? 25.645 17.627 -21.301 1.00 93.50 376 ASP A O 1
ATOM 3002 N N . ILE A 1 377 ? 23.607 18.166 -22.063 1.00 88.00 377 ILE A N 1
ATOM 3003 C CA . ILE A 1 377 ? 23.813 17.801 -23.482 1.00 88.00 377 ILE A CA 1
ATOM 3004 C C . ILE A 1 377 ? 25.114 18.395 -24.053 1.00 88.00 377 ILE A C 1
ATOM 3006 O O . ILE A 1 377 ? 25.779 17.782 -24.887 1.00 88.00 377 ILE A O 1
ATOM 3010 N N . ASN A 1 378 ? 25.515 19.570 -23.563 1.00 90.19 378 ASN A N 1
ATOM 3011 C CA . ASN A 1 378 ? 26.694 20.297 -24.031 1.00 90.19 378 ASN A CA 1
ATOM 3012 C C . ASN A 1 378 ? 27.960 20.058 -23.188 1.00 90.19 378 ASN A C 1
ATOM 3014 O O . ASN A 1 378 ? 29.003 20.633 -23.506 1.00 90.19 378 ASN A O 1
ATOM 3018 N N . ALA A 1 379 ? 27.897 19.234 -22.134 1.00 90.56 379 ALA A N 1
ATOM 3019 C CA . ALA A 1 379 ? 28.981 19.020 -21.170 1.00 90.56 379 ALA A CA 1
ATOM 3020 C C . ALA A 1 379 ? 29.492 20.325 -20.523 1.00 90.56 379 ALA A C 1
ATOM 3022 O O . ALA A 1 379 ? 30.702 20.548 -20.406 1.00 90.56 379 ALA A O 1
ATOM 3023 N N . GLN A 1 380 ? 28.567 21.213 -20.152 1.00 91.38 380 GLN A N 1
ATOM 3024 C CA . GLN A 1 380 ? 28.834 22.545 -19.595 1.00 91.38 380 GLN A CA 1
ATOM 3025 C C . GLN A 1 380 ? 28.297 22.710 -18.168 1.00 91.38 380 GLN A C 1
ATOM 3027 O O . GLN A 1 380 ? 28.184 23.836 -17.683 1.00 91.38 380 GLN A O 1
ATOM 3032 N N . GLU A 1 381 ? 27.958 21.607 -17.499 1.00 87.12 381 GLU A N 1
ATOM 3033 C CA . GLU A 1 381 ? 27.334 21.582 -16.175 1.00 87.12 381 GLU A CA 1
ATOM 3034 C C . GLU A 1 381 ? 25.994 22.340 -16.147 1.00 87.12 381 GLU A C 1
ATOM 3036 O O . GLU A 1 381 ? 25.593 22.916 -15.131 1.00 87.12 381 GLU A O 1
ATOM 3041 N N . LYS A 1 382 ? 25.281 22.341 -17.281 1.00 92.56 382 LYS A N 1
ATOM 3042 C CA . LYS A 1 382 ? 23.995 23.019 -17.442 1.00 92.56 382 LYS A CA 1
ATOM 3043 C C . LYS A 1 382 ? 22.984 22.071 -18.069 1.00 92.56 382 LYS A C 1
ATOM 3045 O O . LYS A 1 382 ? 23.159 21.617 -19.192 1.00 92.56 382 LYS A O 1
ATOM 3050 N N . TYR A 1 383 ? 21.890 21.833 -17.350 1.00 94.75 383 TYR A N 1
ATOM 3051 C CA . TYR A 1 383 ? 20.825 20.959 -17.827 1.00 94.75 383 TYR A CA 1
ATOM 3052 C C . TYR A 1 383 ? 19.920 21.669 -18.830 1.00 94.75 383 TYR A C 1
ATOM 3054 O O . TYR A 1 383 ? 19.355 22.727 -18.536 1.00 94.75 383 TYR A O 1
ATOM 3062 N N . GLU A 1 384 ? 19.766 21.050 -19.990 1.00 94.38 384 GLU A N 1
ATOM 3063 C CA . GLU A 1 384 ? 18.878 21.465 -21.069 1.00 94.38 384 GLU A CA 1
ATOM 3064 C C . GLU A 1 384 ? 17.891 20.334 -21.361 1.00 94.38 384 GLU A C 1
ATOM 3066 O O . GLU A 1 384 ? 18.142 19.174 -21.027 1.00 94.38 384 GLU A O 1
ATOM 3071 N N . GLU A 1 385 ? 16.721 20.686 -21.891 1.00 94.19 385 GLU A N 1
ATOM 3072 C CA . GLU A 1 385 ? 15.698 19.704 -22.241 1.00 94.19 385 GLU A CA 1
ATOM 3073 C C . GLU A 1 385 ? 16.238 18.744 -23.299 1.00 94.19 385 GLU A C 1
ATOM 3075 O O . GLU A 1 385 ? 16.721 19.188 -24.338 1.00 94.19 385 GLU A O 1
ATOM 3080 N N . ASP A 1 386 ? 16.136 17.448 -23.013 1.00 92.12 386 ASP A N 1
ATOM 3081 C CA . ASP A 1 386 ? 16.593 16.374 -23.886 1.00 92.12 386 ASP A CA 1
ATOM 3082 C C . ASP A 1 386 ? 15.434 15.661 -24.579 1.00 92.12 386 ASP A C 1
ATOM 3084 O O . ASP A 1 386 ? 15.462 15.433 -25.787 1.00 92.12 386 ASP A O 1
AT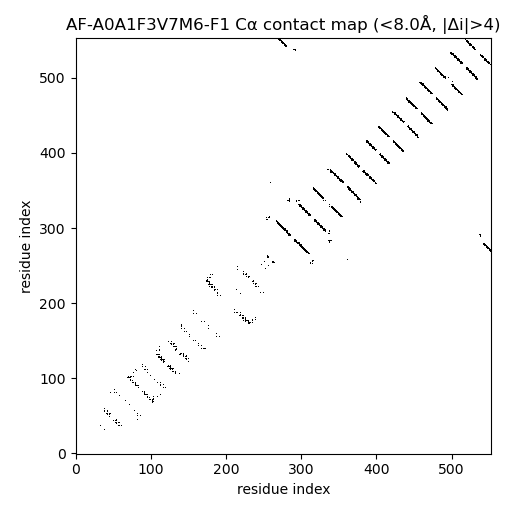OM 3088 N N . SER A 1 387 ? 14.408 15.286 -23.808 1.00 93.25 387 SER A N 1
ATOM 3089 C CA . SER A 1 387 ? 13.257 14.586 -24.362 1.00 93.25 387 SER A CA 1
ATOM 3090 C C . SER A 1 387 ? 11.972 14.781 -23.568 1.00 93.25 387 SER A C 1
ATOM 3092 O O . SER A 1 387 ? 11.964 14.906 -22.338 1.00 93.25 387 SER A O 1
ATOM 3094 N N . GLN A 1 388 ? 10.855 14.730 -24.290 1.00 95.88 388 GLN A N 1
ATOM 3095 C CA . GLN A 1 388 ? 9.515 14.612 -23.734 1.00 95.88 388 GLN A CA 1
ATOM 3096 C C . GLN A 1 388 ? 8.818 13.417 -24.365 1.00 95.88 388 GLN A C 1
ATOM 3098 O O . GLN A 1 388 ? 8.701 13.305 -25.581 1.00 95.88 388 GLN A O 1
ATOM 3103 N N . ASN A 1 389 ? 8.328 12.503 -23.537 1.00 95.94 389 ASN A N 1
ATOM 3104 C CA . ASN A 1 389 ? 7.700 11.280 -24.011 1.00 95.94 389 ASN A CA 1
ATOM 3105 C C . ASN A 1 389 ? 6.332 11.100 -23.364 1.00 95.94 389 ASN A C 1
ATOM 3107 O O . ASN A 1 389 ? 6.224 11.114 -22.139 1.00 95.94 389 ASN A O 1
ATOM 3111 N N . LEU A 1 390 ? 5.300 10.856 -24.174 1.00 98.00 390 LEU A N 1
ATOM 3112 C CA . LEU A 1 390 ? 3.976 10.463 -23.692 1.00 98.00 390 LEU A CA 1
ATOM 3113 C C . LEU A 1 390 ? 3.675 9.039 -24.142 1.00 98.00 390 LEU A C 1
ATOM 3115 O O . LEU A 1 390 ? 3.545 8.767 -25.332 1.00 98.00 390 LEU A O 1
ATOM 3119 N N . LYS A 1 391 ? 3.515 8.124 -23.194 1.00 98.12 391 LYS A N 1
ATOM 3120 C CA . LYS A 1 391 ? 3.218 6.721 -23.458 1.00 98.12 391 LYS A CA 1
ATOM 3121 C C . LYS A 1 391 ? 1.825 6.357 -22.966 1.00 98.12 391 LYS A C 1
ATOM 3123 O O . LYS A 1 391 ? 1.492 6.541 -21.799 1.00 98.12 391 LYS A O 1
ATOM 3128 N N . ILE A 1 392 ? 1.040 5.767 -23.858 1.00 98.50 392 ILE A N 1
ATOM 3129 C CA . ILE A 1 392 ? -0.261 5.170 -23.566 1.00 98.50 392 ILE A CA 1
ATOM 3130 C C . ILE A 1 392 ? -0.092 3.656 -23.648 1.00 98.50 392 ILE A C 1
ATOM 3132 O O . ILE A 1 392 ? 0.352 3.141 -24.672 1.00 98.50 392 ILE A O 1
ATOM 3136 N N . SER A 1 393 ? -0.431 2.936 -22.579 1.00 98.19 393 SER A N 1
ATOM 3137 C CA . SER A 1 393 ? -0.343 1.470 -22.540 1.00 98.19 393 SER A CA 1
ATOM 3138 C C . SER A 1 393 ? -1.693 0.851 -22.197 1.00 98.19 393 SER A C 1
ATOM 3140 O O . SER A 1 393 ? -2.326 1.254 -21.222 1.00 98.19 393 SER A O 1
ATOM 3142 N N . LEU A 1 394 ? -2.100 -0.158 -22.965 1.00 98.44 394 LEU A N 1
ATOM 3143 C CA . LEU A 1 394 ? -3.240 -1.025 -22.684 1.00 98.44 394 LEU A CA 1
ATOM 3144 C C . LEU A 1 394 ? -2.719 -2.428 -22.370 1.00 98.44 394 LEU A C 1
ATOM 3146 O O . LEU A 1 394 ? -2.013 -3.019 -23.188 1.00 98.44 394 LEU A O 1
ATOM 3150 N N . GLU A 1 395 ? -3.060 -2.966 -21.202 1.00 98.25 395 GLU A N 1
ATOM 3151 C CA . GLU A 1 395 ? -2.600 -4.288 -20.766 1.00 98.25 395 GLU A CA 1
ATOM 3152 C C . GLU A 1 395 ? -3.769 -5.129 -20.262 1.00 98.25 395 GLU A C 1
ATOM 3154 O O . GLU A 1 395 ? -4.562 -4.664 -19.446 1.00 98.25 395 GLU A O 1
ATOM 3159 N N . GLU A 1 396 ? -3.859 -6.379 -20.704 1.00 97.94 396 GLU A N 1
ATOM 3160 C CA . GLU A 1 396 ? -4.845 -7.344 -20.220 1.00 97.94 396 GLU A CA 1
ATOM 3161 C C . GLU A 1 396 ? -4.117 -8.511 -19.545 1.00 97.94 396 GLU A C 1
ATOM 3163 O O . GLU A 1 396 ? -3.395 -9.271 -20.192 1.00 97.94 396 GLU A O 1
ATOM 3168 N N . GLU A 1 397 ? -4.306 -8.648 -18.232 1.00 97.31 397 GLU A N 1
ATOM 3169 C CA . GLU A 1 397 ? -3.796 -9.754 -17.423 1.00 97.31 397 GLU A CA 1
ATOM 3170 C C . GLU A 1 397 ? -4.855 -10.853 -17.307 1.00 97.31 397 GLU A C 1
ATOM 3172 O O . GLU A 1 397 ? -5.831 -10.753 -16.554 1.00 97.31 397 GLU A O 1
ATOM 3177 N N . ILE A 1 398 ? -4.609 -11.941 -18.026 1.00 95.62 398 ILE A N 1
ATOM 3178 C CA . ILE A 1 398 ? -5.491 -13.089 -18.175 1.00 95.62 398 ILE A CA 1
ATOM 3179 C C . ILE A 1 398 ? -5.060 -14.191 -17.204 1.00 95.62 398 ILE A C 1
ATOM 3181 O O . ILE A 1 398 ? -3.982 -14.777 -17.325 1.00 95.62 398 ILE A O 1
ATOM 3185 N N . ASN A 1 399 ? -5.941 -14.554 -16.271 1.00 90.31 399 ASN A N 1
ATOM 3186 C CA . ASN A 1 399 ? -5.715 -15.647 -15.314 1.00 90.31 399 ASN A CA 1
ATOM 3187 C C . ASN A 1 399 ? -6.295 -16.990 -15.799 1.00 90.31 399 ASN A C 1
ATOM 3189 O O . ASN A 1 399 ? -6.991 -17.685 -15.053 1.00 90.31 399 ASN A O 1
ATOM 3193 N N . TYR A 1 400 ? -6.063 -17.346 -17.066 1.00 80.19 400 TYR A N 1
ATOM 3194 C CA . TYR A 1 400 ? -6.643 -18.553 -17.670 1.00 80.19 400 TYR A CA 1
ATOM 3195 C C . TYR A 1 400 ? -5.883 -19.834 -17.291 1.00 80.19 400 TYR A C 1
ATOM 3197 O O . TYR A 1 400 ? -6.493 -20.849 -16.941 1.00 80.19 400 TYR A O 1
ATOM 3205 N N . PHE A 1 401 ? -4.549 -19.800 -17.319 1.00 80.81 401 PHE A N 1
ATOM 3206 C CA . PHE A 1 401 ? -3.724 -20.977 -17.056 1.00 80.81 401 PHE A CA 1
ATOM 3207 C C . PHE A 1 401 ? -3.603 -21.264 -15.555 1.00 80.81 401 PHE A C 1
ATOM 3209 O O . PHE A 1 401 ? -3.406 -20.375 -14.732 1.00 80.81 401 PHE A O 1
ATOM 3216 N N . LYS A 1 402 ? -3.649 -22.547 -15.171 1.00 80.94 402 LYS A N 1
ATOM 3217 C CA . LYS A 1 402 ? -3.498 -22.952 -13.757 1.00 80.94 402 LYS A CA 1
ATOM 3218 C C . LYS A 1 402 ? -2.145 -22.549 -13.159 1.00 80.94 402 LYS A C 1
ATOM 3220 O O . LYS A 1 402 ? -2.047 -22.371 -11.949 1.00 80.94 402 LYS A O 1
ATOM 3225 N N . GLN A 1 403 ? -1.116 -22.436 -13.996 1.00 82.44 403 GLN A N 1
ATOM 3226 C CA . GLN A 1 403 ? 0.258 -22.182 -13.569 1.00 82.44 403 GLN A CA 1
ATOM 3227 C C . GLN A 1 403 ? 0.613 -20.690 -13.481 1.00 82.44 403 GLN A C 1
ATOM 3229 O O . GLN A 1 403 ? 1.748 -20.384 -13.152 1.00 82.44 403 GLN A O 1
ATOM 3234 N N . GLY A 1 404 ? -0.321 -19.759 -13.701 1.00 88.62 404 GLY A N 1
ATOM 3235 C CA . GLY A 1 404 ? -0.083 -18.322 -13.529 1.00 88.62 404 GLY A CA 1
ATOM 3236 C C . GLY A 1 404 ? -0.819 -17.470 -14.561 1.00 88.62 404 GLY A C 1
ATOM 3237 O O . GLY A 1 404 ? -1.780 -17.940 -15.168 1.00 88.62 404 GLY A O 1
ATOM 3238 N N . SER A 1 405 ? -0.402 -16.218 -14.730 1.00 94.56 405 SER A N 1
ATOM 3239 C CA . SER A 1 405 ? -1.091 -15.239 -15.576 1.00 94.56 405 SER A CA 1
ATOM 3240 C C . SER A 1 405 ? -0.340 -14.953 -16.870 1.00 94.56 405 SER A C 1
ATOM 3242 O O . SER A 1 405 ? 0.889 -15.022 -16.928 1.00 94.56 405 SER A O 1
ATOM 3244 N N . THR A 1 406 ? -1.097 -14.633 -17.915 1.00 96.75 406 THR A N 1
ATOM 3245 C CA . THR A 1 406 ? -0.575 -14.145 -19.193 1.00 96.75 406 THR A CA 1
ATOM 3246 C C . THR A 1 406 ? -0.971 -12.685 -19.336 1.00 96.75 406 THR A C 1
ATOM 3248 O O . THR A 1 406 ? -2.142 -12.361 -19.172 1.00 96.75 406 THR A O 1
ATOM 3251 N N . ILE A 1 407 ? -0.023 -11.808 -19.636 1.00 97.50 407 ILE A N 1
ATOM 3252 C CA . ILE A 1 407 ? -0.259 -10.384 -19.861 1.00 97.50 407 ILE A CA 1
ATOM 3253 C C . ILE A 1 407 ? -0.011 -10.097 -21.333 1.00 97.50 407 ILE A C 1
ATOM 3255 O O . ILE A 1 407 ? 1.070 -10.386 -21.847 1.00 97.50 407 ILE A O 1
ATOM 3259 N N . ILE A 1 408 ? -1.007 -9.522 -21.995 1.00 98.12 408 ILE A N 1
ATOM 3260 C CA . ILE A 1 408 ? -0.878 -8.986 -23.349 1.00 98.12 408 ILE A CA 1
ATOM 3261 C C . ILE A 1 408 ? -0.847 -7.470 -23.224 1.00 98.12 408 ILE A C 1
ATOM 3263 O O . ILE A 1 408 ? -1.700 -6.895 -22.552 1.00 98.12 408 ILE A O 1
ATOM 3267 N N . LYS A 1 409 ? 0.140 -6.833 -23.847 1.00 98.12 409 LYS A N 1
ATOM 3268 C CA . LYS A 1 409 ? 0.401 -5.399 -23.743 1.00 98.12 409 LYS A CA 1
ATOM 3269 C C . LYS A 1 409 ? 0.474 -4.772 -25.127 1.00 98.12 409 LYS A C 1
ATOM 3271 O O . LYS A 1 409 ? 1.125 -5.317 -26.012 1.00 98.12 409 LYS A O 1
ATOM 3276 N N . SER A 1 410 ? -0.157 -3.617 -25.286 1.00 98.38 410 SER A N 1
ATOM 3277 C CA . SER A 1 410 ? -0.020 -2.743 -26.448 1.00 98.38 410 SER A CA 1
ATOM 3278 C C . SER A 1 410 ? 0.346 -1.346 -25.969 1.00 98.38 410 SER A C 1
ATOM 3280 O O . SER A 1 410 ? -0.290 -0.829 -25.052 1.00 98.38 410 SER A O 1
ATOM 3282 N N . ASN A 1 411 ? 1.342 -0.728 -26.593 1.00 97.00 411 ASN A N 1
ATOM 3283 C CA . ASN A 1 411 ? 1.824 0.605 -26.250 1.00 97.00 411 ASN A CA 1
ATOM 3284 C C . ASN A 1 411 ? 1.797 1.502 -27.479 1.00 97.00 411 ASN A C 1
ATOM 3286 O O . ASN A 1 411 ? 2.126 1.053 -28.573 1.00 97.00 411 ASN A O 1
ATOM 3290 N N . TYR A 1 412 ? 1.493 2.774 -27.270 1.00 98.31 412 TYR A N 1
ATOM 3291 C CA . TYR A 1 412 ? 1.770 3.831 -28.227 1.00 98.31 412 TYR A CA 1
ATOM 3292 C C . TYR A 1 412 ? 2.544 4.935 -27.509 1.00 98.31 412 TYR A C 1
ATOM 3294 O O . TYR A 1 412 ? 2.099 5.418 -26.465 1.00 98.31 412 TYR A O 1
ATOM 3302 N N . LYS A 1 413 ? 3.716 5.296 -28.024 1.00 97.75 413 LYS A N 1
ATOM 3303 C CA . LYS A 1 413 ? 4.602 6.315 -27.454 1.00 97.75 413 LYS A CA 1
ATOM 3304 C C . LYS A 1 413 ? 4.700 7.476 -28.437 1.00 97.75 413 LYS A C 1
ATOM 3306 O O . LYS A 1 413 ? 5.040 7.244 -29.586 1.00 97.75 413 LYS A O 1
ATOM 3311 N N . PHE A 1 414 ? 4.418 8.689 -27.987 1.00 97.56 414 PHE A N 1
ATOM 3312 C CA . PHE A 1 414 ? 4.802 9.927 -28.662 1.00 97.56 414 PHE A CA 1
ATOM 3313 C C . PHE A 1 414 ? 6.167 10.350 -28.122 1.00 97.56 414 PHE A C 1
ATOM 3315 O O . PHE A 1 414 ? 6.392 10.253 -26.909 1.00 97.56 414 PHE A O 1
ATOM 3322 N N . ILE A 1 415 ? 7.062 10.760 -29.012 1.00 94.75 415 ILE A N 1
ATOM 3323 C CA . ILE A 1 415 ? 8.460 11.061 -28.719 1.00 94.75 415 ILE A CA 1
ATOM 3324 C C . ILE A 1 415 ? 8.745 12.451 -29.273 1.00 94.75 415 ILE A C 1
ATOM 3326 O O . ILE A 1 415 ? 8.607 12.651 -30.474 1.00 94.75 415 ILE A O 1
ATOM 3330 N N . ASN A 1 416 ? 9.154 13.363 -28.399 1.00 94.00 416 ASN A N 1
ATOM 3331 C CA . ASN A 1 416 ? 9.738 14.638 -28.785 1.00 94.00 416 ASN A CA 1
ATOM 3332 C C . ASN A 1 416 ? 11.167 14.682 -28.239 1.00 94.00 416 ASN A C 1
ATOM 3334 O O . ASN A 1 416 ? 11.394 14.322 -27.074 1.00 94.00 416 ASN A O 1
ATOM 3338 N N . LYS A 1 417 ? 12.120 15.100 -29.062 1.00 89.38 417 LYS A N 1
ATOM 3339 C CA . LYS A 1 417 ? 13.550 15.134 -28.756 1.00 89.38 417 LYS A CA 1
ATOM 3340 C C . LYS A 1 417 ? 14.109 16.538 -28.928 1.00 89.38 417 LYS A C 1
ATOM 3342 O O . LYS A 1 417 ? 13.507 17.394 -29.559 1.00 89.38 417 LYS A O 1
ATOM 3347 N N . HIS A 1 418 ? 15.269 16.773 -28.322 1.00 85.44 418 HIS A N 1
ATOM 3348 C CA . HIS A 1 418 ? 16.012 18.015 -28.506 1.00 85.44 418 HIS A CA 1
ATOM 3349 C C . HIS A 1 418 ? 16.459 18.205 -29.962 1.00 85.44 418 HIS A C 1
ATOM 3351 O O . HIS A 1 418 ? 16.477 19.326 -30.464 1.00 85.44 418 HIS A O 1
ATOM 3357 N N . ASP A 1 419 ? 16.845 17.114 -30.628 1.00 80.50 419 ASP A N 1
ATOM 3358 C CA . ASP A 1 419 ? 17.109 17.095 -32.064 1.00 80.50 419 ASP A CA 1
ATOM 3359 C C . ASP A 1 419 ? 15.808 16.768 -32.811 1.00 80.50 419 ASP A C 1
ATOM 3361 O O . ASP A 1 419 ? 15.335 15.629 -32.761 1.00 80.50 419 ASP A O 1
ATOM 3365 N N . ASP A 1 420 ? 15.265 17.765 -33.524 1.00 73.25 420 ASP A N 1
ATOM 3366 C CA . ASP A 1 420 ? 14.018 17.681 -34.304 1.00 73.25 420 ASP A CA 1
ATOM 3367 C C . ASP A 1 420 ? 13.981 16.460 -35.255 1.00 73.25 420 ASP A C 1
ATOM 3369 O O . ASP A 1 420 ? 12.912 15.998 -35.645 1.00 73.25 420 ASP A O 1
ATOM 3373 N N . GLY A 1 421 ? 15.135 15.893 -35.643 1.00 78.94 421 GLY A N 1
ATOM 3374 C CA . GLY A 1 421 ? 15.199 14.682 -36.468 1.00 78.94 421 GLY A CA 1
ATOM 3375 C C . GLY A 1 421 ? 14.722 13.393 -35.781 1.00 78.94 421 GLY A C 1
ATOM 3376 O O . GLY A 1 421 ? 14.517 12.391 -36.472 1.00 78.94 421 GLY A O 1
ATOM 3377 N N . TYR A 1 422 ? 14.560 13.407 -34.456 1.00 84.56 422 TYR A N 1
ATOM 3378 C CA . TYR A 1 422 ? 14.158 12.264 -33.627 1.00 84.56 422 TYR A CA 1
ATOM 3379 C C . TYR A 1 422 ? 12.808 12.467 -32.928 1.00 84.56 422 TYR A C 1
ATOM 3381 O O . TYR A 1 422 ? 12.427 11.673 -32.057 1.00 84.56 422 TYR A O 1
ATOM 3389 N N . ASP A 1 423 ? 12.055 13.484 -33.339 1.00 92.94 423 ASP A N 1
ATOM 3390 C CA . ASP A 1 423 ? 10.622 13.533 -33.083 1.00 92.94 423 ASP A CA 1
ATOM 3391 C C . ASP A 1 423 ? 9.940 12.370 -33.802 1.00 92.94 423 ASP A C 1
ATOM 3393 O O . ASP A 1 423 ? 10.360 11.933 -34.876 1.00 92.94 423 ASP A O 1
ATOM 3397 N N . GLY A 1 424 ? 8.910 11.800 -33.186 1.00 95.06 424 GLY A N 1
ATOM 3398 C CA . GLY A 1 424 ? 8.245 10.647 -33.763 1.00 95.06 424 GLY A CA 1
ATOM 3399 C C . GLY A 1 424 ? 7.336 9.896 -32.812 1.00 95.06 424 GLY A C 1
ATOM 3400 O O . GLY A 1 424 ? 6.755 10.421 -31.857 1.00 95.06 424 GLY A O 1
ATOM 3401 N N . HIS A 1 425 ? 7.171 8.613 -33.104 1.00 96.44 425 HIS A N 1
ATOM 3402 C CA . HIS A 1 425 ? 6.308 7.734 -32.342 1.00 96.44 425 HIS A CA 1
ATOM 3403 C C . HIS A 1 425 ? 6.799 6.290 -32.363 1.00 96.44 425 HIS A C 1
ATOM 3405 O O . HIS A 1 425 ? 7.591 5.885 -33.209 1.00 96.44 425 HIS A O 1
ATOM 3411 N N . ALA A 1 426 ? 6.302 5.492 -31.422 1.00 96.38 426 ALA A N 1
ATOM 3412 C CA . ALA A 1 426 ? 6.558 4.062 -31.402 1.00 96.38 426 ALA A CA 1
ATOM 3413 C C . ALA A 1 426 ? 5.306 3.252 -31.075 1.00 96.38 426 ALA A C 1
ATOM 3415 O O . ALA A 1 426 ? 4.537 3.604 -30.173 1.00 96.38 426 ALA A O 1
ATOM 3416 N N . LEU A 1 427 ? 5.136 2.134 -31.779 1.00 97.94 427 LEU A N 1
ATOM 3417 C CA . LEU A 1 427 ? 4.113 1.130 -31.507 1.00 97.94 427 LEU A CA 1
ATOM 3418 C C . LEU A 1 427 ? 4.765 -0.097 -30.871 1.00 97.94 427 LEU A C 1
ATOM 3420 O O . LEU A 1 427 ? 5.628 -0.728 -31.474 1.00 97.94 427 LEU A O 1
ATOM 3424 N N . GLY A 1 428 ? 4.307 -0.460 -29.677 1.00 97.69 428 GLY A N 1
ATOM 3425 C CA . GLY A 1 428 ? 4.822 -1.599 -28.925 1.00 97.69 428 GLY A CA 1
ATOM 3426 C C . GLY A 1 428 ? 3.785 -2.697 -28.736 1.00 97.69 428 GLY A C 1
ATOM 3427 O O . GLY A 1 428 ? 2.639 -2.415 -28.392 1.00 97.69 428 GLY A O 1
ATOM 3428 N N . LEU A 1 429 ? 4.191 -3.954 -28.878 1.00 98.38 429 LEU A N 1
ATOM 3429 C CA . LEU A 1 429 ? 3.413 -5.141 -28.532 1.00 98.38 429 LEU A CA 1
ATOM 3430 C C . LEU A 1 429 ? 4.225 -6.031 -27.595 1.00 98.38 429 LEU A C 1
ATOM 3432 O O . LEU A 1 429 ? 5.406 -6.275 -27.813 1.00 98.38 429 LEU A O 1
ATOM 3436 N N . GLY A 1 430 ? 3.585 -6.544 -26.551 1.00 98.06 430 GLY A N 1
ATOM 3437 C CA . GLY A 1 430 ? 4.230 -7.379 -25.547 1.00 98.06 430 GLY A CA 1
ATOM 3438 C C . GLY A 1 430 ? 3.371 -8.561 -25.128 1.00 98.06 430 GLY A C 1
ATOM 3439 O O . GLY A 1 430 ? 2.152 -8.457 -24.998 1.00 98.06 430 GLY A O 1
ATOM 3440 N N . LEU A 1 431 ? 4.029 -9.682 -24.860 1.00 98.19 431 LEU A N 1
ATOM 3441 C CA . LEU A 1 431 ? 3.446 -10.882 -24.280 1.00 98.19 431 LEU A CA 1
ATOM 3442 C C . LEU A 1 431 ? 4.303 -11.318 -23.093 1.00 98.19 431 LEU A C 1
ATOM 3444 O O . LEU A 1 431 ? 5.481 -11.625 -23.248 1.00 98.19 431 LEU A O 1
ATOM 3448 N N . THR A 1 432 ? 3.714 -11.370 -21.902 1.00 97.88 432 THR A N 1
ATOM 3449 C CA . THR A 1 432 ? 4.390 -11.842 -20.689 1.00 97.88 432 THR A CA 1
ATOM 3450 C C . THR A 1 432 ? 3.659 -13.039 -20.101 1.00 97.88 432 THR A C 1
ATOM 3452 O O . THR A 1 432 ? 2.465 -12.968 -19.837 1.00 97.88 432 THR A O 1
ATOM 3455 N N . GLN A 1 433 ? 4.370 -14.130 -19.839 1.00 96.69 433 GLN A N 1
ATOM 3456 C CA . GLN A 1 433 ? 3.873 -15.266 -19.071 1.00 96.69 433 GLN A CA 1
ATOM 3457 C C . GLN A 1 433 ? 4.531 -15.272 -17.693 1.00 96.69 433 GLN A C 1
ATOM 3459 O O . GLN A 1 433 ? 5.745 -15.436 -17.577 1.00 96.69 433 GLN A O 1
ATOM 3464 N N . ILE A 1 434 ? 3.721 -15.153 -16.643 1.00 96.06 434 ILE A N 1
ATOM 3465 C CA . ILE A 1 434 ? 4.141 -15.350 -15.256 1.00 96.06 434 ILE A CA 1
ATOM 3466 C C . ILE A 1 434 ? 3.774 -16.778 -14.868 1.00 96.06 434 ILE A C 1
ATOM 3468 O O . ILE A 1 434 ? 2.608 -17.164 -14.927 1.00 96.06 434 ILE A O 1
ATOM 3472 N N . GLN A 1 435 ? 4.761 -17.571 -14.472 1.00 94.25 435 GLN A N 1
ATOM 3473 C CA . GLN A 1 435 ? 4.595 -18.953 -14.049 1.00 94.25 435 GLN A CA 1
ATOM 3474 C C . GLN A 1 435 ? 4.963 -19.098 -12.570 1.00 94.25 435 GLN A C 1
ATOM 3476 O O . GLN A 1 435 ? 6.049 -18.716 -12.132 1.00 94.25 435 GLN A O 1
ATOM 3481 N N . LYS A 1 436 ? 4.047 -19.663 -11.785 1.00 92.38 436 LYS A N 1
ATOM 3482 C CA . LYS A 1 436 ? 4.281 -20.040 -10.393 1.00 92.38 436 LYS A CA 1
ATOM 3483 C C . LYS A 1 436 ? 5.096 -21.325 -10.354 1.00 92.38 436 LYS A C 1
ATOM 3485 O O . LYS A 1 436 ? 4.682 -22.336 -10.918 1.00 92.38 436 LYS A O 1
ATOM 3490 N N . MET A 1 437 ? 6.231 -21.271 -9.670 1.00 89.12 437 MET A N 1
ATOM 3491 C CA . MET A 1 437 ? 7.111 -22.413 -9.439 1.00 89.12 437 MET A CA 1
ATOM 3492 C C . MET A 1 437 ? 6.858 -22.981 -8.033 1.00 89.12 437 MET A C 1
ATOM 3494 O O . MET A 1 437 ? 5.921 -22.571 -7.347 1.00 89.12 437 MET A O 1
ATOM 3498 N N . SER A 1 438 ? 7.664 -23.953 -7.594 1.00 82.94 438 SER A N 1
ATOM 3499 C CA . SER A 1 438 ? 7.544 -24.513 -6.241 1.00 82.94 438 SER A CA 1
ATOM 3500 C C . SER A 1 438 ? 7.679 -23.425 -5.164 1.00 82.94 438 SER A C 1
ATOM 3502 O O . SER A 1 438 ? 8.548 -22.554 -5.249 1.00 82.94 438 SER A O 1
ATOM 3504 N N . GLY A 1 439 ? 6.820 -23.483 -4.144 1.00 84.69 439 GLY A N 1
ATOM 3505 C CA . GLY A 1 439 ? 6.781 -22.501 -3.063 1.00 84.69 439 GLY A CA 1
ATOM 3506 C C . GLY A 1 439 ? 6.308 -21.122 -3.532 1.00 84.69 439 GLY A C 1
ATOM 3507 O O . GLY A 1 439 ? 5.214 -20.976 -4.072 1.00 84.69 439 GLY A O 1
ATOM 3508 N N . VAL A 1 440 ? 7.126 -20.100 -3.276 1.00 85.25 440 VAL A N 1
ATOM 3509 C CA . VAL A 1 440 ? 6.859 -18.684 -3.603 1.00 85.25 440 VAL A CA 1
ATOM 3510 C C . VAL A 1 440 ? 7.686 -18.180 -4.794 1.00 85.25 440 VAL A C 1
ATOM 3512 O O . VAL A 1 440 ? 7.698 -16.982 -5.088 1.00 85.25 440 VAL A O 1
ATOM 3515 N N . ASN A 1 441 ? 8.395 -19.085 -5.470 1.00 92.31 441 ASN A N 1
ATOM 3516 C CA . ASN A 1 441 ? 9.262 -18.756 -6.594 1.00 92.31 441 ASN A CA 1
ATOM 3517 C C . ASN A 1 441 ? 8.441 -18.513 -7.861 1.00 92.31 441 ASN A C 1
ATOM 3519 O O . ASN A 1 441 ? 7.402 -19.142 -8.082 1.00 92.31 441 ASN A O 1
ATOM 3523 N N . LEU A 1 442 ? 8.928 -17.621 -8.718 1.00 94.38 442 LEU A N 1
ATOM 3524 C CA . LEU A 1 442 ? 8.249 -17.236 -9.952 1.00 94.38 442 LEU A CA 1
ATOM 3525 C C . LEU A 1 442 ? 9.224 -17.289 -11.125 1.00 94.38 442 LEU A C 1
ATOM 3527 O O . LEU A 1 442 ? 10.367 -16.857 -11.004 1.00 94.38 442 LEU A O 1
ATOM 3531 N N . MET A 1 443 ? 8.751 -17.771 -12.266 1.00 95.88 443 MET A N 1
ATOM 3532 C CA . MET A 1 443 ? 9.435 -17.650 -13.548 1.00 95.88 443 MET A CA 1
ATOM 3533 C C . MET A 1 443 ? 8.637 -16.687 -14.430 1.00 95.88 443 MET A C 1
ATOM 3535 O O . MET A 1 443 ? 7.412 -16.774 -14.481 1.00 95.88 443 MET A O 1
ATOM 3539 N N . VAL A 1 444 ? 9.300 -15.746 -15.096 1.00 97.06 444 VAL A N 1
ATOM 3540 C CA . VAL A 1 444 ? 8.655 -14.760 -15.970 1.00 97.06 444 VAL A CA 1
ATOM 3541 C C . VAL A 1 444 ? 9.335 -14.767 -17.325 1.00 97.06 444 VAL A C 1
ATOM 3543 O O . VAL A 1 444 ? 10.530 -14.494 -17.422 1.00 97.06 444 VAL A O 1
ATOM 3546 N N . TYR A 1 445 ? 8.546 -15.041 -18.355 1.00 97.50 445 TYR A N 1
ATOM 3547 C CA . TYR A 1 445 ? 8.945 -14.977 -19.754 1.00 97.50 445 TYR A CA 1
ATOM 3548 C C . TYR A 1 445 ? 8.286 -13.752 -20.369 1.00 97.50 445 TYR A C 1
ATOM 3550 O O . TYR A 1 445 ? 7.070 -13.621 -20.276 1.00 97.50 445 TYR A O 1
ATOM 3558 N N . ALA A 1 446 ? 9.057 -12.861 -20.974 1.00 97.94 446 ALA A N 1
ATOM 3559 C CA . ALA A 1 446 ? 8.546 -11.663 -21.624 1.00 97.94 446 ALA A CA 1
ATOM 3560 C C . ALA A 1 446 ? 9.103 -11.577 -23.044 1.00 97.94 446 ALA A C 1
ATOM 3562 O O . ALA A 1 446 ? 10.316 -11.599 -23.232 1.00 97.94 446 ALA A O 1
ATOM 3563 N N . LEU A 1 447 ? 8.209 -11.478 -24.019 1.00 98.25 447 LEU A N 1
ATOM 3564 C CA . LEU A 1 447 ? 8.506 -11.179 -25.412 1.00 98.25 447 LEU A CA 1
ATOM 3565 C C . LEU A 1 447 ? 7.934 -9.797 -25.720 1.00 98.25 447 LEU A C 1
ATOM 3567 O O . LEU A 1 447 ? 6.779 -9.536 -25.381 1.00 98.25 447 LEU A O 1
ATOM 3571 N N . ALA A 1 448 ? 8.708 -8.925 -26.352 1.00 97.81 448 ALA A N 1
ATOM 3572 C CA . ALA A 1 448 ? 8.211 -7.642 -26.826 1.00 97.81 448 ALA A CA 1
ATOM 3573 C C . ALA A 1 448 ? 8.794 -7.275 -28.191 1.00 97.81 448 ALA A C 1
ATOM 3575 O O . ALA A 1 448 ? 9.875 -7.733 -28.567 1.00 97.81 448 ALA A O 1
ATOM 3576 N N . TYR A 1 449 ? 8.023 -6.471 -28.910 1.00 97.88 449 TYR A N 1
ATOM 3577 C CA . TYR A 1 449 ? 8.335 -5.869 -30.191 1.00 97.88 449 TYR A CA 1
ATOM 3578 C C . TYR A 1 449 ? 7.957 -4.393 -30.120 1.00 97.88 449 TYR A C 1
ATOM 3580 O O . TYR A 1 449 ? 6.814 -4.092 -29.784 1.00 97.88 449 TYR A O 1
ATOM 3588 N N . ASP A 1 450 ? 8.876 -3.499 -30.456 1.00 96.56 450 ASP A N 1
ATOM 3589 C CA . ASP A 1 450 ? 8.629 -2.064 -30.533 1.00 96.56 450 ASP A CA 1
ATOM 3590 C C . ASP A 1 450 ? 9.119 -1.547 -31.893 1.00 96.56 450 ASP A C 1
ATOM 3592 O O . ASP A 1 450 ? 10.279 -1.735 -32.257 1.00 96.56 450 ASP A O 1
ATOM 3596 N N . ALA A 1 451 ? 8.229 -0.921 -32.659 1.00 97.12 451 ALA A N 1
ATOM 3597 C CA . ALA A 1 451 ? 8.540 -0.281 -33.934 1.00 97.12 451 ALA A CA 1
ATOM 3598 C C . ALA A 1 451 ? 8.597 1.228 -33.733 1.00 97.12 451 ALA A C 1
ATOM 3600 O O . ALA A 1 451 ? 7.595 1.814 -33.321 1.00 97.12 451 ALA A O 1
ATOM 3601 N N . TYR A 1 452 ? 9.744 1.832 -34.017 1.00 95.69 452 TYR A N 1
ATOM 3602 C CA . TYR A 1 452 ? 9.982 3.262 -33.889 1.00 95.69 452 TYR A CA 1
ATOM 3603 C C . TYR A 1 452 ? 9.981 3.910 -35.269 1.00 95.69 452 TYR A C 1
ATOM 3605 O O . TYR A 1 452 ? 10.654 3.429 -36.184 1.00 95.69 452 TYR A O 1
ATOM 3613 N N . SER A 1 453 ? 9.227 4.997 -35.387 1.00 95.62 453 SER A N 1
ATOM 3614 C CA . SER A 1 453 ? 9.116 5.809 -36.592 1.00 95.62 453 SER A CA 1
ATOM 3615 C C . SER A 1 453 ? 9.355 7.268 -36.238 1.00 95.62 453 SER A C 1
ATOM 3617 O O . SER A 1 453 ? 8.610 7.843 -35.440 1.00 95.62 453 SER A O 1
ATOM 3619 N N . TYR A 1 454 ? 10.387 7.843 -36.837 1.00 94.00 454 TYR A N 1
ATOM 3620 C CA . TYR A 1 454 ? 10.829 9.211 -36.622 1.00 94.00 454 TYR A CA 1
ATOM 3621 C C . TYR A 1 454 ? 10.526 10.088 -37.833 1.00 94.00 454 TYR A C 1
ATOM 3623 O O . TYR A 1 454 ? 10.292 9.598 -38.940 1.00 94.00 454 TYR A O 1
ATOM 3631 N N . ASP A 1 455 ? 10.557 11.400 -37.629 1.00 93.12 455 ASP A N 1
ATOM 3632 C CA . ASP A 1 455 ? 10.392 12.386 -38.694 1.00 93.12 455 ASP A CA 1
ATOM 3633 C C . ASP A 1 455 ? 11.490 12.239 -39.757 1.00 93.12 455 ASP A C 1
ATOM 3635 O O . ASP A 1 455 ? 11.220 12.331 -40.960 1.00 93.12 455 ASP A O 1
ATOM 3639 N N . ASN A 1 456 ? 12.720 11.928 -39.330 1.00 92.06 456 ASN A N 1
ATOM 3640 C CA . ASN A 1 456 ? 13.760 11.430 -40.219 1.00 92.06 456 ASN A CA 1
ATOM 3641 C C . ASN A 1 456 ? 13.790 9.896 -40.215 1.00 92.06 456 ASN A C 1
ATOM 3643 O O . ASN A 1 456 ? 14.433 9.263 -39.375 1.00 92.06 456 ASN A O 1
ATOM 3647 N N . ASP A 1 457 ? 13.171 9.313 -41.239 1.00 91.69 457 ASP A N 1
ATOM 3648 C CA . ASP A 1 457 ? 13.050 7.865 -41.429 1.00 91.69 457 ASP A CA 1
ATOM 3649 C C . ASP A 1 457 ? 14.391 7.110 -41.584 1.00 91.69 457 ASP A C 1
ATOM 3651 O O . ASP A 1 457 ? 14.425 5.877 -41.609 1.00 91.69 457 ASP A O 1
ATOM 3655 N N . TYR A 1 458 ? 15.522 7.823 -41.678 1.00 91.00 458 TYR A N 1
ATOM 3656 C CA . TYR A 1 458 ? 16.860 7.242 -41.559 1.00 91.00 458 TYR A CA 1
ATOM 3657 C C . TYR A 1 458 ? 17.125 6.647 -40.169 1.00 91.00 458 TYR A C 1
ATOM 3659 O O . TYR A 1 458 ? 17.950 5.740 -40.051 1.00 91.00 458 TYR A O 1
ATOM 3667 N N . TYR A 1 459 ? 16.443 7.145 -39.134 1.00 89.62 459 TYR A N 1
ATOM 3668 C CA . TYR A 1 459 ? 16.598 6.696 -37.750 1.00 89.62 459 TYR A CA 1
ATOM 3669 C C . TYR A 1 459 ? 15.549 5.675 -37.309 1.00 89.62 459 TYR A C 1
ATOM 3671 O O . TYR A 1 459 ? 15.625 5.200 -36.175 1.00 89.62 459 TYR A O 1
ATOM 3679 N N . ASP A 1 460 ? 14.604 5.312 -38.181 1.00 93.75 460 ASP A N 1
ATOM 3680 C CA . ASP A 1 460 ? 13.609 4.275 -37.908 1.00 93.75 460 ASP A CA 1
ATOM 3681 C C . ASP A 1 460 ? 14.281 2.949 -37.550 1.00 93.75 460 ASP A C 1
ATOM 3683 O O . ASP A 1 460 ? 15.261 2.527 -38.173 1.00 93.75 460 ASP A O 1
ATOM 3687 N N . TYR A 1 461 ? 13.713 2.244 -36.574 1.00 94.38 461 TYR A N 1
ATOM 3688 C CA . TYR A 1 461 ? 14.192 0.922 -36.191 1.00 94.38 461 TYR A CA 1
ATOM 3689 C C . TYR A 1 461 ? 13.082 0.056 -35.605 1.00 94.38 461 TYR A C 1
ATOM 3691 O O . TYR A 1 461 ? 12.059 0.535 -35.112 1.00 94.38 461 TYR A O 1
ATOM 3699 N N . ALA A 1 462 ? 13.310 -1.254 -35.620 1.00 95.81 462 ALA A N 1
ATOM 3700 C CA . ALA A 1 462 ? 12.476 -2.217 -34.921 1.00 95.81 462 ALA A CA 1
ATOM 3701 C C . ALA A 1 462 ? 13.285 -2.947 -33.848 1.00 95.81 462 ALA A C 1
ATOM 3703 O O . ALA A 1 462 ? 14.385 -3.438 -34.096 1.00 95.81 462 ALA A O 1
ATOM 3704 N N . TYR A 1 463 ? 12.726 -3.042 -32.648 1.00 95.50 463 TYR A N 1
ATOM 3705 C CA . TYR A 1 463 ? 13.359 -3.659 -31.494 1.00 95.50 463 TYR A CA 1
ATOM 3706 C C . TYR A 1 463 ? 12.580 -4.893 -31.053 1.00 95.50 463 TYR A C 1
ATOM 3708 O O . TYR A 1 463 ? 11.376 -4.835 -30.817 1.00 95.50 463 TYR A O 1
ATOM 3716 N N . TYR A 1 464 ? 13.274 -6.017 -30.918 1.00 97.19 464 TYR A N 1
ATOM 3717 C CA . TYR A 1 464 ? 12.719 -7.291 -30.472 1.00 97.19 464 TYR A CA 1
ATOM 3718 C C . TYR A 1 464 ? 13.443 -7.713 -29.206 1.00 97.19 464 TYR A C 1
ATOM 3720 O O . TYR A 1 464 ? 14.670 -7.735 -29.194 1.00 97.19 464 TYR A O 1
ATOM 3728 N N . VAL A 1 465 ? 12.729 -8.114 -28.157 1.00 97.25 465 VAL A N 1
ATOM 3729 C CA . VAL A 1 465 ? 13.362 -8.588 -26.920 1.00 97.25 465 VAL A CA 1
ATOM 3730 C C . VAL A 1 465 ? 12.676 -9.824 -26.368 1.00 97.25 465 VAL A C 1
ATOM 3732 O O . VAL A 1 465 ? 11.458 -9.868 -26.211 1.00 97.25 465 VAL A O 1
ATOM 3735 N N . LEU A 1 466 ? 13.489 -10.817 -26.017 1.00 98.31 466 LEU A N 1
ATOM 3736 C CA . LEU A 1 466 ? 13.108 -11.954 -25.197 1.00 98.31 466 LEU A CA 1
ATOM 3737 C C . LEU A 1 466 ? 13.824 -11.842 -23.852 1.00 98.31 466 LEU A C 1
ATOM 3739 O O . LEU A 1 466 ? 15.051 -11.830 -23.790 1.00 98.31 466 LEU A O 1
ATOM 3743 N N . ARG A 1 467 ? 13.062 -11.806 -22.762 1.00 98.31 467 ARG A N 1
ATOM 3744 C CA . ARG A 1 467 ? 13.579 -11.764 -21.394 1.00 98.31 467 ARG A CA 1
ATOM 3745 C C . ARG A 1 467 ? 13.046 -12.934 -20.585 1.00 98.31 467 ARG A C 1
ATOM 3747 O O . ARG A 1 467 ? 11.845 -13.203 -20.581 1.00 98.31 467 ARG A O 1
ATOM 3754 N N . VAL A 1 468 ? 13.934 -13.579 -19.838 1.00 98.31 468 VAL A N 1
ATOM 3755 C CA . VAL A 1 468 ? 13.591 -14.648 -18.896 1.00 98.31 468 VAL A CA 1
ATOM 3756 C C . VAL A 1 468 ? 14.098 -14.271 -17.512 1.00 98.31 468 VAL A C 1
ATOM 3758 O O . VAL A 1 468 ? 15.250 -13.877 -17.349 1.00 98.31 468 VAL A O 1
ATOM 3761 N N . ASN A 1 469 ? 13.230 -14.373 -16.509 1.00 97.38 469 ASN A N 1
ATOM 3762 C CA . ASN A 1 469 ? 13.548 -14.088 -15.115 1.00 97.38 469 ASN A CA 1
ATOM 3763 C C . ASN A 1 469 ? 13.110 -15.227 -14.216 1.00 97.38 469 ASN A C 1
ATOM 3765 O O . ASN A 1 469 ? 11.939 -15.593 -14.224 1.00 97.38 469 ASN A O 1
ATOM 3769 N N . TYR A 1 470 ? 14.006 -15.677 -13.352 1.00 97.25 470 TYR A N 1
ATOM 3770 C CA . TYR A 1 470 ? 13.695 -16.545 -12.236 1.00 97.25 470 TYR A CA 1
ATOM 3771 C C . TYR A 1 470 ? 13.859 -15.785 -10.917 1.00 97.25 470 TYR A C 1
ATOM 3773 O O . TYR A 1 470 ? 14.942 -15.303 -10.584 1.00 97.25 470 TYR A O 1
ATOM 3781 N N . MET A 1 471 ? 12.761 -15.656 -10.177 1.00 96.31 471 MET A N 1
ATOM 3782 C CA . MET A 1 471 ? 12.697 -15.016 -8.866 1.00 96.31 471 MET A CA 1
ATOM 3783 C C . MET A 1 471 ? 12.647 -16.086 -7.778 1.00 96.31 471 MET A C 1
ATOM 3785 O O . MET A 1 471 ? 11.660 -16.815 -7.646 1.00 96.31 471 MET A O 1
ATOM 3789 N N . LEU A 1 472 ? 13.722 -16.153 -7.002 1.00 94.31 472 LEU A N 1
ATOM 3790 C CA . LEU A 1 472 ? 13.899 -17.002 -5.835 1.00 94.31 472 LEU A CA 1
ATOM 3791 C C . LEU A 1 472 ? 13.532 -16.206 -4.586 1.00 94.31 472 LEU A C 1
ATOM 3793 O O . LEU A 1 472 ? 14.289 -15.351 -4.123 1.00 94.31 472 LEU A O 1
ATOM 3797 N N . ASN A 1 473 ? 12.356 -16.498 -4.048 1.00 89.81 473 ASN A N 1
ATOM 3798 C CA . ASN A 1 473 ? 11.807 -15.827 -2.881 1.00 89.81 473 ASN A CA 1
ATOM 3799 C C . ASN A 1 473 ? 11.912 -16.744 -1.656 1.00 89.81 473 ASN A C 1
ATOM 3801 O O . ASN A 1 473 ? 11.722 -17.954 -1.758 1.00 89.81 473 ASN A O 1
ATOM 3805 N N . GLY A 1 474 ? 12.178 -16.167 -0.482 1.00 83.50 474 GLY A N 1
ATOM 3806 C CA . GLY A 1 474 ? 12.259 -16.934 0.765 1.00 83.50 474 GLY A CA 1
ATOM 3807 C C . GLY A 1 474 ? 13.555 -17.731 0.924 1.00 83.50 474 GLY A C 1
ATOM 3808 O O . GLY A 1 474 ? 13.530 -18.835 1.466 1.00 83.50 474 GLY A O 1
ATOM 3809 N N . LEU A 1 475 ? 14.685 -17.186 0.459 1.00 88.69 475 LEU A N 1
ATOM 3810 C CA . LEU A 1 475 ? 16.001 -17.736 0.785 1.00 88.69 475 LEU A CA 1
ATOM 3811 C C . LEU A 1 475 ? 16.293 -17.555 2.292 1.00 88.69 475 LEU A C 1
ATOM 3813 O O . LEU A 1 475 ? 15.683 -16.692 2.941 1.00 88.69 475 LEU A O 1
ATOM 3817 N N . PRO A 1 476 ? 17.219 -18.347 2.872 1.00 89.31 476 PRO A N 1
ATOM 3818 C CA . PRO A 1 476 ? 17.619 -18.208 4.270 1.00 89.31 476 PRO A CA 1
ATOM 3819 C C . PRO A 1 476 ? 17.959 -16.764 4.648 1.00 89.31 476 PRO A C 1
ATOM 3821 O O . PRO A 1 476 ? 18.406 -15.982 3.813 1.00 89.31 476 PRO A O 1
ATOM 3824 N N . TRP A 1 477 ? 17.720 -16.414 5.913 1.00 86.19 477 TRP A N 1
ATOM 3825 C CA . TRP A 1 477 ? 17.962 -15.072 6.464 1.00 86.19 477 TRP A CA 1
ATOM 3826 C C . TRP A 1 477 ? 17.173 -13.940 5.791 1.00 86.19 477 TRP A C 1
ATOM 3828 O O . TRP A 1 477 ? 17.520 -12.777 5.942 1.00 86.19 477 TRP A O 1
ATOM 3838 N N . GLY A 1 478 ? 16.083 -14.254 5.082 1.00 88.38 478 GLY A N 1
ATOM 3839 C CA . GLY A 1 478 ? 15.219 -13.241 4.472 1.00 88.38 478 GLY A CA 1
ATOM 3840 C C . GLY A 1 478 ? 15.819 -12.610 3.217 1.00 88.38 478 GLY A C 1
ATOM 3841 O O . GLY A 1 478 ? 15.508 -11.462 2.901 1.00 88.38 478 GLY A O 1
ATOM 3842 N N . PHE A 1 479 ? 16.702 -13.326 2.521 1.00 93.44 479 PHE A N 1
ATOM 3843 C CA . PHE A 1 479 ? 17.179 -12.921 1.205 1.00 93.44 479 PHE A CA 1
ATOM 3844 C C . PHE A 1 479 ? 16.170 -13.282 0.108 1.00 93.44 479 PHE A C 1
ATOM 3846 O O . PHE A 1 479 ? 15.384 -14.230 0.203 1.00 93.44 479 PHE A O 1
ATOM 3853 N N . SER A 1 480 ? 16.229 -12.522 -0.975 1.00 95.00 480 SER A N 1
ATOM 3854 C CA . SER A 1 480 ? 15.579 -12.829 -2.246 1.00 95.00 480 SER A CA 1
ATOM 3855 C C . SER A 1 480 ? 16.595 -12.658 -3.363 1.00 95.00 480 SER A C 1
ATOM 3857 O O . SER A 1 480 ? 17.503 -11.835 -3.253 1.00 95.00 480 SER A O 1
ATOM 3859 N N . MET A 1 481 ? 16.477 -13.458 -4.415 1.00 96.31 481 MET A N 1
ATOM 3860 C CA . MET A 1 481 ? 17.391 -13.399 -5.547 1.00 96.31 481 MET A CA 1
ATOM 3861 C C . MET A 1 481 ? 16.612 -13.401 -6.854 1.00 96.31 481 MET A C 1
ATOM 3863 O O . MET A 1 481 ? 15.624 -14.116 -7.009 1.00 96.31 481 MET A O 1
ATOM 3867 N N . LYS A 1 482 ? 17.079 -12.614 -7.814 1.00 97.25 482 LYS A N 1
ATOM 3868 C CA . LYS A 1 482 ? 16.606 -12.616 -9.192 1.00 97.25 482 LYS A CA 1
ATOM 3869 C C . LYS A 1 482 ? 17.770 -13.049 -10.064 1.00 97.25 482 LYS A C 1
ATOM 3871 O O . LYS A 1 482 ? 18.833 -12.449 -9.990 1.00 97.25 482 LYS A O 1
ATOM 3876 N N . ILE A 1 483 ? 17.574 -14.076 -10.877 1.00 97.69 483 ILE A N 1
ATOM 3877 C CA . ILE A 1 483 ? 18.514 -14.471 -11.928 1.00 97.69 483 ILE A CA 1
ATOM 3878 C C . ILE A 1 483 ? 17.762 -14.358 -13.239 1.00 97.69 483 ILE A C 1
ATOM 3880 O O . ILE A 1 483 ? 16.628 -14.825 -13.342 1.00 97.69 483 ILE A O 1
ATOM 3884 N N . GLY A 1 484 ? 18.359 -13.742 -14.244 1.00 97.50 484 GLY A N 1
ATOM 3885 C CA . GLY A 1 484 ? 17.702 -13.619 -15.528 1.00 97.50 484 GLY A CA 1
ATOM 3886 C C . GLY A 1 484 ? 18.659 -13.313 -16.653 1.00 97.50 484 GLY A C 1
ATOM 3887 O O . GLY A 1 484 ? 19.871 -13.208 -16.478 1.00 97.50 484 GLY A O 1
ATOM 3888 N N . GLY A 1 485 ? 18.072 -13.171 -17.827 1.00 96.88 485 GLY A N 1
ATOM 3889 C CA . GLY A 1 485 ? 18.770 -12.661 -18.983 1.00 96.88 485 GLY A CA 1
ATOM 3890 C C . GLY A 1 485 ? 17.802 -12.122 -20.016 1.00 96.88 485 GLY A C 1
ATOM 3891 O O . GLY A 1 485 ? 16.634 -12.523 -20.062 1.00 96.88 485 GLY A O 1
ATOM 3892 N N . ALA A 1 486 ? 18.295 -11.204 -20.834 1.00 97.25 486 ALA A N 1
ATOM 3893 C CA . ALA A 1 486 ? 17.621 -10.742 -22.031 1.00 97.25 486 ALA A CA 1
ATOM 3894 C C . ALA A 1 486 ? 18.492 -10.999 -23.261 1.00 97.25 486 ALA A C 1
ATOM 3896 O O . ALA A 1 486 ? 19.715 -10.879 -23.206 1.00 97.25 486 ALA A O 1
ATOM 3897 N N . VAL A 1 487 ? 17.839 -11.349 -24.363 1.00 97.62 487 VAL A N 1
ATOM 3898 C CA . VAL A 1 487 ? 18.410 -11.290 -25.705 1.00 97.62 487 VAL A CA 1
ATOM 3899 C C . VAL A 1 487 ? 17.522 -10.357 -26.506 1.00 97.62 487 VAL A C 1
ATOM 3901 O O . VAL A 1 487 ? 16.301 -10.537 -26.513 1.00 97.62 487 VAL A O 1
ATOM 3904 N N . SER A 1 488 ? 18.111 -9.363 -27.158 1.00 96.31 488 SER A N 1
ATOM 3905 C CA . SER A 1 488 ? 17.372 -8.473 -28.047 1.00 96.31 488 SER A CA 1
ATOM 3906 C C . SER A 1 488 ? 18.038 -8.317 -29.398 1.00 96.31 488 SER A C 1
ATOM 3908 O O . SER A 1 488 ? 19.255 -8.441 -29.508 1.00 96.31 488 SER A O 1
ATOM 3910 N N . ALA A 1 489 ? 17.226 -8.031 -30.408 1.00 96.38 489 ALA A N 1
ATOM 3911 C CA . ALA A 1 489 ? 17.662 -7.703 -31.752 1.00 96.38 489 ALA A CA 1
ATOM 3912 C C . ALA A 1 489 ? 17.144 -6.308 -32.120 1.00 96.38 489 ALA A C 1
ATOM 3914 O O . ALA A 1 489 ? 15.962 -6.024 -31.917 1.00 96.38 489 ALA A O 1
ATOM 3915 N N . LEU A 1 490 ? 18.021 -5.454 -32.639 1.00 94.69 490 LEU A N 1
ATOM 3916 C CA . LEU A 1 490 ? 17.696 -4.124 -33.141 1.00 94.69 490 LEU A CA 1
ATOM 3917 C C . LEU A 1 490 ? 17.899 -4.127 -34.657 1.00 94.69 490 LEU A C 1
ATOM 3919 O O . LEU A 1 490 ? 19.025 -4.184 -35.152 1.00 94.69 490 LEU A O 1
ATOM 3923 N N . ASP A 1 491 ? 16.789 -4.116 -35.387 1.00 95.00 491 ASP A N 1
ATOM 3924 C CA . ASP A 1 491 ? 16.768 -3.978 -36.837 1.00 95.00 491 ASP A CA 1
ATOM 3925 C C . ASP A 1 491 ? 16.836 -2.493 -37.187 1.00 95.00 491 ASP A C 1
ATOM 3927 O O . ASP A 1 491 ? 15.884 -1.745 -36.967 1.00 95.00 491 ASP A O 1
ATOM 3931 N N . THR A 1 492 ? 17.991 -2.074 -37.697 1.00 91.25 492 THR A N 1
ATOM 3932 C CA . THR A 1 492 ? 18.317 -0.674 -37.998 1.00 91.25 492 THR A CA 1
ATOM 3933 C C . THR A 1 492 ? 17.723 -0.175 -39.321 1.00 91.25 492 THR A C 1
ATOM 3935 O O . THR A 1 492 ? 18.024 0.940 -39.746 1.00 91.25 492 THR A O 1
ATOM 3938 N N . LEU A 1 493 ? 16.921 -1.002 -40.007 1.00 94.00 493 LEU A N 1
ATOM 3939 C CA . LEU A 1 493 ? 16.190 -0.662 -41.231 1.00 94.00 493 LEU A CA 1
ATOM 3940 C C . LEU A 1 493 ? 17.073 0.044 -42.275 1.00 94.00 493 LEU A C 1
ATOM 3942 O O . LEU A 1 493 ? 17.901 -0.600 -42.924 1.00 94.00 493 LEU A O 1
ATOM 3946 N N . LYS A 1 494 ? 16.939 1.366 -42.450 1.00 94.12 494 LYS A N 1
ATOM 3947 C CA . LYS A 1 494 ? 17.707 2.128 -43.448 1.00 94.12 494 LYS A CA 1
ATOM 3948 C C . LYS A 1 494 ? 19.211 2.160 -43.174 1.00 94.12 494 LYS A C 1
ATOM 3950 O O . LYS A 1 494 ? 19.985 2.287 -44.120 1.00 94.12 494 LYS A O 1
ATOM 3955 N N . GLN A 1 495 ? 19.639 1.987 -41.925 1.00 91.12 495 GLN A N 1
ATOM 3956 C CA . GLN A 1 495 ? 21.059 1.930 -41.564 1.00 91.12 495 GLN A CA 1
ATOM 3957 C C . GLN A 1 495 ? 21.637 0.503 -41.657 1.00 91.12 495 GLN A C 1
ATOM 3959 O O . GLN A 1 495 ? 22.839 0.308 -41.448 1.00 91.12 495 GLN A O 1
ATOM 3964 N N . SER A 1 496 ? 20.825 -0.496 -42.032 1.00 91.88 496 SER A N 1
ATOM 3965 C CA . SER A 1 496 ? 21.206 -1.917 -42.060 1.00 91.88 496 SER A CA 1
ATOM 3966 C C . SER A 1 496 ? 22.385 -2.219 -42.997 1.00 91.88 496 SER A C 1
ATOM 3968 O O . SER A 1 496 ? 23.164 -3.145 -42.760 1.00 91.88 496 SER A O 1
ATOM 3970 N N . SER A 1 497 ? 22.621 -1.396 -44.025 1.00 90.62 497 SER A N 1
ATOM 3971 C CA . SER A 1 497 ? 23.808 -1.536 -44.878 1.00 90.62 497 SER A CA 1
ATOM 3972 C C . SER A 1 497 ? 25.123 -1.326 -44.118 1.00 90.62 497 SER A C 1
ATOM 3974 O O . SER A 1 497 ? 26.111 -1.990 -44.445 1.00 90.62 497 SER A O 1
ATOM 3976 N N . VAL A 1 498 ? 25.134 -0.445 -43.112 1.00 90.88 498 VAL A N 1
ATOM 3977 C CA . VAL A 1 498 ? 26.312 -0.105 -42.295 1.00 90.88 498 VAL A CA 1
ATOM 3978 C C . VAL A 1 498 ? 26.306 -0.886 -40.983 1.00 90.88 498 VAL A C 1
ATOM 3980 O O . VAL A 1 498 ? 27.264 -1.594 -40.696 1.00 90.88 498 VAL A O 1
ATOM 3983 N N . ARG A 1 499 ? 25.204 -0.816 -40.230 1.00 91.75 499 ARG A N 1
ATOM 3984 C CA . ARG A 1 499 ? 25.080 -1.364 -38.870 1.00 91.75 499 ARG A CA 1
ATOM 3985 C C . ARG A 1 499 ? 24.571 -2.803 -38.827 1.00 91.75 499 ARG A C 1
ATOM 3987 O O . ARG A 1 499 ? 24.878 -3.552 -37.905 1.00 91.75 499 ARG A O 1
ATOM 3994 N N . GLY A 1 500 ? 23.845 -3.227 -39.859 1.00 92.56 500 GLY A N 1
ATOM 3995 C CA . GLY A 1 500 ? 23.207 -4.540 -39.901 1.00 92.56 500 GLY A CA 1
ATOM 3996 C C . GLY A 1 500 ? 22.135 -4.716 -38.823 1.00 92.56 500 GLY A C 1
ATOM 3997 O O . GLY A 1 500 ? 21.569 -3.749 -38.312 1.00 92.56 500 GLY A O 1
ATOM 3998 N N . LEU A 1 501 ? 21.851 -5.980 -38.508 1.00 93.81 501 LEU A N 1
ATOM 3999 C CA . LEU A 1 501 ? 21.010 -6.373 -37.382 1.00 93.81 501 LEU A CA 1
ATOM 4000 C C . LEU A 1 501 ? 21.887 -6.458 -36.133 1.00 93.81 501 LEU A C 1
ATOM 4002 O O . LEU A 1 501 ? 22.809 -7.276 -36.091 1.00 93.81 501 LEU A O 1
ATOM 4006 N N . GLU A 1 502 ? 21.600 -5.633 -35.131 1.00 94.31 502 GLU A N 1
ATOM 4007 C CA . GLU A 1 502 ? 22.383 -5.622 -33.899 1.00 94.31 502 GLU A CA 1
ATOM 4008 C C . GLU A 1 502 ? 21.795 -6.584 -32.874 1.00 94.31 502 GLU A C 1
ATOM 4010 O O . GLU A 1 502 ? 20.580 -6.640 -32.688 1.00 94.31 502 GLU A O 1
ATOM 4015 N N . PHE A 1 503 ? 22.650 -7.335 -32.187 1.00 95.50 503 PHE A N 1
ATOM 4016 C CA . PHE A 1 503 ? 22.242 -8.294 -31.166 1.00 95.50 503 PHE A CA 1
ATOM 4017 C C . PHE A 1 503 ? 22.804 -7.909 -29.808 1.00 95.50 503 PHE A C 1
ATOM 4019 O O . PHE A 1 503 ? 24.014 -7.764 -29.648 1.00 95.50 503 PHE A O 1
ATOM 4026 N N . ASN A 1 504 ? 21.929 -7.825 -28.810 1.00 94.38 504 ASN A N 1
ATOM 4027 C CA . ASN A 1 504 ? 22.306 -7.571 -27.430 1.00 94.38 504 ASN A CA 1
ATOM 4028 C C . ASN A 1 504 ? 22.052 -8.803 -26.557 1.00 94.38 504 ASN A C 1
ATOM 4030 O O . ASN A 1 504 ? 20.975 -9.400 -26.612 1.00 94.38 504 ASN A O 1
ATOM 4034 N N . ILE A 1 505 ? 23.032 -9.163 -25.732 1.00 96.56 505 ILE A N 1
ATOM 4035 C CA . ILE A 1 505 ? 22.951 -10.247 -24.753 1.00 96.56 505 ILE A CA 1
ATOM 4036 C C . ILE A 1 505 ? 23.206 -9.658 -23.367 1.00 96.56 505 ILE A C 1
ATOM 4038 O O . ILE A 1 505 ? 24.262 -9.074 -23.118 1.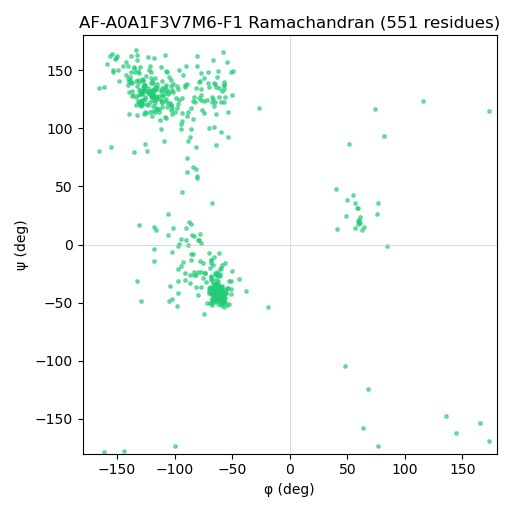00 96.56 505 ILE A O 1
ATOM 4042 N N . ASN A 1 506 ? 22.247 -9.843 -22.458 1.00 96.69 506 ASN A N 1
ATOM 4043 C CA . ASN A 1 506 ? 22.279 -9.260 -21.122 1.00 96.69 506 ASN A CA 1
ATOM 4044 C C . ASN A 1 506 ? 21.885 -10.262 -20.021 1.00 96.69 506 ASN A C 1
ATOM 4046 O O . ASN A 1 506 ? 20.733 -10.259 -19.588 1.00 96.69 506 ASN A O 1
ATOM 4050 N N . PRO A 1 507 ? 22.784 -11.158 -19.568 1.00 98.12 507 PRO A N 1
ATOM 4051 C CA . PRO A 1 507 ? 22.572 -11.949 -18.364 1.00 98.12 507 PRO A CA 1
ATOM 4052 C C . PRO A 1 507 ? 22.839 -11.101 -17.116 1.00 98.12 507 PRO A C 1
ATOM 4054 O O . PRO A 1 507 ? 23.793 -10.322 -17.064 1.00 98.12 507 PRO A O 1
ATOM 4057 N N . TYR A 1 508 ? 22.019 -11.294 -16.087 1.00 97.56 508 TYR A N 1
ATOM 4058 C CA . TYR A 1 508 ? 22.140 -10.555 -14.837 1.00 97.56 508 TYR A CA 1
ATOM 4059 C C . TYR A 1 508 ? 21.651 -11.351 -13.635 1.00 97.56 508 TYR A C 1
ATOM 4061 O O . TYR A 1 508 ? 20.856 -12.294 -13.737 1.00 97.56 508 TYR A O 1
ATOM 4069 N N . PHE A 1 509 ? 22.088 -10.916 -12.460 1.00 98.00 509 PHE A N 1
ATOM 4070 C CA . PHE A 1 509 ? 21.501 -11.347 -11.205 1.00 98.00 509 PHE A CA 1
ATOM 4071 C C . PHE A 1 509 ? 21.443 -10.201 -10.198 1.00 98.00 509 PHE A C 1
ATOM 4073 O O . PHE A 1 509 ? 22.213 -9.244 -10.256 1.00 98.00 509 PHE A O 1
ATOM 4080 N N . SER A 1 510 ? 20.535 -10.316 -9.237 1.00 97.88 510 SER A N 1
ATOM 4081 C CA . SER A 1 510 ? 20.481 -9.426 -8.086 1.00 97.88 510 SER A CA 1
ATOM 4082 C C . SER A 1 510 ? 20.106 -10.188 -6.827 1.00 97.88 510 SER A C 1
ATOM 4084 O O . SER A 1 510 ? 19.299 -11.116 -6.875 1.00 97.88 510 SER A O 1
ATOM 4086 N N . ILE A 1 511 ? 20.657 -9.771 -5.694 1.00 97.50 511 ILE A N 1
ATOM 4087 C CA . ILE A 1 511 ? 20.318 -10.275 -4.367 1.00 97.50 511 ILE A CA 1
ATOM 4088 C C . ILE A 1 511 ? 19.838 -9.114 -3.500 1.00 97.50 511 ILE A C 1
ATOM 4090 O O . ILE A 1 511 ? 20.496 -8.080 -3.412 1.00 97.50 511 ILE A O 1
ATOM 4094 N N . SER A 1 512 ? 18.681 -9.289 -2.868 1.00 96.62 512 SER A N 1
ATOM 4095 C CA . SER A 1 512 ? 18.010 -8.247 -2.095 1.00 96.62 512 SER A CA 1
ATOM 4096 C C . SER A 1 512 ? 17.681 -8.727 -0.688 1.00 96.62 512 SER A C 1
ATOM 4098 O O . SER A 1 512 ? 17.261 -9.872 -0.492 1.00 96.62 512 SER A O 1
ATOM 4100 N N . HIS A 1 513 ? 17.825 -7.831 0.285 1.00 95.44 513 HIS A N 1
ATOM 4101 C CA . HIS A 1 513 ? 17.487 -8.074 1.683 1.00 95.44 513 HIS A CA 1
ATOM 4102 C C . HIS A 1 513 ? 16.819 -6.856 2.320 1.00 95.44 513 HIS A C 1
ATOM 4104 O O . HIS A 1 513 ? 17.218 -5.711 2.100 1.00 95.44 513 HIS A O 1
ATOM 4110 N N . THR A 1 514 ? 15.804 -7.103 3.143 1.00 92.81 514 THR A N 1
ATOM 4111 C CA . THR A 1 514 ? 15.139 -6.071 3.942 1.00 92.81 514 THR A CA 1
ATOM 4112 C C . THR A 1 514 ? 15.895 -5.881 5.257 1.00 92.81 514 THR A C 1
ATOM 4114 O O . THR A 1 514 ? 15.700 -6.646 6.196 1.00 92.81 514 THR A O 1
ATOM 4117 N N . ILE A 1 515 ? 16.742 -4.850 5.325 1.00 91.06 515 ILE A N 1
ATOM 4118 C CA . ILE A 1 515 ? 17.579 -4.534 6.498 1.00 91.06 515 ILE A CA 1
ATOM 4119 C C . ILE A 1 515 ? 16.710 -4.111 7.692 1.00 91.06 515 ILE A C 1
ATOM 4121 O O . ILE A 1 515 ? 16.915 -4.548 8.822 1.00 91.06 515 ILE A O 1
ATOM 4125 N N . TRP A 1 516 ? 15.705 -3.271 7.436 1.00 87.69 516 TRP A N 1
ATOM 4126 C CA . TRP A 1 516 ? 14.704 -2.837 8.414 1.00 87.69 516 TRP A CA 1
ATOM 4127 C C . TRP A 1 516 ? 13.325 -2.841 7.762 1.00 87.69 516 TRP A C 1
ATOM 4129 O O . TRP A 1 516 ? 13.235 -2.791 6.543 1.00 87.69 516 TRP A O 1
ATOM 4139 N N . LYS A 1 517 ? 12.234 -2.829 8.546 1.00 86.44 517 LYS A N 1
ATOM 4140 C CA . LYS A 1 517 ? 10.843 -2.977 8.048 1.00 86.44 517 LYS A CA 1
ATOM 4141 C C . LYS A 1 517 ? 10.493 -2.168 6.786 1.00 86.44 517 LYS A C 1
ATOM 4143 O O . LYS A 1 517 ? 9.613 -2.585 6.045 1.00 86.44 517 LYS A O 1
ATOM 4148 N N . LYS A 1 518 ? 11.135 -1.015 6.578 1.00 91.44 518 LYS A N 1
ATOM 4149 C CA . LYS A 1 518 ? 10.918 -0.109 5.443 1.00 91.44 518 LYS A CA 1
ATOM 4150 C C . LYS A 1 518 ? 12.139 0.086 4.540 1.00 91.44 518 LYS A C 1
ATOM 4152 O O . LYS A 1 518 ? 12.015 0.791 3.552 1.00 91.44 518 LYS A O 1
ATOM 4157 N N . ILE A 1 519 ? 13.300 -0.486 4.862 1.00 95.44 519 ILE A N 1
ATOM 4158 C CA . ILE A 1 519 ? 14.560 -0.252 4.140 1.00 95.44 519 ILE A CA 1
ATOM 4159 C C . ILE A 1 519 ? 15.073 -1.572 3.578 1.00 95.44 519 ILE A C 1
ATOM 4161 O O . ILE A 1 519 ? 15.254 -2.546 4.310 1.00 95.44 519 ILE A O 1
ATOM 4165 N N . SER A 1 520 ? 15.340 -1.581 2.279 1.00 96.12 520 SER A N 1
ATOM 4166 C CA . SER A 1 520 ? 15.914 -2.712 1.558 1.00 96.12 520 SER A CA 1
ATOM 4167 C C . SER A 1 520 ? 17.238 -2.333 0.912 1.00 96.12 520 SER A C 1
ATOM 4169 O O . SER A 1 520 ? 17.435 -1.181 0.526 1.00 96.12 520 SER A O 1
ATOM 4171 N N . ALA A 1 521 ? 18.135 -3.310 0.816 1.00 97.62 521 ALA A N 1
ATOM 4172 C CA . ALA A 1 521 ? 19.365 -3.216 0.052 1.00 97.62 521 ALA A CA 1
ATOM 4173 C C . ALA A 1 521 ? 19.378 -4.275 -1.048 1.00 97.62 521 ALA A C 1
ATOM 4175 O O . ALA A 1 521 ? 19.003 -5.422 -0.795 1.00 97.62 521 ALA A O 1
ATOM 4176 N N . THR A 1 522 ? 19.839 -3.895 -2.235 1.00 98.06 522 THR A N 1
ATOM 4177 C CA . THR A 1 522 ? 19.976 -4.781 -3.393 1.00 98.06 522 THR A CA 1
ATOM 4178 C C . THR A 1 522 ? 21.374 -4.656 -3.973 1.00 98.06 522 THR A C 1
ATOM 4180 O O . THR A 1 522 ? 21.780 -3.563 -4.357 1.00 98.06 522 THR A O 1
ATOM 4183 N N . LEU A 1 523 ? 22.088 -5.774 -4.070 1.00 98.38 523 LEU A N 1
ATOM 4184 C CA . LEU A 1 523 ? 23.311 -5.892 -4.859 1.00 98.38 523 LEU A CA 1
ATOM 4185 C C . LEU A 1 523 ? 22.954 -6.509 -6.213 1.00 98.38 523 LEU A C 1
ATOM 4187 O O . LEU A 1 523 ? 22.226 -7.499 -6.268 1.00 98.38 523 LEU A O 1
ATOM 4191 N N . SER A 1 524 ? 23.458 -5.932 -7.295 1.00 98.25 524 SER A N 1
ATOM 4192 C CA . SER A 1 524 ? 23.149 -6.314 -8.674 1.00 98.25 524 SER A CA 1
ATOM 4193 C C . SER A 1 524 ? 24.411 -6.407 -9.517 1.00 98.25 524 SER A C 1
ATOM 4195 O O . SER A 1 524 ? 25.385 -5.691 -9.272 1.00 98.25 524 SER A O 1
ATOM 4197 N N . TYR A 1 525 ? 24.379 -7.307 -10.492 1.00 98.50 525 TYR A N 1
ATOM 4198 C CA . TYR A 1 525 ? 25.397 -7.445 -11.518 1.00 98.50 525 TYR A CA 1
ATOM 4199 C C . TYR A 1 525 ? 24.739 -7.720 -12.865 1.00 98.50 525 TYR A C 1
ATOM 4201 O O . TYR A 1 525 ? 23.941 -8.655 -12.991 1.00 98.50 525 TYR A O 1
ATOM 4209 N N . ASP A 1 526 ? 25.159 -6.961 -13.868 1.00 97.44 526 ASP A N 1
ATOM 4210 C CA . ASP A 1 526 ? 24.723 -7.073 -15.248 1.00 97.44 526 ASP A CA 1
ATOM 4211 C C . ASP A 1 526 ? 25.952 -7.190 -16.153 1.00 97.44 526 ASP A C 1
ATOM 4213 O O . ASP A 1 526 ? 26.899 -6.406 -16.059 1.00 97.44 526 ASP A O 1
ATOM 4217 N N . TYR A 1 527 ? 25.928 -8.160 -17.062 1.00 97.69 527 TYR A N 1
ATOM 4218 C CA . TYR A 1 527 ? 26.799 -8.163 -18.232 1.00 97.69 527 TYR A CA 1
ATOM 4219 C C . TYR A 1 527 ? 25.968 -7.732 -19.431 1.00 97.69 527 TYR A C 1
ATOM 4221 O O . TYR A 1 527 ? 24.835 -8.178 -19.571 1.00 97.69 527 TYR A O 1
ATOM 4229 N N . ILE A 1 528 ? 26.492 -6.857 -20.280 1.00 95.44 528 ILE A N 1
ATOM 4230 C CA . ILE A 1 528 ? 25.836 -6.419 -21.514 1.00 95.44 528 ILE A CA 1
ATOM 4231 C C . ILE A 1 528 ? 26.852 -6.571 -22.636 1.00 95.44 528 ILE A C 1
ATOM 4233 O O . ILE A 1 528 ? 27.971 -6.075 -22.523 1.00 95.44 528 ILE A O 1
ATOM 4237 N N . SER A 1 529 ? 26.463 -7.228 -23.721 1.00 95.00 529 SER A N 1
ATOM 4238 C CA . SER A 1 529 ? 27.253 -7.310 -24.947 1.00 95.00 529 SER A CA 1
ATOM 4239 C C . SER A 1 529 ? 26.371 -6.963 -26.132 1.00 95.00 529 SER A C 1
ATOM 4241 O O . SER A 1 529 ? 25.340 -7.603 -26.315 1.00 95.00 529 SER A O 1
ATOM 4243 N N . ASN A 1 530 ? 26.769 -5.949 -26.897 1.00 94.00 530 ASN A N 1
ATOM 4244 C CA . ASN A 1 530 ? 26.149 -5.564 -28.157 1.00 94.00 530 ASN A CA 1
ATOM 4245 C C . ASN A 1 530 ? 27.061 -5.969 -29.314 1.00 94.00 530 ASN A C 1
ATOM 4247 O O . ASN A 1 530 ? 28.262 -5.699 -29.274 1.00 94.00 530 ASN A O 1
ATOM 4251 N N . ILE A 1 531 ? 26.485 -6.599 -30.328 1.00 94.31 531 ILE A N 1
ATOM 4252 C CA . ILE A 1 531 ? 27.162 -7.039 -31.545 1.00 94.31 531 ILE A CA 1
ATOM 4253 C C . ILE A 1 531 ? 26.505 -6.304 -32.707 1.00 94.31 531 ILE A C 1
ATOM 4255 O O . ILE A 1 531 ? 25.294 -6.410 -32.882 1.00 94.31 531 ILE A O 1
ATOM 4259 N N . SER A 1 532 ? 27.297 -5.587 -33.497 1.00 93.94 532 SER A N 1
ATOM 4260 C CA . SER A 1 532 ? 26.860 -4.831 -34.674 1.00 93.94 532 SER A CA 1
ATOM 4261 C C . SER A 1 532 ? 27.792 -5.119 -35.849 1.00 93.94 532 SER A C 1
ATOM 4263 O O . SER A 1 532 ? 28.931 -5.540 -35.655 1.00 93.94 532 SER A O 1
ATOM 4265 N N . LYS A 1 533 ? 27.323 -4.887 -37.078 1.00 94.19 533 LYS A N 1
ATOM 4266 C CA . LYS A 1 533 ? 28.178 -4.952 -38.274 1.00 94.19 533 LYS A CA 1
ATOM 4267 C C . LYS A 1 533 ? 29.221 -3.828 -38.281 1.00 94.19 533 LYS A C 1
ATOM 4269 O O . LYS A 1 533 ? 30.305 -4.011 -38.827 1.00 94.19 533 LYS A O 1
ATOM 4274 N N . ASP A 1 534 ? 28.896 -2.687 -37.674 1.00 91.25 534 ASP A N 1
ATOM 4275 C CA . ASP A 1 534 ? 29.865 -1.633 -37.380 1.00 91.25 534 ASP A CA 1
ATOM 4276 C C . ASP A 1 534 ? 30.527 -1.938 -36.027 1.00 91.25 534 ASP A C 1
ATOM 4278 O O . ASP A 1 534 ? 30.021 -1.619 -34.943 1.00 91.25 534 ASP A O 1
ATOM 4282 N N . GLU A 1 535 ? 31.661 -2.634 -36.113 1.00 90.31 535 GLU A N 1
ATOM 4283 C CA . GLU A 1 535 ? 32.427 -3.087 -34.954 1.00 90.31 535 GLU A CA 1
ATOM 4284 C C . GLU A 1 535 ? 33.084 -1.939 -34.175 1.00 90.31 535 GLU A C 1
ATOM 4286 O O . GLU A 1 535 ? 33.295 -2.064 -32.970 1.00 90.31 535 GLU A O 1
ATOM 4291 N N . GLU A 1 536 ? 33.396 -0.815 -34.824 1.00 87.19 536 GLU A N 1
ATOM 4292 C CA . GLU A 1 536 ? 34.136 0.274 -34.181 1.00 87.19 536 GLU A CA 1
ATOM 4293 C C . GLU A 1 536 ? 33.236 1.172 -33.326 1.00 87.19 536 GLU A C 1
ATOM 4295 O O . GLU A 1 536 ? 33.667 1.628 -32.257 1.00 87.19 536 GLU A O 1
ATOM 4300 N N . SER A 1 537 ? 32.003 1.411 -33.785 1.00 85.69 537 SER A N 1
ATOM 4301 C CA . SER A 1 537 ? 31.079 2.367 -33.160 1.00 85.69 537 SER A CA 1
ATOM 4302 C C . SER A 1 537 ? 30.078 1.706 -32.206 1.00 85.69 537 SER A C 1
ATOM 4304 O O . SER A 1 537 ? 29.813 2.240 -31.125 1.00 85.69 537 SER A O 1
ATOM 4306 N N . TYR A 1 538 ? 29.523 0.546 -32.583 1.00 88.81 538 TYR A N 1
ATOM 4307 C CA . TYR A 1 538 ? 28.342 -0.037 -31.922 1.00 88.81 538 TYR A CA 1
ATOM 4308 C C . TYR A 1 538 ? 28.590 -1.401 -31.270 1.00 88.81 538 TYR A C 1
ATOM 4310 O O . TYR A 1 538 ? 27.782 -1.835 -30.445 1.00 88.81 538 TYR A O 1
ATOM 4318 N N . THR A 1 539 ? 29.699 -2.079 -31.578 1.00 92.94 539 THR A N 1
ATOM 4319 C CA . THR A 1 539 ? 30.067 -3.316 -30.874 1.00 92.94 539 THR A CA 1
ATOM 4320 C C . THR A 1 539 ? 30.777 -2.994 -29.565 1.00 92.94 539 THR A C 1
ATOM 4322 O O . THR A 1 539 ? 31.801 -2.314 -29.531 1.00 92.94 539 THR A O 1
ATOM 4325 N N . TYR A 1 540 ? 30.236 -3.493 -28.455 1.00 92.62 540 TYR A N 1
ATOM 4326 C CA . TYR A 1 540 ? 30.836 -3.305 -27.139 1.00 92.62 540 TYR A CA 1
ATOM 4327 C C . TYR A 1 540 ? 30.411 -4.388 -26.154 1.00 92.62 540 TYR A C 1
ATOM 4329 O O . TYR A 1 540 ? 29.391 -5.059 -26.309 1.00 92.62 540 TYR A O 1
ATOM 4337 N N . SER A 1 541 ? 31.177 -4.513 -25.075 1.00 94.88 541 SER A N 1
ATOM 4338 C CA . SER A 1 541 ? 30.753 -5.239 -23.885 1.00 94.88 541 SER A CA 1
ATOM 4339 C C . SER A 1 541 ? 31.016 -4.417 -22.639 1.00 94.88 541 SER A C 1
ATOM 4341 O O . SER A 1 541 ? 31.980 -3.647 -22.596 1.00 94.88 541 SER A O 1
ATOM 4343 N N . LYS A 1 542 ? 30.180 -4.603 -21.623 1.00 95.38 542 LYS A N 1
ATOM 4344 C CA . LYS A 1 542 ? 30.323 -3.938 -20.337 1.00 95.38 542 LYS A CA 1
ATOM 4345 C C . LYS A 1 542 ? 29.802 -4.783 -19.190 1.00 95.38 542 LYS A C 1
ATOM 4347 O O . LYS A 1 542 ? 28.880 -5.583 -19.336 1.00 95.38 542 LYS A O 1
ATOM 4352 N N . HIS A 1 543 ? 30.419 -4.566 -18.044 1.00 97.88 543 HIS A N 1
ATOM 4353 C CA . HIS A 1 543 ? 29.998 -5.048 -16.743 1.00 97.88 543 HIS A CA 1
ATOM 4354 C C . HIS A 1 543 ? 29.480 -3.867 -15.931 1.00 97.88 543 HIS A C 1
ATOM 4356 O O . HIS A 1 543 ? 30.122 -2.810 -15.902 1.00 97.88 543 HIS A O 1
ATOM 4362 N N . VAL A 1 544 ? 28.350 -4.071 -15.261 1.00 97.69 544 VAL A N 1
ATOM 4363 C CA . VAL A 1 544 ? 27.760 -3.103 -14.341 1.00 97.69 544 VAL A CA 1
ATOM 4364 C C . VAL A 1 544 ? 27.536 -3.785 -13.000 1.00 97.69 544 VAL A C 1
ATOM 4366 O O . VAL A 1 544 ? 26.921 -4.846 -12.937 1.00 97.69 544 VAL A O 1
ATOM 4369 N N . VAL A 1 545 ? 28.048 -3.190 -11.925 1.00 98.56 545 VAL A N 1
ATOM 4370 C CA . VAL A 1 545 ? 27.803 -3.641 -10.547 1.00 98.56 545 VAL A CA 1
ATOM 4371 C C . VAL A 1 545 ? 27.070 -2.532 -9.815 1.00 98.56 545 VAL A C 1
ATOM 4373 O O . VAL A 1 545 ? 27.573 -1.415 -9.770 1.00 98.56 545 VAL A O 1
ATOM 4376 N N . GLY A 1 546 ? 25.910 -2.823 -9.232 1.00 98.31 546 GLY A N 1
ATOM 4377 C CA . GLY A 1 546 ? 25.073 -1.826 -8.564 1.00 98.31 546 GLY A CA 1
ATOM 4378 C C . GLY A 1 546 ? 24.728 -2.195 -7.127 1.00 98.31 546 GLY A C 1
ATOM 4379 O O . GLY A 1 546 ? 24.345 -3.332 -6.857 1.00 98.31 546 GLY A O 1
ATOM 4380 N N . LEU A 1 547 ? 24.798 -1.221 -6.221 1.00 98.56 547 LEU A N 1
ATOM 4381 C CA . LEU A 1 547 ? 24.266 -1.293 -4.863 1.00 98.56 547 LEU A CA 1
ATOM 4382 C C . LEU A 1 547 ? 23.137 -0.270 -4.704 1.00 98.56 547 LEU A C 1
ATOM 4384 O O . LEU A 1 547 ? 23.368 0.936 -4.778 1.00 98.56 547 LEU A O 1
ATOM 4388 N N . GLN A 1 548 ? 21.923 -0.749 -4.450 1.00 97.94 548 GLN A N 1
ATOM 4389 C CA . GLN A 1 548 ? 20.748 0.082 -4.209 1.00 97.94 548 GLN A CA 1
ATOM 4390 C C . GLN A 1 548 ? 20.331 0.021 -2.744 1.00 97.94 548 GLN A C 1
ATOM 4392 O O . GLN A 1 548 ? 20.180 -1.066 -2.193 1.00 97.94 548 GLN A O 1
ATOM 4397 N N . LEU A 1 549 ? 20.062 1.177 -2.147 1.00 98.06 549 LEU A N 1
ATOM 4398 C CA . LEU A 1 549 ? 19.319 1.317 -0.900 1.00 98.06 549 LEU A CA 1
ATOM 4399 C C . LEU A 1 549 ? 17.961 1.941 -1.210 1.00 98.06 549 LEU A C 1
ATOM 4401 O O . LEU A 1 549 ? 17.900 2.988 -1.849 1.00 98.06 549 LEU A O 1
ATOM 4405 N N . GLN A 1 550 ? 16.875 1.319 -0.757 1.00 97.62 550 GLN A N 1
ATOM 4406 C CA . GLN A 1 550 ? 15.519 1.815 -0.983 1.00 97.62 550 GLN A CA 1
ATOM 4407 C C . GLN A 1 550 ? 14.712 1.825 0.312 1.00 97.62 550 GLN A C 1
ATOM 4409 O O . GLN A 1 550 ? 14.522 0.783 0.943 1.00 97.62 550 GLN A O 1
ATOM 4414 N N . ALA A 1 551 ? 14.196 2.997 0.674 1.00 97.31 551 ALA A N 1
ATOM 4415 C CA . ALA A 1 551 ? 13.236 3.198 1.749 1.00 97.31 551 ALA A CA 1
ATOM 4416 C C . ALA A 1 551 ? 11.816 3.299 1.168 1.00 97.31 551 ALA A C 1
ATOM 4418 O O . ALA A 1 551 ? 11.582 4.116 0.284 1.00 97.31 551 ALA A O 1
ATOM 4419 N N . SER A 1 552 ? 10.873 2.487 1.651 1.00 94.00 552 SER A N 1
ATOM 4420 C CA . SER A 1 552 ? 9.467 2.453 1.209 1.00 94.00 552 SER A CA 1
ATOM 4421 C C . SER A 1 552 ? 8.521 2.723 2.380 1.00 94.00 552 SER A C 1
ATOM 4423 O O . SER A 1 552 ? 8.657 2.092 3.431 1.00 94.00 552 SER A O 1
ATOM 4425 N N . PHE A 1 553 ? 7.569 3.647 2.224 1.00 89.69 553 PHE A N 1
ATOM 4426 C CA . PHE A 1 553 ? 6.736 4.164 3.317 1.00 89.69 553 PHE A CA 1
ATOM 4427 C C . PHE A 1 553 ? 5.255 3.857 3.197 1.00 89.69 553 PHE A C 1
ATOM 4429 O O . PHE A 1 553 ? 4.701 3.948 2.079 1.00 89.69 553 PHE A O 1
#

Solvent-accessible surface area (backbone atoms only — not comparable to full-atom values): 27842 Å² total; per-residue (Å²): 132,88,78,66,66,78,71,54,72,83,58,81,80,74,87,85,78,90,76,85,89,81,82,88,84,80,96,72,92,80,80,92,62,55,65,63,55,45,45,55,48,19,50,51,31,41,77,70,66,38,33,67,62,17,41,54,50,43,63,69,53,54,82,88,68,51,100,48,62,62,60,56,12,51,42,24,40,51,42,14,55,32,26,46,78,67,70,38,36,70,62,11,47,52,24,36,52,50,7,50,74,56,62,51,85,62,66,56,56,32,42,58,47,15,53,34,29,44,75,71,65,39,51,71,64,14,38,53,24,17,49,53,8,33,76,67,66,35,62,39,40,62,23,29,44,51,40,13,51,48,28,45,76,72,66,38,54,69,61,14,46,53,28,31,52,47,29,56,71,72,47,69,59,44,50,60,39,15,50,31,26,40,50,47,17,50,48,52,51,50,51,54,61,46,61,70,73,72,69,64,104,54,92,72,79,83,57,70,66,59,47,40,48,46,38,66,73,47,23,54,54,28,36,51,53,14,56,73,49,34,74,50,68,66,60,40,50,52,51,50,52,51,52,51,52,52,30,53,75,62,67,64,44,85,37,46,36,78,88,67,50,77,49,68,89,66,46,61,46,37,37,42,35,42,36,44,30,42,30,57,35,39,63,27,70,47,67,84,90,63,51,28,63,56,77,40,54,34,48,34,40,39,43,36,39,38,40,35,42,59,45,68,43,95,38,35,36,36,39,30,53,32,41,36,40,39,39,37,44,56,72,36,82,49,60,61,50,32,23,56,23,31,38,37,47,33,45,32,39,42,34,42,33,63,47,74,53,97,92,27,73,24,37,43,30,51,33,43,40,38,38,42,34,29,19,10,75,80,52,71,90,47,75,41,75,42,36,42,36,45,35,42,35,44,34,42,39,40,49,79,51,94,52,37,38,38,34,44,36,40,36,43,34,43,37,41,39,65,55,70,57,55,22,35,38,33,47,32,42,35,44,34,41,41,35,63,46,78,88,74,20,38,38,37,44,36,41,39,40,36,42,40,47,30,74,36,59,67,72,18,34,38,40,38,38,44,34,43,38,40,38,46,51,77,41,80,96,60,30,32,36,40,42,36,36,38,43,34,40,39,39,31,62,72,39,29,89,60,36,27,69,26,40,38,45,32,48,35,40,35,43,35,36,66,81,45,104,43,32,35,40,33,46,36,41,37,40,42,36,34,43,33,63,32,54,87,57,47,34,46,68,35,48,35,44,33,45,32,43,37,40,51,91

pLDDT: mean 87.28, std 17.58, range [23.92, 98.69]

Mean predicted aligned error: 12.9 Å

Nearest PDB structures (foldseek):
  8re8-assembly1_A  TM=6.256E-01  e=3.768E-04  Homo sapiens
  5dse-assembly2_C  TM=5.215E-01  e=5.331E-04  Homo sapiens
  8us2-assembly1_A  TM=4.337E-01  e=3.990E-02  Pseudomonas aeruginosa PAO1
  8us2-assembly2_B  TM=4.259E-01  e=3.272E-02  Pseudomonas aeruginosa PAO1
  8us1-assembly1_A  TM=4.335E-01  e=4.406E-02  Pseudomonas aeruginosa PAO1

Foldseek 3Di:
DDDPVVVPPVPPDDDDDDDDDDDDDDPDDDDPDQLQVLLVVLVVCVVVVVLVVSLVSLVPSDPVRDPDLQSQLSSLQSNLVSCVSVVVLVSSLVSLVVSVVSVPDDLCSLVSNLVSCVSVVVLVSSLVSLVSSLVSVHPVLVSLLSNLVSCVVVVVLVRNLVSLVVSCVVDDDLLSVLVSLQVQLVSLLVVQVCVVPPPDDDPDPDDLVSSLCSCVPRNLVSLVVSLVRDPDPVSNVVSVVVSVVSCVVSVVPLQAAPVRDGHDPAQKKKKWKKKWKKKQWDWFPDLVVQTWTPNHIWTKIKTKIKMWGWDHDPSFKIKIWMWMKIFMQTPDLDLRHQQAGWMKIKTKIKMWGFDDDPNDTKIKIWIWIWMWIWGPNRSPPDTDTFKIKIKIKIKIWAQPDPFGTKIWMWMKMFIDGPPLQAGWIKIKIKIKDWGDDPDRKIKIWMWMKMWTDTPNNQQTKIKIKIKIWIWAADDPPRKIKIWIKMKMWIASPNCCVQWNIKIKIKTKMKMKHDPDPFKMKMWIKIWIFIDTSNCPTTGDIMIMIMIMIMGID

Secondary structure (DSSP, 8-state):
----HHHHTTT-S---------------------HHHHHHHHHHHHHTT-HHHHHHHHHTS-GGG-S-HHHHHHHHHHHHHHHHHTT-HHHHHHHHHHHHHTT---SSHHHHHHHHHHHTT-HHHHHHHHHHHHHTTSSHHHHHHHHHHHHHHTT-HHHHHHHHHHHHHH---HHHHHHHHHHHHHHHHHHHHHHHHHS-SS-----HHHHHHHIIIIIHHHHHHHHHH--SHHHHHHHHHHHHHHHHHTT--TTB-TTSPBPPS--EEEEEEEEEEEESSPBP---GGG--B-S--EEEEEEEEEEEE-EEETTTEEEEEEEEEEEEEES---HHHHTT-EEEEEEEEEEEEEEEETTEEEEEEEEEEEEEEEE-TTSSS--EEEEEEEEEEEEEEE--STT--EEEEEEEEEEEESSGGG-EEEEEEEEEEEEE-STT-EEEEEEEEEEEEESSGGG-EEEEEEEEEEEEEEEGGGEEEEEEEEEEEEE-GGGTTTT-EEEEEEEEEEEEEEEETTEEEEEEEEEEEEE-S-TTTT-EEEEEEEEEEEEE-

Radius of gyration: 39.15 Å; Cα contacts (8 Å, |Δi|>4): 1153; chains: 1; bounding box: 81×48×122 Å

Sequence (553 aa):
MCWPIIASAEEASTTATTATASSATDKTVLAVGSAKERLEEAQRLFAKKAYVEAIELATEIADSLSADGKVVAEKYYLLGLAYSRTNQYDKAADAFLQALKLKYQTEEIAYEYGQVLYAINKLNDAIEEFKKSAERNFKVDSSLYYVAHIYQLLNDYKNAGSYYLKLIKNGGNANLIAVSHLQVGELYLQLGEQERISKKGKRVRYKKEFVQKIVQTKVLPALEEGLKIADDPQVKIDITKRYKEIKKFYDLANNILASGRELPESRWELSLGQLIKYDTNVTAASEDSNATATKYSSIIYDTSFAGKYRFLFAKRLLVYPALALTYTNHDNRKSSVIVNDGYTISPGIQTKLEHSLFSKLSYLYLNLDYMYEARDINAQEKYEEDSQNLKISLEEEINYFKQGSTIIKSNYKFINKHDDGYDGHALGLGLTQIQKMSGVNLMVYALAYDAYSYDNDYYDYAYYVLRVNYMLNGLPWGFSMKIGGAVSALDTLKQSSVRGLEFNINPYFSISHTIWKKISATLSYDYISNISKDEESYTYSKHVVGLQLQASF